Protein AF-A0A0N8PUQ3-F1 (afdb_monomer)

Solvent-accessible surface area (backbone atoms only — not comparable to full-atom values): 23989 Å² total; per-residue (Å²): 96,69,36,33,41,30,25,40,76,63,45,38,28,38,37,65,61,17,52,47,54,20,44,37,53,24,39,42,78,75,74,39,87,66,58,68,67,65,54,57,77,41,58,99,53,59,69,63,56,56,32,55,76,69,71,54,78,54,64,67,61,55,48,48,37,54,47,47,20,62,74,43,34,71,81,29,51,82,55,39,42,74,30,63,76,65,66,69,43,69,56,24,30,39,42,38,77,51,47,52,63,64,53,49,53,52,30,55,77,71,70,58,76,79,58,78,44,73,35,16,45,86,76,44,95,47,57,68,46,42,27,48,44,58,47,50,44,45,70,78,53,77,55,54,26,40,39,37,39,30,59,46,72,46,47,48,46,9,52,52,52,30,46,70,75,48,64,90,75,43,53,75,47,80,44,82,47,82,83,63,74,46,80,46,76,41,98,85,69,38,62,34,34,36,48,79,65,25,32,44,36,57,40,76,45,50,67,51,56,54,51,38,48,76,68,69,43,55,47,61,58,73,80,45,74,54,74,55,32,38,30,28,43,47,77,77,58,47,40,34,65,80,66,63,77,56,70,69,57,50,53,51,51,52,50,53,50,52,55,45,42,68,37,85,45,85,65,44,41,49,57,65,49,44,48,51,55,51,55,71,43,38,80,72,42,66,87,37,69,68,59,42,49,53,50,51,51,37,51,50,53,48,60,76,41,29,67,64,55,57,69,48,51,9,33,35,47,61,48,39,30,36,78,31,24,32,38,38,96,92,38,71,31,47,49,76,49,51,62,54,75,82,33,51,34,20,38,55,58,23,52,15,30,35,49,44,37,42,73,27,50,44,32,80,70,65,77,35,91,67,66,82,48,77,53,33,54,51,47,43,53,54,54,59,68,70,47,59,79,86,49,48,66,54,34,53,41,47,27,52,47,51,40,59,54,42,39,48,63,24,54,76,74,33,70,70,55,23,50,55,40,50,54,52,42,53,50,54,51,55,47,73,72,34,75,66,50,70,52,61,72,78,108

Structure (mmCIF, N/CA/C/O backbone):
data_AF-A0A0N8PUQ3-F1
#
_entry.id   AF-A0A0N8PUQ3-F1
#
loop_
_atom_site.group_PDB
_atom_site.id
_atom_site.type_symbol
_atom_site.label_atom_id
_atom_site.label_alt_id
_atom_site.label_comp_id
_atom_site.label_asym_id
_atom_site.label_entity_id
_atom_site.label_seq_id
_atom_site.pdbx_PDB_ins_code
_atom_site.Cartn_x
_atom_site.Cartn_y
_atom_site.Cartn_z
_atom_site.occupancy
_atom_site.B_iso_or_equiv
_atom_site.auth_seq_id
_atom_site.auth_comp_id
_atom_site.auth_asym_id
_atom_site.auth_atom_id
_atom_site.pdbx_PDB_model_num
ATOM 1 N N . MET A 1 1 ? 8.074 -23.296 -31.341 1.00 88.50 1 MET A N 1
ATOM 2 C CA . MET A 1 1 ? 8.097 -22.583 -30.041 1.00 88.50 1 MET A CA 1
ATOM 3 C C . MET A 1 1 ? 7.750 -21.124 -30.288 1.00 88.50 1 MET A C 1
ATOM 5 O O . MET A 1 1 ? 8.167 -20.596 -31.313 1.00 88.50 1 MET A O 1
ATOM 9 N N . HIS A 1 2 ? 6.962 -20.506 -29.408 1.00 95.56 2 HIS A N 1
ATOM 10 C CA . HIS A 1 2 ? 6.627 -19.078 -29.467 1.00 95.56 2 HIS A CA 1
ATOM 11 C C . HIS A 1 2 ? 7.527 -18.286 -28.510 1.00 95.56 2 HIS A C 1
ATOM 13 O O . HIS A 1 2 ? 7.752 -18.758 -27.393 1.00 95.56 2 HIS A O 1
ATOM 19 N N . ILE A 1 3 ? 8.020 -17.121 -28.941 1.00 97.62 3 ILE A N 1
ATOM 20 C CA . ILE A 1 3 ? 8.869 -16.222 -28.141 1.00 97.62 3 ILE A CA 1
ATOM 21 C C . ILE A 1 3 ? 8.237 -14.830 -28.060 1.00 97.62 3 ILE A C 1
ATOM 23 O O . ILE A 1 3 ? 7.772 -14.290 -29.064 1.00 97.62 3 ILE A O 1
ATOM 27 N N . ASN A 1 4 ? 8.274 -14.240 -26.867 1.00 98.19 4 ASN A N 1
ATOM 28 C CA . ASN A 1 4 ? 7.831 -12.873 -26.618 1.00 98.19 4 ASN A CA 1
ATOM 29 C C . ASN A 1 4 ? 9.053 -11.948 -26.597 1.00 98.19 4 ASN A C 1
ATOM 31 O O . ASN A 1 4 ? 9.910 -12.074 -25.725 1.00 98.19 4 ASN A O 1
ATOM 35 N N . LEU A 1 5 ? 9.151 -11.040 -27.567 1.00 98.25 5 LEU A N 1
ATOM 36 C CA . LEU A 1 5 ? 10.167 -9.991 -27.619 1.00 98.25 5 LEU A CA 1
ATOM 37 C C . LEU A 1 5 ? 9.570 -8.737 -26.981 1.00 98.25 5 LEU A C 1
ATOM 39 O O . LEU A 1 5 ? 8.652 -8.137 -27.531 1.00 98.25 5 LEU A O 1
ATOM 43 N N . VAL A 1 6 ? 10.049 -8.363 -25.805 1.00 97.94 6 VAL A N 1
ATOM 44 C CA . VAL A 1 6 ? 9.408 -7.330 -24.987 1.00 97.94 6 VAL A CA 1
ATOM 45 C C . VAL A 1 6 ? 10.368 -6.159 -24.846 1.00 97.94 6 VAL A C 1
ATOM 47 O O . VAL A 1 6 ? 11.519 -6.361 -24.448 1.00 97.94 6 VAL A O 1
ATOM 50 N N . ASP A 1 7 ? 9.933 -4.948 -25.200 1.00 9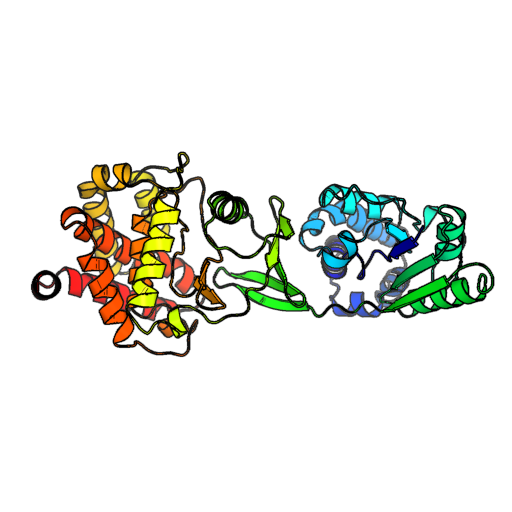6.88 7 ASP A N 1
ATOM 51 C CA . ASP A 1 7 ? 10.709 -3.761 -24.845 1.00 96.88 7 ASP A CA 1
ATOM 52 C C . ASP A 1 7 ? 10.764 -3.572 -23.324 1.00 96.88 7 ASP A C 1
ATOM 54 O O . ASP A 1 7 ? 9.971 -4.137 -22.569 1.00 96.88 7 ASP A O 1
ATOM 58 N N . PHE A 1 8 ? 11.764 -2.835 -22.858 1.00 95.88 8 PHE A N 1
ATOM 59 C CA . PHE A 1 8 ? 12.027 -2.701 -21.438 1.00 95.88 8 PHE A CA 1
ATOM 60 C C . PHE A 1 8 ? 11.311 -1.498 -20.825 1.00 95.88 8 PHE A C 1
ATOM 62 O O . PHE A 1 8 ? 10.361 -1.676 -20.060 1.00 95.88 8 PHE A O 1
ATOM 69 N N . ASP A 1 9 ? 11.777 -0.295 -21.154 1.00 92.62 9 ASP A N 1
ATOM 70 C CA . ASP A 1 9 ? 11.279 0.956 -20.597 1.00 92.62 9 ASP A CA 1
ATOM 71 C C . ASP A 1 9 ? 9.856 1.220 -21.090 1.00 92.62 9 ASP A C 1
ATOM 73 O O . ASP A 1 9 ? 9.554 1.018 -22.256 1.00 92.62 9 ASP A O 1
ATOM 77 N N . GLN A 1 10 ? 8.968 1.623 -20.183 1.00 90.94 10 GLN A N 1
ATOM 78 C CA . GLN A 1 10 ? 7.553 1.920 -20.442 1.00 90.94 10 GLN A CA 1
ATOM 79 C C . GLN A 1 10 ? 6.709 0.753 -21.006 1.00 90.94 10 GLN A C 1
ATOM 81 O O . GLN A 1 10 ? 5.499 0.897 -21.183 1.00 90.94 10 GLN A O 1
ATOM 86 N N . VAL A 1 11 ? 7.304 -0.434 -21.173 1.00 94.06 11 VAL A N 1
ATOM 87 C CA . VAL A 1 11 ? 6.630 -1.670 -21.595 1.00 94.06 11 VAL A CA 1
ATOM 88 C C . VAL A 1 11 ? 6.687 -2.724 -20.495 1.00 94.06 11 VAL A C 1
ATOM 90 O O . VAL A 1 11 ? 5.668 -2.988 -19.853 1.00 94.06 11 VAL A O 1
ATOM 93 N N . LEU A 1 12 ? 7.857 -3.329 -20.252 1.00 95.19 12 LEU A N 1
ATOM 94 C CA . LEU A 1 12 ? 8.036 -4.327 -19.193 1.00 95.19 12 LEU A CA 1
ATOM 95 C C . LEU A 1 12 ? 8.139 -3.674 -17.808 1.00 95.19 12 LEU A C 1
ATOM 97 O O . LEU A 1 12 ? 7.649 -4.228 -16.823 1.00 95.19 12 LEU A O 1
ATOM 101 N N . PHE A 1 13 ? 8.752 -2.493 -17.736 1.00 95.00 13 PHE A N 1
ATOM 102 C CA . PHE A 1 13 ? 8.868 -1.680 -16.530 1.00 95.00 13 PHE A CA 1
ATOM 103 C C . PHE A 1 13 ? 8.605 -0.212 -16.860 1.00 95.00 13 PHE A C 1
ATOM 105 O O . PHE A 1 13 ? 9.235 0.347 -17.750 1.00 95.00 13 PHE A O 1
ATOM 112 N N . TYR A 1 14 ? 7.744 0.454 -16.096 1.00 92.69 14 TYR A N 1
ATOM 113 C CA . TYR A 1 14 ? 7.563 1.904 -16.188 1.00 92.69 14 TYR A CA 1
ATOM 114 C C . TYR A 1 14 ? 8.647 2.583 -15.354 1.00 92.69 14 TYR A C 1
ATOM 116 O O . TYR A 1 14 ? 8.583 2.605 -14.122 1.00 92.69 14 TYR A O 1
ATOM 124 N N . THR A 1 15 ? 9.682 3.072 -16.034 1.00 92.62 15 THR A N 1
ATOM 125 C CA . THR A 1 15 ? 10.931 3.578 -15.448 1.00 92.62 15 THR A CA 1
ATOM 126 C C . THR A 1 15 ? 10.993 5.104 -15.398 1.00 92.62 15 THR A C 1
ATOM 128 O O . THR A 1 15 ? 11.845 5.650 -14.691 1.00 92.62 15 THR A O 1
ATOM 131 N N . ARG A 1 16 ? 10.085 5.805 -16.095 1.00 89.50 16 ARG A N 1
ATOM 132 C CA . ARG A 1 16 ? 10.109 7.268 -16.273 1.00 89.50 16 ARG A CA 1
ATOM 133 C C . ARG A 1 16 ? 10.292 8.049 -14.978 1.00 89.50 16 ARG A C 1
ATOM 135 O O . ARG A 1 16 ? 11.143 8.934 -14.919 1.00 89.50 16 ARG A O 1
ATOM 142 N N . GLU A 1 17 ? 9.534 7.735 -13.933 1.00 90.25 17 GLU A N 1
ATOM 143 C CA . GLU A 1 17 ? 9.624 8.478 -12.673 1.00 90.25 17 GLU A CA 1
ATOM 144 C C . GLU A 1 17 ? 10.979 8.275 -11.984 1.00 90.25 17 GLU A C 1
ATOM 146 O O . GLU A 1 17 ? 11.603 9.237 -11.533 1.00 90.25 17 GLU A O 1
ATOM 151 N N . ALA A 1 18 ? 11.465 7.033 -11.928 1.00 93.06 18 ALA A N 1
ATOM 152 C CA . ALA A 1 18 ? 12.766 6.731 -11.343 1.00 93.06 18 ALA A CA 1
ATOM 153 C C . ALA A 1 18 ? 13.898 7.428 -12.113 1.00 93.06 18 ALA A C 1
ATOM 155 O O . ALA A 1 18 ? 14.796 8.013 -11.504 1.00 93.06 18 ALA A O 1
ATOM 156 N N . LEU A 1 19 ? 13.825 7.420 -13.449 1.00 91.44 19 LEU A N 1
ATOM 157 C CA . LEU A 1 19 ? 14.755 8.143 -14.316 1.00 91.44 19 LEU A CA 1
ATOM 158 C C . LEU A 1 19 ? 14.684 9.652 -14.077 1.00 91.44 19 LEU A C 1
ATOM 160 O O . LEU A 1 19 ? 15.725 10.296 -13.957 1.00 91.44 19 LEU A O 1
ATOM 164 N N . THR A 1 20 ? 13.477 10.201 -13.950 1.00 91.81 20 THR A N 1
ATOM 165 C CA . THR A 1 20 ? 13.246 11.628 -13.708 1.00 91.81 20 THR A CA 1
ATOM 166 C C . THR A 1 20 ? 13.878 12.076 -12.402 1.00 91.81 20 THR A C 1
ATOM 168 O O . THR A 1 20 ? 14.654 13.030 -12.396 1.00 91.81 20 THR A O 1
ATOM 171 N N . LYS A 1 21 ? 13.635 11.345 -11.308 1.00 93.50 21 LYS A N 1
ATOM 172 C CA . LYS A 1 21 ? 14.238 11.644 -10.003 1.00 93.50 21 LYS A CA 1
ATOM 173 C C . LYS A 1 21 ? 15.763 11.539 -10.038 1.00 93.50 21 LYS A C 1
ATOM 175 O O . LYS A 1 21 ? 16.441 12.415 -9.507 1.00 93.50 21 LYS A O 1
ATOM 180 N N . ALA A 1 22 ? 16.303 10.514 -10.701 1.00 94.38 22 ALA A N 1
ATOM 181 C CA . ALA A 1 22 ? 17.747 10.337 -10.829 1.00 94.38 22 ALA A CA 1
ATOM 182 C C . ALA A 1 22 ? 18.410 11.482 -11.609 1.00 94.38 22 ALA A C 1
ATOM 184 O O . ALA A 1 22 ? 19.472 11.963 -11.213 1.00 94.38 22 ALA A O 1
ATOM 185 N N . TYR A 1 23 ? 17.784 11.947 -12.694 1.00 93.38 23 TYR A N 1
ATOM 186 C CA . TYR A 1 23 ? 18.271 13.109 -13.432 1.00 93.38 23 TYR A CA 1
ATOM 187 C C . TYR A 1 23 ? 18.127 14.395 -12.624 1.00 93.38 23 TYR A C 1
ATOM 189 O O . TYR A 1 23 ? 19.104 15.125 -12.501 1.00 93.38 23 TYR A O 1
ATOM 197 N N . GLN A 1 24 ? 16.961 14.668 -12.038 1.00 94.12 24 GLN A N 1
ATOM 198 C CA . GLN A 1 24 ? 16.747 15.864 -11.221 1.00 94.12 24 GLN A CA 1
ATOM 199 C C . GLN A 1 24 ? 17.798 15.994 -10.122 1.00 94.12 24 GLN A C 1
ATOM 201 O O . GLN A 1 24 ? 18.373 17.065 -9.960 1.00 94.12 24 GLN A O 1
ATOM 206 N N . GLU A 1 25 ? 18.103 14.901 -9.423 1.00 95.00 25 GLU A N 1
ATOM 207 C CA . GLU A 1 25 ? 19.135 14.902 -8.391 1.00 95.00 25 GLU A CA 1
ATOM 208 C C . GLU A 1 25 ? 20.534 15.159 -8.965 1.00 95.00 25 GLU A C 1
ATOM 210 O O . GLU A 1 25 ? 21.271 15.995 -8.439 1.00 95.00 25 GLU A O 1
ATOM 215 N N . ALA A 1 26 ? 20.883 14.508 -10.079 1.00 95.06 26 ALA A N 1
ATOM 216 C CA . ALA A 1 26 ? 22.172 14.713 -10.734 1.00 95.06 26 ALA A CA 1
ATOM 217 C C . ALA A 1 26 ? 22.361 16.169 -11.190 1.00 95.06 26 ALA A C 1
ATOM 219 O O . ALA A 1 26 ? 23.403 16.763 -10.938 1.00 95.06 26 ALA A O 1
ATOM 220 N N . PHE A 1 27 ? 21.347 16.780 -11.807 1.00 94.62 27 PHE A N 1
ATOM 221 C CA . PHE A 1 27 ? 21.394 18.186 -12.216 1.00 94.62 27 PHE A CA 1
ATOM 222 C C . PHE A 1 27 ? 21.439 19.138 -11.010 1.00 94.62 27 PHE A C 1
ATOM 224 O O . PHE A 1 27 ? 22.219 20.094 -11.013 1.00 94.62 27 PHE A O 1
ATOM 231 N N . ARG A 1 28 ? 20.671 18.847 -9.951 1.00 94.50 28 ARG A N 1
ATOM 232 C CA . ARG A 1 28 ? 20.587 19.670 -8.734 1.00 94.50 28 ARG A CA 1
ATOM 233 C C . ARG A 1 28 ? 21.929 19.808 -8.026 1.00 94.50 28 ARG A C 1
ATOM 235 O O . ARG A 1 28 ? 22.258 20.902 -7.572 1.00 94.50 28 ARG A O 1
ATOM 242 N N . ILE A 1 29 ? 22.713 18.732 -7.949 1.00 92.62 29 ILE A N 1
ATOM 243 C CA . ILE A 1 29 ? 24.054 18.748 -7.334 1.00 92.62 29 ILE A CA 1
ATOM 244 C C . ILE A 1 29 ? 24.997 19.715 -8.065 1.00 92.62 29 ILE A C 1
ATOM 246 O O . ILE A 1 29 ? 25.851 20.334 -7.434 1.00 92.62 29 ILE A O 1
ATOM 250 N N . HIS A 1 30 ? 24.795 19.913 -9.367 1.00 91.88 30 HIS A N 1
ATOM 251 C CA . HIS A 1 30 ? 25.563 20.852 -10.183 1.00 91.88 30 HIS A CA 1
ATOM 252 C C . HIS A 1 30 ? 24.885 22.227 -10.339 1.00 91.88 30 HIS A C 1
ATOM 254 O O . HIS A 1 30 ? 25.272 23.008 -11.204 1.00 91.88 30 HIS A O 1
ATOM 260 N N . GLY A 1 31 ? 23.887 22.546 -9.507 1.00 92.75 31 GLY A N 1
ATOM 261 C CA . GLY A 1 31 ? 23.239 23.862 -9.479 1.00 92.75 31 GLY A CA 1
ATOM 262 C C . GLY A 1 31 ? 22.151 24.076 -10.535 1.00 92.75 31 GLY A C 1
ATOM 263 O O . GLY A 1 31 ? 21.667 25.197 -10.681 1.00 92.75 31 GLY A O 1
ATOM 264 N N . PHE A 1 32 ? 21.733 23.027 -11.245 1.00 92.44 32 PHE A N 1
ATOM 265 C CA . PHE A 1 32 ? 20.662 23.102 -12.237 1.00 92.44 32 PHE A CA 1
ATOM 266 C C . PHE A 1 32 ? 19.351 22.561 -11.674 1.00 92.44 32 PHE A C 1
ATOM 268 O O . PHE A 1 32 ? 19.312 21.521 -11.021 1.00 92.44 32 PHE A O 1
ATOM 275 N N . VAL A 1 33 ? 18.247 23.236 -11.982 1.00 90.81 33 VAL A N 1
ATOM 276 C CA . VAL A 1 33 ? 16.899 22.748 -11.680 1.00 90.81 33 VAL A CA 1
ATOM 277 C C . VAL A 1 33 ? 16.233 22.394 -12.998 1.00 90.81 33 VAL A C 1
ATOM 279 O O . VAL A 1 33 ? 16.072 23.259 -13.856 1.00 90.81 33 VAL A O 1
ATOM 282 N N . ILE A 1 34 ? 15.855 21.127 -13.153 1.00 91.75 34 ILE A N 1
ATOM 283 C CA . ILE A 1 34 ? 15.127 20.643 -14.328 1.00 91.75 34 ILE A CA 1
ATOM 284 C C . ILE A 1 34 ? 13.726 20.184 -13.929 1.00 91.75 34 ILE A C 1
ATOM 286 O O . ILE A 1 34 ? 13.522 19.519 -12.908 1.00 91.75 34 ILE A O 1
ATOM 290 N N . SER A 1 35 ? 12.747 20.559 -14.741 1.00 90.00 35 SER A N 1
ATOM 291 C CA . SER A 1 35 ? 11.369 20.101 -14.600 1.00 90.00 35 SER A CA 1
ATOM 292 C C . SER A 1 35 ? 11.193 18.702 -15.191 1.00 90.00 35 SER A C 1
ATOM 294 O O . SER A 1 35 ? 11.949 18.274 -16.062 1.00 90.00 35 SER A O 1
ATOM 296 N N . GLU A 1 36 ? 10.164 17.993 -14.735 1.00 87.56 36 GLU A N 1
ATOM 297 C CA . GLU A 1 36 ? 9.748 16.723 -15.337 1.00 87.56 36 GLU A CA 1
ATOM 298 C C . GLU A 1 36 ? 9.360 16.901 -16.813 1.00 87.56 36 GLU A C 1
ATOM 300 O O . GLU A 1 36 ? 9.745 16.095 -17.654 1.00 87.56 36 GLU A O 1
ATOM 305 N N . GLN A 1 37 ? 8.695 18.009 -17.152 1.00 87.06 37 GLN A N 1
ATOM 306 C CA . GLN A 1 37 ? 8.292 18.321 -18.523 1.00 87.06 37 GLN A CA 1
ATOM 307 C C . GLN A 1 37 ? 9.489 18.383 -19.487 1.00 87.06 37 GLN A C 1
ATOM 309 O O . GLN A 1 37 ? 9.431 17.804 -20.568 1.00 87.06 37 GLN A O 1
ATOM 314 N N . GLN A 1 38 ? 10.605 18.993 -19.072 1.00 88.12 38 GLN A N 1
ATOM 315 C CA . GLN A 1 38 ? 11.833 19.033 -19.881 1.00 88.12 38 GLN A CA 1
ATOM 316 C C . GLN A 1 38 ? 12.424 17.640 -20.140 1.00 88.12 38 GLN A C 1
ATOM 318 O O . GLN A 1 38 ? 13.067 17.427 -21.164 1.00 88.12 38 GLN A O 1
ATOM 323 N N . LEU A 1 39 ? 12.230 16.693 -19.218 1.00 86.56 39 LEU A N 1
ATOM 324 C CA . LEU A 1 39 ? 12.670 15.307 -19.388 1.00 86.56 39 LEU A CA 1
ATOM 325 C C . LEU A 1 39 ? 11.703 14.499 -20.262 1.00 86.56 39 LEU A C 1
ATOM 327 O O . LEU A 1 39 ? 12.155 13.653 -21.026 1.00 86.56 39 LEU A O 1
ATOM 331 N N . ILE A 1 40 ? 10.400 14.778 -20.190 1.00 81.62 40 ILE A N 1
ATOM 332 C CA . ILE A 1 40 ? 9.391 14.173 -21.071 1.00 81.62 40 ILE A CA 1
ATOM 333 C C . ILE A 1 40 ? 9.614 14.605 -22.526 1.00 81.62 40 ILE A C 1
ATOM 335 O O . ILE A 1 40 ? 9.535 13.788 -23.436 1.00 81.62 40 ILE A O 1
ATOM 339 N N . GLU A 1 41 ? 9.950 15.874 -22.766 1.00 81.00 41 GLU A N 1
ATOM 340 C CA . GLU A 1 41 ? 10.178 16.410 -24.118 1.00 81.00 41 GLU A CA 1
ATOM 341 C C . GLU A 1 41 ? 11.334 15.732 -24.868 1.00 81.00 41 GLU A C 1
ATOM 343 O O . GLU A 1 41 ? 11.326 15.663 -26.099 1.00 81.00 41 GLU A O 1
ATOM 348 N N . ILE A 1 42 ? 12.316 15.202 -24.134 1.00 77.12 42 ILE A N 1
ATOM 349 C CA . ILE A 1 42 ? 13.449 14.462 -24.701 1.00 77.12 42 ILE A CA 1
ATOM 350 C C . ILE A 1 42 ? 13.295 12.939 -24.575 1.00 77.12 42 ILE A C 1
ATOM 352 O O . ILE A 1 42 ? 14.246 12.203 -24.843 1.00 77.12 42 ILE A O 1
ATOM 356 N N . GLU A 1 43 ? 12.132 12.441 -24.153 1.00 72.88 43 GLU A N 1
ATOM 357 C CA . GLU A 1 43 ? 11.884 11.006 -24.030 1.00 72.88 43 GLU A CA 1
ATOM 358 C C . GLU A 1 43 ? 12.009 10.314 -25.396 1.00 72.88 43 GLU A C 1
ATOM 360 O O . GLU A 1 43 ? 11.570 10.822 -26.428 1.00 72.88 43 GLU A O 1
ATOM 365 N N . GLY A 1 44 ? 12.697 9.169 -25.429 1.00 63.31 44 GLY A N 1
ATOM 366 C CA . GLY A 1 44 ? 13.053 8.488 -26.680 1.00 63.31 44 GLY A CA 1
ATOM 367 C C . GLY A 1 44 ? 14.151 9.183 -27.502 1.00 63.31 44 GLY A C 1
ATOM 368 O O . GLY A 1 44 ? 14.587 8.633 -28.515 1.00 63.31 44 GLY A O 1
ATOM 369 N N . GLN A 1 45 ? 14.637 10.349 -27.063 1.00 69.25 45 GLN A N 1
ATOM 370 C CA . GLN A 1 45 ? 15.738 11.084 -27.678 1.00 69.25 45 GLN A CA 1
ATOM 371 C C . GLN A 1 45 ? 17.021 10.999 -26.835 1.00 69.25 45 GLN A C 1
ATOM 373 O O . GLN A 1 45 ? 17.089 10.378 -25.772 1.00 69.25 45 GLN A O 1
ATOM 378 N N . SER A 1 46 ? 18.100 11.594 -27.343 1.00 77.44 46 SER A N 1
ATOM 379 C CA . SER A 1 46 ? 19.376 11.628 -26.631 1.00 77.44 46 SER A CA 1
ATOM 380 C C . SER A 1 46 ? 19.362 12.700 -25.544 1.00 77.44 46 SER A C 1
ATOM 382 O O . SER A 1 46 ? 19.097 13.863 -25.834 1.00 77.44 46 SER A O 1
ATOM 384 N N . ILE A 1 47 ? 19.807 12.349 -24.331 1.00 83.75 47 ILE A N 1
ATOM 385 C CA . ILE A 1 47 ? 20.044 13.301 -23.226 1.00 83.75 47 ILE A CA 1
ATOM 386 C C . ILE A 1 47 ? 20.971 14.469 -23.617 1.00 83.75 47 ILE A C 1
ATOM 388 O O . ILE A 1 47 ? 20.967 15.510 -22.971 1.00 83.75 47 ILE A O 1
ATOM 392 N N . VAL A 1 48 ? 21.762 14.309 -24.687 1.00 84.56 48 VAL A N 1
ATOM 393 C CA . VAL A 1 48 ? 22.580 15.383 -25.272 1.00 84.56 48 VAL A CA 1
ATOM 394 C C . VAL A 1 48 ? 21.732 16.600 -25.635 1.00 84.56 48 VAL A C 1
ATOM 396 O O . VAL A 1 48 ? 22.146 17.713 -25.345 1.00 84.56 48 VAL A O 1
ATOM 399 N N . GLN A 1 49 ? 20.523 16.396 -26.160 1.00 85.00 49 GLN A N 1
ATOM 400 C CA . GLN A 1 49 ? 19.626 17.500 -26.498 1.00 85.00 49 GLN A CA 1
ATOM 401 C C . GLN A 1 49 ? 19.208 18.300 -25.266 1.00 85.00 49 GLN A C 1
ATOM 403 O O . GLN A 1 49 ? 19.130 19.519 -25.336 1.00 85.00 49 GLN A O 1
ATOM 408 N N . LEU A 1 50 ? 18.985 17.647 -24.119 1.00 88.12 50 LEU A N 1
ATOM 409 C CA . LEU A 1 50 ? 18.696 18.368 -22.879 1.00 88.12 50 LEU A CA 1
ATOM 410 C C . LEU A 1 50 ? 19.907 19.187 -22.422 1.00 88.12 50 LEU A C 1
ATOM 412 O O . LEU A 1 50 ? 19.737 20.319 -21.982 1.00 88.12 50 LEU A O 1
ATOM 416 N N . PHE A 1 51 ? 21.126 18.655 -22.555 1.00 92.31 51 PHE A N 1
ATOM 417 C CA . PHE A 1 51 ? 22.329 19.440 -22.276 1.00 92.31 51 PHE A CA 1
ATOM 418 C C . PHE A 1 51 ? 22.449 20.653 -23.199 1.00 92.31 51 PHE A C 1
ATOM 420 O O . PHE A 1 51 ? 22.750 21.741 -22.716 1.00 92.31 51 PHE A O 1
ATOM 427 N N . ASP A 1 52 ? 22.179 20.486 -24.494 1.00 89.38 52 ASP A N 1
ATOM 428 C CA . ASP A 1 52 ? 22.198 21.582 -25.464 1.00 89.38 52 ASP A CA 1
ATOM 429 C C . ASP A 1 52 ? 21.120 22.632 -25.141 1.00 89.38 52 ASP A C 1
ATOM 431 O O . ASP A 1 52 ? 21.427 23.819 -25.072 1.00 89.38 52 ASP A O 1
ATOM 435 N N . ASN A 1 53 ? 19.893 22.205 -24.824 1.00 87.75 53 ASN A N 1
ATOM 436 C CA . ASN A 1 53 ? 18.789 23.088 -24.427 1.00 87.75 53 ASN A CA 1
ATOM 437 C C . ASN A 1 53 ? 19.089 23.882 -23.144 1.00 87.75 53 ASN A C 1
ATOM 439 O O . ASN A 1 53 ? 18.572 24.982 -22.956 1.00 87.75 53 ASN A O 1
ATOM 443 N N . LEU A 1 54 ? 19.922 23.333 -22.256 1.00 88.38 54 LEU A N 1
ATOM 444 C CA . LEU A 1 54 ? 20.364 23.980 -21.019 1.00 88.38 54 LEU A CA 1
ATOM 445 C C . LEU A 1 54 ? 21.680 24.764 -21.183 1.00 88.38 54 LEU A C 1
ATOM 447 O O . LEU A 1 54 ? 22.202 25.273 -20.193 1.00 88.38 54 LEU A O 1
ATOM 451 N N . ASN A 1 55 ? 22.219 24.879 -22.404 1.00 91.75 55 ASN A N 1
ATOM 452 C CA . ASN A 1 55 ? 23.520 25.494 -22.712 1.00 91.75 55 ASN A CA 1
ATOM 453 C C . ASN A 1 55 ?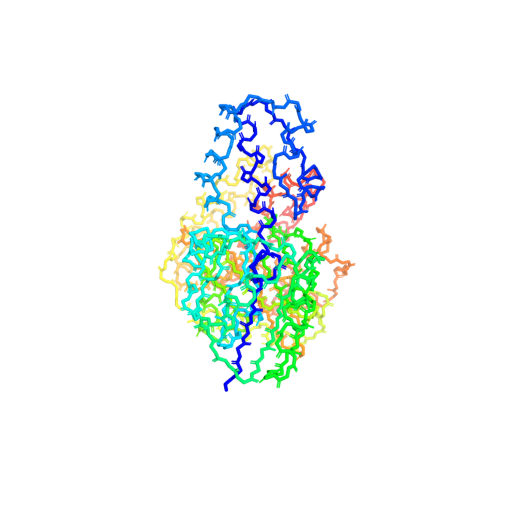 24.701 24.878 -21.935 1.00 91.75 55 ASN A C 1
ATOM 455 O O . ASN A 1 55 ? 25.699 25.538 -21.638 1.00 91.75 55 ASN A O 1
ATOM 459 N N . ILE A 1 56 ? 24.605 23.592 -21.596 1.00 91.44 56 ILE A N 1
ATOM 460 C CA . ILE A 1 56 ? 25.665 22.841 -20.927 1.00 91.44 56 ILE A CA 1
ATOM 461 C C . ILE A 1 56 ? 26.533 22.228 -22.018 1.00 91.44 56 ILE A C 1
ATOM 463 O O . ILE A 1 56 ? 26.227 21.142 -22.500 1.00 91.44 56 ILE A O 1
ATOM 467 N N . HIS A 1 57 ? 27.603 22.910 -22.428 1.00 92.62 57 HIS A N 1
ATOM 468 C CA . HIS A 1 57 ? 28.529 22.424 -23.469 1.00 92.62 57 HIS A CA 1
ATOM 469 C C . HIS A 1 57 ? 29.830 21.826 -22.917 1.00 92.62 57 HIS A C 1
ATOM 471 O O . HIS A 1 57 ? 30.591 21.218 -23.665 1.00 92.62 57 HIS A O 1
ATOM 477 N N . ASP A 1 58 ? 30.083 21.975 -21.616 1.00 93.94 58 ASP A N 1
ATOM 478 C CA . ASP A 1 58 ? 31.240 21.377 -20.955 1.00 93.94 58 ASP A CA 1
ATOM 479 C C . ASP A 1 58 ? 31.080 19.847 -20.859 1.00 93.94 58 ASP A C 1
ATOM 481 O O . ASP A 1 58 ? 30.225 19.333 -20.133 1.00 93.94 58 ASP A O 1
ATOM 485 N N . GLU A 1 59 ? 31.911 19.107 -21.598 1.00 94.00 59 GLU A N 1
ATOM 486 C CA . GLU A 1 59 ? 31.903 17.640 -21.605 1.00 94.00 59 GLU A CA 1
ATOM 487 C C . GLU A 1 59 ? 32.333 17.021 -20.267 1.00 94.00 59 GLU A C 1
ATOM 489 O O . GLU A 1 59 ? 31.889 15.911 -19.950 1.00 94.00 59 GLU A O 1
ATOM 494 N N . HIS A 1 60 ? 33.128 17.722 -19.449 1.00 94.62 60 HIS A N 1
ATOM 495 C CA . HIS A 1 60 ? 33.428 17.268 -18.091 1.00 94.62 60 HIS A CA 1
ATOM 496 C C . HIS A 1 60 ? 32.149 17.273 -17.253 1.00 94.62 60 HIS A C 1
ATOM 498 O O . HIS A 1 60 ? 31.748 16.236 -16.726 1.00 94.62 60 HIS A O 1
ATOM 504 N N . LEU A 1 61 ? 31.440 18.404 -17.232 1.00 93.88 61 LEU A N 1
ATOM 505 C CA . LEU A 1 61 ? 30.171 18.550 -16.521 1.00 93.88 61 LEU A CA 1
ATOM 506 C C . LEU A 1 61 ? 29.099 17.564 -17.023 1.00 93.88 61 LEU A C 1
ATOM 508 O O . LEU A 1 61 ? 28.425 16.917 -16.221 1.00 93.88 61 LEU A O 1
ATOM 512 N N . ARG A 1 62 ? 28.964 17.371 -18.343 1.00 95.00 62 ARG A N 1
ATOM 513 C CA . ARG A 1 62 ? 28.055 16.355 -18.918 1.00 95.00 62 ARG A CA 1
ATOM 514 C C . ARG A 1 62 ? 28.386 14.949 -18.425 1.00 95.00 62 ARG A C 1
ATOM 516 O O . ARG A 1 62 ? 27.481 14.160 -18.139 1.00 95.00 62 ARG A O 1
ATOM 523 N N . SER A 1 63 ? 29.674 14.620 -18.357 1.00 93.56 63 SER A N 1
ATOM 524 C CA . SER A 1 63 ? 30.152 13.318 -17.888 1.00 93.56 63 SER A CA 1
ATOM 525 C C . SER A 1 63 ? 29.887 13.128 -16.397 1.00 93.56 63 SER A C 1
ATOM 527 O O . SER A 1 63 ? 29.428 12.056 -16.001 1.00 93.56 63 SER A O 1
ATOM 529 N N . GLU A 1 64 ? 30.081 14.167 -15.583 1.00 94.94 64 GLU A N 1
ATOM 530 C CA . GLU A 1 64 ? 29.740 14.140 -14.160 1.00 94.94 64 GLU A CA 1
ATOM 531 C C . GLU A 1 64 ? 28.241 13.943 -13.930 1.00 94.94 64 GLU A C 1
ATOM 533 O O . GLU A 1 64 ? 27.870 13.028 -13.197 1.00 94.94 64 GLU A O 1
ATOM 538 N N . ILE A 1 65 ? 27.373 14.691 -14.621 1.00 94.19 65 ILE A N 1
ATOM 539 C CA . ILE A 1 65 ? 25.913 14.527 -14.506 1.00 94.19 65 ILE A CA 1
ATOM 540 C C . ILE A 1 65 ? 25.495 13.095 -14.870 1.00 94.19 65 ILE A C 1
ATOM 542 O O . ILE A 1 65 ? 24.715 12.465 -14.153 1.00 94.19 65 ILE A O 1
ATOM 546 N N . ARG A 1 66 ? 26.033 12.535 -15.965 1.00 92.50 66 ARG A N 1
ATOM 547 C CA . ARG A 1 66 ? 25.756 11.141 -16.364 1.00 92.50 66 ARG A CA 1
ATOM 548 C C . ARG A 1 66 ? 26.231 10.139 -15.310 1.00 92.50 66 ARG A C 1
ATOM 550 O O . ARG A 1 66 ? 25.507 9.184 -15.023 1.00 92.50 66 ARG A O 1
ATOM 557 N N . ARG A 1 67 ? 27.419 10.354 -14.736 1.00 93.88 67 ARG A N 1
ATOM 558 C CA . ARG A 1 67 ? 27.988 9.516 -13.673 1.00 93.88 67 ARG A CA 1
ATOM 559 C C . ARG A 1 67 ? 27.121 9.560 -12.416 1.00 93.88 67 ARG A C 1
ATOM 561 O O . ARG A 1 67 ? 26.674 8.505 -11.979 1.00 93.88 67 ARG A O 1
ATOM 568 N N . PHE A 1 68 ? 26.799 10.750 -11.907 1.00 93.62 68 PHE A N 1
ATOM 569 C CA . PHE A 1 68 ? 25.935 10.926 -10.736 1.00 93.62 68 PHE A CA 1
ATOM 570 C C . PHE A 1 68 ? 24.545 10.327 -10.947 1.00 93.62 68 PHE A C 1
ATOM 572 O O . PHE A 1 68 ? 24.010 9.685 -10.043 1.00 93.62 68 PHE A O 1
ATOM 579 N N . LYS A 1 69 ? 23.967 10.471 -12.147 1.00 93.31 69 LYS A N 1
ATOM 580 C CA . LYS A 1 69 ? 22.715 9.789 -12.494 1.00 93.31 69 LYS A CA 1
ATOM 581 C C . LYS A 1 69 ? 22.874 8.276 -12.375 1.00 93.31 69 LYS A C 1
ATOM 583 O O . LYS A 1 69 ? 22.023 7.643 -11.759 1.00 93.31 69 LYS A O 1
ATOM 588 N N . LYS A 1 70 ? 23.925 7.685 -12.962 1.00 91.00 70 LYS A N 1
ATOM 589 C CA . LYS A 1 70 ? 24.155 6.227 -12.919 1.00 91.00 70 LYS A CA 1
ATOM 590 C C . LYS A 1 70 ? 24.339 5.735 -11.480 1.00 91.00 70 LYS A C 1
ATOM 592 O O . LYS A 1 70 ? 23.697 4.763 -11.097 1.00 91.00 70 LYS A O 1
ATOM 597 N N . GLU A 1 71 ? 25.153 6.431 -10.688 1.00 90.81 71 GLU A N 1
ATOM 598 C CA . GLU A 1 71 ? 25.425 6.099 -9.283 1.00 90.81 71 GLU A CA 1
ATOM 599 C C . GLU A 1 71 ? 24.153 6.149 -8.418 1.00 90.81 71 GLU A C 1
ATOM 601 O O . GLU A 1 71 ? 23.946 5.273 -7.580 1.00 90.81 71 GLU A O 1
ATOM 606 N N . ASN A 1 72 ? 23.262 7.117 -8.660 1.00 91.38 72 ASN A N 1
ATOM 607 C CA . ASN A 1 72 ? 22.051 7.308 -7.856 1.00 91.38 72 ASN A CA 1
ATOM 608 C C . ASN A 1 72 ? 20.800 6.598 -8.390 1.00 91.38 72 ASN A C 1
ATOM 610 O O . ASN A 1 72 ? 19.799 6.529 -7.679 1.00 91.38 72 ASN A O 1
ATOM 614 N N . TYR A 1 73 ? 20.807 6.070 -9.619 1.00 93.88 73 TYR A N 1
ATOM 615 C CA . TYR A 1 73 ? 19.593 5.523 -10.240 1.00 93.88 73 TYR A CA 1
ATOM 616 C C . TYR A 1 73 ? 18.966 4.385 -9.417 1.00 93.88 73 TYR A C 1
ATOM 618 O O . TYR A 1 73 ? 17.746 4.349 -9.247 1.00 93.88 73 TYR A O 1
ATOM 626 N N . LYS A 1 74 ? 19.799 3.523 -8.818 1.00 94.19 74 LYS A N 1
ATOM 627 C CA . LYS A 1 74 ? 19.359 2.399 -7.970 1.00 94.19 74 LYS A CA 1
ATOM 628 C C . LYS A 1 74 ? 18.542 2.851 -6.756 1.00 94.19 74 LYS A C 1
ATOM 630 O O . LYS A 1 74 ? 17.586 2.180 -6.381 1.00 94.19 74 LYS A O 1
ATOM 635 N N . THR A 1 75 ? 18.843 4.025 -6.196 1.00 94.12 75 THR A N 1
ATOM 636 C CA . THR A 1 75 ? 18.105 4.625 -5.066 1.00 94.12 75 THR A CA 1
ATOM 637 C C . THR A 1 75 ? 16.637 4.900 -5.405 1.00 94.12 75 THR A C 1
ATOM 639 O O . THR A 1 75 ? 15.782 4.973 -4.520 1.00 94.12 75 THR A O 1
ATOM 642 N N . TYR A 1 76 ? 16.325 5.036 -6.694 1.00 94.62 76 TYR A N 1
ATOM 643 C CA . TYR A 1 76 ? 14.984 5.334 -7.179 1.00 94.62 76 TYR A CA 1
ATOM 644 C C . TYR A 1 76 ? 14.252 4.113 -7.746 1.00 94.62 76 TYR A C 1
ATOM 646 O O . TYR A 1 76 ? 13.134 4.268 -8.234 1.00 94.62 76 TYR A O 1
ATOM 654 N N . PHE A 1 77 ? 14.804 2.899 -7.639 1.00 94.38 77 PHE A N 1
ATOM 655 C CA . PHE A 1 77 ? 14.159 1.693 -8.171 1.00 94.38 77 PHE A CA 1
ATOM 656 C C . PHE A 1 77 ? 12.778 1.427 -7.571 1.00 94.38 77 PHE A C 1
ATOM 658 O O . PHE A 1 77 ? 11.889 1.007 -8.297 1.00 94.38 77 PHE A O 1
ATOM 665 N N . LYS A 1 78 ? 12.514 1.804 -6.316 1.00 91.94 78 LYS A N 1
ATOM 666 C CA . LYS A 1 78 ? 11.160 1.730 -5.733 1.00 91.94 78 LYS A CA 1
ATOM 667 C C . LYS A 1 78 ? 10.092 2.553 -6.465 1.00 91.94 78 LYS A C 1
ATOM 669 O O . LYS A 1 78 ? 8.902 2.326 -6.264 1.00 91.94 78 LYS A O 1
ATOM 674 N N . TYR A 1 79 ? 10.484 3.516 -7.298 1.00 92.62 79 TYR A N 1
ATOM 675 C CA . TYR A 1 79 ? 9.557 4.284 -8.133 1.00 92.62 79 TYR A CA 1
ATOM 676 C C . TYR A 1 79 ? 9.311 3.630 -9.498 1.00 92.62 79 TYR A C 1
ATOM 678 O O . TYR A 1 79 ? 8.409 4.056 -10.208 1.00 92.62 79 TYR A O 1
ATOM 686 N N . ILE A 1 80 ? 10.052 2.575 -9.851 1.00 93.62 80 ILE A N 1
ATOM 687 C CA . ILE A 1 80 ? 9.791 1.777 -11.049 1.00 93.62 80 ILE A CA 1
ATOM 688 C C . ILE A 1 80 ? 8.536 0.932 -10.817 1.00 93.62 80 ILE A C 1
ATOM 690 O O . ILE A 1 80 ? 8.285 0.416 -9.722 1.00 93.62 80 ILE A O 1
ATOM 694 N N . ILE A 1 81 ? 7.712 0.789 -11.846 1.00 92.69 81 ILE A N 1
ATOM 695 C CA . ILE A 1 81 ? 6.490 -0.009 -11.776 1.00 92.69 81 ILE A CA 1
ATOM 696 C C . ILE A 1 81 ? 6.652 -1.215 -12.709 1.00 92.69 81 ILE A C 1
ATOM 698 O O . ILE A 1 81 ? 6.765 -1.024 -13.916 1.00 92.69 81 ILE A O 1
ATOM 702 N N . PRO A 1 82 ? 6.699 -2.457 -12.202 1.00 93.12 82 PRO A N 1
ATOM 703 C CA . PRO A 1 82 ? 6.738 -3.632 -13.063 1.00 93.12 82 PRO A CA 1
ATOM 704 C C . PRO A 1 82 ? 5.384 -3.879 -13.738 1.00 93.12 82 PRO A C 1
ATOM 706 O O . PRO A 1 82 ? 4.334 -3.865 -13.088 1.00 93.12 82 PRO A O 1
ATOM 709 N N . ASN A 1 83 ? 5.406 -4.181 -15.035 1.00 93.06 83 ASN A N 1
ATOM 710 C CA . ASN A 1 83 ? 4.237 -4.666 -15.756 1.00 93.06 83 ASN A CA 1
ATOM 711 C C . ASN A 1 83 ? 4.054 -6.164 -15.487 1.00 93.06 83 ASN A C 1
ATOM 713 O O . ASN A 1 83 ? 4.596 -7.015 -16.192 1.00 93.06 83 ASN A O 1
ATOM 717 N N . ILE A 1 84 ? 3.297 -6.483 -14.436 1.00 90.62 84 ILE A N 1
ATOM 718 C CA . ILE A 1 84 ? 3.062 -7.862 -13.983 1.00 90.62 84 ILE A CA 1
ATOM 719 C C . ILE A 1 84 ? 2.511 -8.754 -15.104 1.00 90.62 84 ILE A C 1
ATOM 721 O O . ILE A 1 84 ? 2.913 -9.913 -15.213 1.00 90.62 84 ILE A O 1
ATOM 725 N N . ASP A 1 85 ? 1.630 -8.221 -15.954 1.00 90.12 85 ASP A N 1
ATOM 726 C CA . ASP A 1 85 ? 1.006 -9.005 -17.021 1.00 90.12 85 ASP A CA 1
ATOM 727 C C . ASP A 1 85 ? 2.060 -9.449 -18.048 1.00 90.12 85 ASP A C 1
ATOM 729 O O . ASP A 1 85 ? 2.108 -10.623 -18.415 1.00 90.12 85 ASP A O 1
ATOM 733 N N . LEU A 1 86 ? 2.976 -8.554 -18.437 1.00 93.88 86 LEU A N 1
ATOM 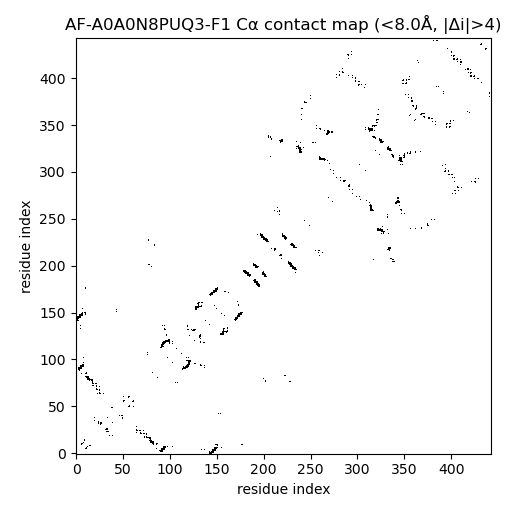734 C CA . LEU A 1 86 ? 4.073 -8.891 -19.354 1.00 93.88 86 LEU A CA 1
ATOM 735 C C . LEU A 1 86 ? 5.201 -9.687 -18.689 1.00 93.88 86 LEU A C 1
ATOM 737 O O . LEU A 1 86 ? 5.834 -10.509 -19.351 1.00 93.88 86 LEU A O 1
ATOM 741 N N . LEU A 1 87 ? 5.448 -9.484 -17.393 1.00 93.69 87 LEU A N 1
ATOM 742 C CA . LEU A 1 87 ? 6.414 -10.289 -16.642 1.00 93.69 87 LEU A CA 1
ATOM 743 C C . LEU A 1 87 ? 5.999 -11.758 -16.584 1.00 93.69 87 LEU A C 1
ATOM 745 O O . LEU A 1 87 ? 6.865 -12.617 -16.697 1.00 93.69 87 LEU A O 1
ATOM 749 N N . SER A 1 88 ? 4.694 -12.032 -16.491 1.00 91.94 88 SER A N 1
ATOM 750 C CA . SER A 1 88 ? 4.145 -13.392 -16.453 1.00 91.94 88 SER A CA 1
ATOM 751 C C . SER A 1 88 ? 4.218 -14.155 -17.785 1.00 91.94 88 SER A C 1
ATOM 753 O O . SER A 1 88 ? 3.918 -15.351 -17.830 1.00 91.94 88 SER A O 1
ATOM 755 N N . LEU A 1 89 ? 4.605 -13.492 -18.884 1.00 94.69 89 LEU A N 1
ATOM 756 C CA . LEU A 1 89 ? 4.704 -14.136 -20.191 1.00 94.69 89 LEU A CA 1
ATOM 757 C C . LEU A 1 89 ? 5.863 -15.148 -20.228 1.00 94.69 89 LEU A C 1
ATOM 759 O O . LEU A 1 89 ? 7.005 -14.795 -19.918 1.00 94.69 89 LEU A O 1
ATOM 763 N N . PRO A 1 90 ? 5.628 -16.384 -20.705 1.00 95.31 90 PRO A N 1
ATOM 764 C CA . PRO A 1 90 ? 6.698 -17.355 -20.882 1.00 95.31 90 PRO A CA 1
ATOM 765 C C . PRO A 1 90 ? 7.607 -16.954 -22.051 1.00 95.31 90 PRO A C 1
ATOM 767 O O . PRO A 1 90 ? 7.205 -16.221 -22.957 1.00 95.31 90 PRO A O 1
ATOM 770 N N . ASN A 1 91 ? 8.818 -17.511 -22.091 1.00 96.38 91 ASN A N 1
ATOM 771 C CA . ASN A 1 91 ? 9.753 -17.364 -23.214 1.00 96.38 91 ASN A CA 1
ATOM 772 C C . ASN A 1 91 ? 10.031 -15.897 -23.606 1.00 96.38 91 ASN A C 1
ATOM 774 O O . ASN A 1 91 ? 10.013 -15.535 -24.786 1.00 96.38 91 ASN A O 1
ATOM 778 N N . LYS A 1 92 ? 10.226 -15.047 -22.596 1.00 97.19 92 LYS A N 1
ATOM 779 C CA . LYS A 1 92 ? 10.469 -13.610 -22.731 1.00 97.19 92 LYS A CA 1
ATOM 780 C C . LYS A 1 92 ? 11.937 -13.320 -23.049 1.00 97.19 92 LYS A C 1
ATOM 782 O O . LYS A 1 92 ? 12.820 -13.720 -22.291 1.00 97.19 92 LYS A O 1
ATOM 787 N N . VAL A 1 93 ? 12.188 -12.562 -24.112 1.00 98.25 93 VAL A N 1
ATOM 788 C CA . VAL A 1 93 ? 13.480 -11.932 -24.422 1.00 98.25 93 VAL A CA 1
ATOM 789 C C . VAL A 1 93 ? 13.287 -10.421 -24.375 1.00 98.25 93 VAL A C 1
ATOM 791 O O . VAL A 1 93 ? 12.373 -9.894 -25.006 1.00 98.25 93 VAL A O 1
ATOM 794 N N . ILE A 1 94 ? 14.146 -9.721 -23.639 1.00 98.44 94 ILE A N 1
ATOM 795 C CA . ILE A 1 94 ? 14.091 -8.260 -23.534 1.00 98.44 94 ILE A CA 1
ATOM 796 C C . ILE A 1 94 ? 14.871 -7.646 -24.695 1.00 98.44 94 ILE A C 1
ATOM 798 O O . ILE A 1 94 ? 15.999 -8.065 -24.957 1.00 98.44 94 ILE A O 1
ATOM 802 N N . VAL A 1 95 ? 14.301 -6.652 -25.377 1.00 97.94 95 VAL A N 1
ATOM 803 C CA . VAL A 1 95 ? 14.943 -5.952 -26.503 1.00 97.94 95 VAL A CA 1
ATOM 804 C C . VAL A 1 95 ? 14.822 -4.446 -26.301 1.00 97.94 95 VAL A C 1
ATOM 806 O O . VAL A 1 95 ? 13.747 -3.902 -26.515 1.00 97.94 95 VAL A O 1
ATOM 809 N N . SER A 1 96 ? 15.907 -3.760 -25.932 1.00 95.44 96 SER A N 1
ATOM 810 C CA . SER A 1 96 ? 15.865 -2.343 -25.534 1.00 95.44 96 SER A CA 1
ATOM 811 C C . SER A 1 96 ? 17.099 -1.550 -25.989 1.00 95.44 96 SER A C 1
ATOM 813 O O . SER A 1 96 ? 18.168 -2.105 -26.243 1.00 95.44 96 SER A O 1
ATOM 815 N N . ASN A 1 97 ? 16.945 -0.225 -26.087 1.00 93.06 97 ASN A N 1
ATOM 816 C CA . ASN A 1 97 ? 18.050 0.721 -26.279 1.00 93.06 97 ASN A CA 1
ATOM 817 C C . ASN A 1 97 ? 18.822 1.017 -24.972 1.00 93.06 97 ASN A C 1
ATOM 819 O O . ASN A 1 97 ? 19.856 1.693 -25.012 1.00 93.06 97 ASN A O 1
ATOM 823 N N . ALA A 1 98 ? 18.348 0.535 -23.820 1.00 91.62 98 ALA A N 1
ATOM 824 C CA . ALA A 1 98 ? 19.082 0.569 -22.560 1.00 91.62 98 ALA A CA 1
ATOM 825 C C . ALA A 1 98 ? 20.269 -0.411 -22.577 1.00 91.62 98 ALA A C 1
ATOM 827 O O . ALA A 1 98 ? 20.365 -1.301 -23.428 1.00 91.62 98 ALA A O 1
ATOM 828 N N . SER A 1 99 ? 21.219 -0.230 -21.656 1.00 92.75 99 SER A N 1
ATOM 829 C CA . SER A 1 99 ? 22.322 -1.181 -21.504 1.00 92.75 99 SER A CA 1
ATOM 830 C C . SER A 1 99 ? 21.842 -2.485 -20.876 1.00 92.75 99 SER A C 1
ATOM 832 O O . SER A 1 99 ? 20.941 -2.486 -20.038 1.00 92.75 99 SER A O 1
ATOM 834 N N . SER A 1 100 ? 22.458 -3.605 -21.263 1.00 96.06 100 SER A N 1
ATOM 835 C CA . SER A 1 100 ? 22.150 -4.900 -20.651 1.00 96.06 100 SER A CA 1
ATOM 836 C C . SER A 1 100 ? 22.428 -4.897 -19.140 1.00 96.06 100 SER A C 1
ATOM 838 O O . SER A 1 100 ? 21.740 -5.598 -18.405 1.00 96.06 100 SER A O 1
ATOM 840 N N . GLU A 1 101 ? 23.397 -4.094 -18.680 1.00 94.62 101 GLU A N 1
ATOM 841 C CA . GLU A 1 101 ? 23.726 -3.892 -17.261 1.00 94.62 101 GLU A CA 1
ATOM 842 C C . GLU A 1 101 ? 22.575 -3.206 -16.507 1.00 94.62 101 GLU A C 1
ATOM 844 O O . GLU A 1 101 ? 22.096 -3.750 -15.515 1.00 94.62 101 GLU A O 1
ATOM 849 N N . ASP A 1 102 ? 22.068 -2.071 -17.009 1.00 92.75 102 ASP A N 1
ATOM 850 C CA . ASP A 1 102 ? 20.971 -1.332 -16.359 1.00 92.75 102 ASP A CA 1
ATOM 851 C C . ASP A 1 102 ? 19.691 -2.185 -16.271 1.00 92.75 102 ASP A C 1
ATOM 853 O O . ASP A 1 102 ? 18.985 -2.172 -15.261 1.00 92.75 102 ASP A O 1
ATOM 857 N N . ILE A 1 103 ? 19.407 -2.960 -17.325 1.00 96.69 103 ILE A N 1
ATOM 858 C CA . ILE A 1 103 ? 18.280 -3.901 -17.356 1.00 96.69 103 ILE A CA 1
ATOM 859 C C . ILE A 1 103 ? 18.473 -4.987 -16.291 1.00 96.69 103 ILE A C 1
ATOM 861 O O . ILE A 1 103 ? 17.550 -5.270 -15.526 1.00 96.69 103 ILE A O 1
ATOM 865 N N . ALA A 1 104 ? 19.664 -5.589 -16.217 1.00 96.56 104 ALA A N 1
ATOM 866 C CA . ALA A 1 104 ? 19.966 -6.642 -15.250 1.00 96.56 104 ALA A CA 1
ATOM 867 C C . ALA A 1 104 ? 19.875 -6.149 -13.798 1.00 96.56 104 ALA A C 1
ATOM 869 O O . ALA A 1 104 ? 19.377 -6.879 -12.939 1.00 96.56 104 ALA A O 1
ATOM 870 N N . ASP A 1 105 ? 20.293 -4.912 -13.524 1.00 95.44 105 ASP A N 1
ATOM 871 C CA . ASP A 1 105 ? 20.181 -4.293 -12.203 1.00 95.44 105 ASP A CA 1
ATOM 872 C C . ASP A 1 105 ? 18.719 -4.184 -11.741 1.00 95.44 105 ASP A C 1
ATOM 874 O O . ASP A 1 105 ? 18.396 -4.542 -10.605 1.00 95.44 105 ASP A O 1
ATOM 878 N N . ILE A 1 106 ? 17.817 -3.740 -12.623 1.00 96.12 106 ILE A N 1
ATOM 879 C CA . ILE A 1 106 ? 16.386 -3.630 -12.307 1.00 96.12 106 ILE A CA 1
ATOM 880 C C . ILE A 1 106 ? 15.769 -5.021 -12.137 1.00 96.12 106 ILE A C 1
ATOM 882 O O . ILE A 1 106 ? 15.074 -5.262 -11.152 1.00 96.12 106 ILE A O 1
ATOM 886 N N . LEU A 1 107 ? 16.052 -5.966 -13.040 1.00 96.50 107 LEU A N 1
ATOM 887 C CA . LEU A 1 107 ? 15.568 -7.346 -12.903 1.00 96.50 107 LEU A CA 1
ATOM 888 C C . LEU A 1 107 ? 16.005 -7.966 -11.571 1.00 96.50 107 LEU A C 1
ATOM 890 O O . LEU A 1 107 ? 15.192 -8.596 -10.899 1.00 96.50 107 LEU A O 1
ATOM 894 N N . THR A 1 108 ? 17.255 -7.731 -11.164 1.00 95.31 108 THR A N 1
ATOM 895 C CA . THR A 1 108 ? 17.798 -8.197 -9.882 1.00 95.31 108 THR A CA 1
ATOM 896 C C . THR A 1 108 ? 17.048 -7.574 -8.709 1.00 95.31 108 THR A C 1
ATOM 898 O O . THR A 1 108 ? 16.616 -8.296 -7.817 1.00 95.31 108 THR A O 1
ATOM 901 N N . TYR A 1 109 ? 16.820 -6.257 -8.724 1.00 93.88 109 TYR A N 1
ATOM 902 C CA . TYR A 1 109 ? 16.060 -5.572 -7.672 1.00 93.88 109 TYR A CA 1
ATOM 903 C C . TYR A 1 109 ? 14.630 -6.121 -7.517 1.00 93.88 109 TYR A C 1
ATOM 905 O O . TYR A 1 109 ? 14.129 -6.245 -6.400 1.00 93.88 109 TYR A O 1
ATOM 913 N N . TYR A 1 110 ? 13.984 -6.498 -8.625 1.00 93.62 110 TYR A N 1
ATOM 914 C CA . TYR A 1 110 ? 12.646 -7.103 -8.628 1.00 93.62 110 TYR A CA 1
ATOM 915 C C . TYR A 1 110 ? 12.647 -8.639 -8.510 1.00 93.62 110 TYR A C 1
ATOM 917 O O . TYR A 1 110 ? 11.577 -9.243 -8.567 1.00 93.62 110 TYR A O 1
ATOM 925 N N . ASN A 1 111 ? 13.809 -9.277 -8.322 1.00 93.38 111 ASN A N 1
ATOM 926 C CA . ASN A 1 111 ? 13.982 -10.735 -8.274 1.00 93.38 111 ASN A CA 1
ATOM 927 C C . ASN A 1 111 ? 13.397 -11.478 -9.495 1.00 93.38 111 ASN A C 1
ATOM 929 O O . ASN A 1 111 ? 12.870 -12.585 -9.375 1.00 93.38 111 ASN A O 1
ATOM 933 N N . ILE A 1 112 ? 13.489 -10.876 -10.683 1.00 94.31 112 ILE A N 1
ATOM 934 C CA . ILE A 1 112 ? 13.012 -11.461 -11.938 1.00 94.31 112 ILE A CA 1
ATOM 935 C C . ILE A 1 112 ? 14.135 -12.278 -12.575 1.00 94.31 112 ILE A C 1
ATOM 937 O O . ILE A 1 112 ? 15.142 -11.733 -13.023 1.00 94.31 112 ILE A O 1
ATOM 941 N N . THR A 1 113 ? 13.948 -13.595 -12.640 1.00 92.00 113 THR A N 1
ATOM 942 C CA . THR A 1 113 ? 14.950 -14.545 -13.161 1.00 92.00 113 THR A CA 1
ATOM 943 C C . THR A 1 113 ? 14.493 -15.285 -14.421 1.00 92.00 113 THR A C 1
ATOM 945 O O . THR A 1 113 ? 15.293 -15.941 -15.081 1.00 92.00 113 THR A O 1
ATOM 948 N N . ASP A 1 114 ? 13.227 -15.145 -14.808 1.00 93.06 114 ASP A N 1
ATOM 949 C CA . ASP A 1 114 ? 12.562 -15.873 -15.895 1.00 93.06 114 ASP A CA 1
ATOM 950 C C . ASP A 1 114 ? 12.687 -15.179 -17.269 1.00 93.06 114 ASP A C 1
ATOM 952 O O . ASP A 1 114 ? 11.747 -15.101 -18.070 1.00 93.06 114 ASP A O 1
ATOM 956 N N . VAL A 1 115 ? 13.870 -14.637 -17.559 1.00 96.19 115 VAL A N 1
ATOM 957 C CA . VAL A 1 115 ? 14.181 -13.999 -18.843 1.00 96.19 115 VAL A CA 1
ATOM 958 C C . VAL A 1 115 ? 15.107 -14.911 -19.641 1.00 96.19 115 VAL A C 1
ATOM 960 O O . VAL A 1 115 ? 16.172 -15.286 -19.164 1.00 96.19 115 VAL A O 1
ATOM 963 N N . MET A 1 116 ? 14.739 -15.244 -20.881 1.00 97.00 116 MET A N 1
ATOM 964 C CA . MET A 1 116 ? 15.582 -16.061 -21.767 1.00 97.00 116 MET A CA 1
ATOM 965 C C . MET A 1 116 ? 16.864 -15.332 -22.185 1.00 97.00 116 MET A C 1
ATOM 967 O O . MET A 1 116 ? 17.893 -15.960 -22.427 1.00 97.00 116 MET A O 1
ATOM 971 N N . GLY A 1 117 ? 16.797 -14.006 -22.303 1.00 97.38 117 GLY A N 1
ATOM 972 C CA . GLY A 1 117 ? 17.942 -13.171 -22.627 1.00 97.38 117 GLY A CA 1
ATOM 973 C C . GLY A 1 117 ? 17.603 -11.691 -22.748 1.00 97.38 117 GLY A C 1
ATOM 974 O O . GLY A 1 117 ? 16.440 -11.297 -22.814 1.00 97.38 117 GLY A O 1
ATOM 975 N N . ILE A 1 118 ? 18.655 -10.878 -22.792 1.00 98.38 118 ILE A N 1
ATOM 976 C CA . ILE A 1 118 ? 18.591 -9.422 -22.939 1.00 98.38 118 ILE A CA 1
ATOM 977 C C . ILE A 1 118 ? 19.380 -9.038 -24.189 1.00 98.38 118 ILE A C 1
ATOM 979 O O . ILE A 1 118 ? 20.554 -9.402 -24.297 1.00 98.38 118 ILE A O 1
ATOM 983 N N . ILE A 1 119 ? 18.754 -8.299 -25.102 1.00 98.12 119 ILE A N 1
ATOM 984 C CA . ILE A 1 119 ? 19.371 -7.606 -26.234 1.00 98.12 119 ILE A CA 1
ATOM 985 C C . ILE A 1 119 ? 19.337 -6.105 -25.925 1.00 98.12 119 ILE A C 1
ATOM 987 O O . ILE A 1 119 ? 18.389 -5.407 -26.282 1.00 98.12 119 ILE A O 1
ATOM 991 N N . GLY A 1 120 ? 20.350 -5.639 -25.189 1.00 95.94 120 GLY A N 1
ATOM 992 C CA . GLY A 1 120 ? 20.572 -4.221 -24.904 1.00 95.94 120 GLY A CA 1
ATOM 993 C C . GLY A 1 120 ? 21.444 -3.539 -25.961 1.00 95.94 120 GLY A C 1
ATOM 994 O O . GLY A 1 120 ? 21.948 -4.180 -26.892 1.00 95.94 120 GLY A O 1
ATOM 995 N N . ARG A 1 121 ? 21.689 -2.235 -25.788 1.00 94.50 121 ARG A N 1
ATOM 996 C CA . ARG A 1 121 ? 22.498 -1.416 -26.713 1.00 94.50 121 ARG A CA 1
ATOM 997 C C . ARG A 1 121 ? 23.906 -1.946 -26.964 1.00 94.50 121 ARG A C 1
ATOM 999 O O . ARG A 1 121 ? 24.468 -1.701 -28.022 1.00 94.50 121 ARG A O 1
ATOM 1006 N N . ASP A 1 122 ? 24.481 -2.637 -25.987 1.00 95.38 122 ASP A N 1
ATOM 1007 C CA . ASP A 1 122 ? 25.825 -3.216 -26.033 1.00 95.38 122 ASP A CA 1
ATOM 1008 C C . ASP A 1 122 ? 25.920 -4.454 -26.942 1.00 95.38 122 ASP A C 1
ATOM 1010 O O . ASP A 1 122 ? 27.020 -4.889 -27.275 1.00 95.38 122 ASP A O 1
ATOM 1014 N N . LYS A 1 123 ? 24.781 -4.999 -27.393 1.00 95.94 123 LYS A N 1
ATOM 1015 C CA . LYS A 1 123 ? 24.710 -6.210 -28.227 1.00 95.94 123 LYS A CA 1
ATOM 1016 C C . LYS A 1 123 ? 24.341 -5.942 -29.683 1.00 95.94 123 LYS A C 1
ATOM 1018 O O . LYS A 1 123 ? 24.151 -6.887 -30.447 1.00 95.94 123 LYS A O 1
ATOM 1023 N N . VAL A 1 124 ? 24.228 -4.675 -30.079 1.00 94.75 124 VAL A N 1
ATOM 1024 C CA . VAL A 1 124 ? 23.793 -4.276 -31.422 1.00 94.75 124 VAL A CA 1
ATOM 1025 C C . VAL A 1 124 ? 24.634 -3.142 -31.983 1.00 94.75 124 VAL A C 1
ATOM 1027 O O . VAL A 1 124 ? 25.181 -2.323 -31.253 1.00 94.75 124 VAL A O 1
ATOM 1030 N N . LYS A 1 125 ? 24.720 -3.079 -33.315 1.00 93.75 125 LYS A N 1
ATOM 1031 C CA . LYS A 1 125 ? 25.442 -2.008 -34.016 1.00 93.75 125 LYS A CA 1
ATOM 1032 C C . LYS A 1 125 ? 24.601 -0.745 -34.162 1.00 93.75 125 LYS A C 1
ATOM 1034 O O . LYS A 1 125 ? 25.137 0.356 -34.069 1.00 93.75 125 LYS A O 1
ATOM 1039 N N . LYS A 1 126 ? 23.300 -0.899 -34.419 1.00 94.81 126 LYS A N 1
ATOM 1040 C CA . LYS A 1 126 ? 22.356 0.208 -34.586 1.00 94.81 126 LYS A CA 1
ATOM 1041 C C . LYS A 1 126 ? 21.178 0.040 -33.635 1.00 94.81 126 LYS A C 1
ATOM 1043 O O . LYS A 1 126 ? 20.658 -1.059 -33.462 1.00 94.81 126 LYS A O 1
ATOM 1048 N N . LEU A 1 127 ? 20.778 1.148 -33.024 1.00 93.25 127 LEU A N 1
ATOM 1049 C CA . LEU A 1 127 ? 19.665 1.221 -32.080 1.00 93.25 127 LEU A CA 1
ATOM 1050 C C . LEU A 1 127 ? 18.331 1.422 -32.808 1.00 93.25 127 LEU A C 1
ATOM 1052 O O . LEU A 1 127 ? 18.310 1.775 -33.992 1.00 93.25 127 LEU A O 1
ATOM 1056 N N . LYS A 1 128 ? 17.215 1.232 -32.093 1.00 93.19 128 LYS A N 1
ATOM 1057 C CA . LYS A 1 128 ? 15.875 1.590 -32.595 1.00 93.19 128 LYS A CA 1
ATOM 1058 C C . LYS A 1 128 ? 15.889 3.068 -33.042 1.00 93.19 128 LYS A C 1
ATOM 1060 O O . LYS A 1 128 ? 16.502 3.876 -32.339 1.00 93.19 128 LYS A O 1
ATOM 1065 N N . PRO A 1 129 ? 15.280 3.437 -34.186 1.00 93.62 129 PRO A N 1
ATOM 1066 C CA . PRO A 1 129 ? 14.290 2.687 -34.969 1.00 93.62 129 PRO A CA 1
ATOM 1067 C C . PRO A 1 129 ? 14.853 1.676 -35.989 1.00 93.62 129 PRO A C 1
ATOM 1069 O O . PRO A 1 129 ? 14.098 1.143 -36.799 1.00 93.62 129 PRO A O 1
ATOM 1072 N N . HIS A 1 130 ? 16.159 1.388 -35.994 1.00 95.62 130 HIS A N 1
ATOM 1073 C CA . HIS A 1 130 ? 16.707 0.343 -36.866 1.00 95.62 130 HIS A CA 1
ATOM 1074 C C . HIS A 1 130 ? 16.208 -1.054 -36.435 1.00 95.62 130 HIS A C 1
ATOM 1076 O O . HIS A 1 130 ? 16.108 -1.300 -35.232 1.00 95.62 130 HIS A O 1
ATOM 1082 N N . PRO A 1 131 ? 15.959 -2.005 -37.360 1.00 96.25 131 PRO A N 1
ATOM 1083 C CA . PRO A 1 131 ? 15.493 -3.358 -37.016 1.00 96.25 131 PRO A CA 1
ATOM 1084 C C . PRO A 1 131 ? 16.533 -4.253 -36.319 1.00 96.25 131 PRO A C 1
ATOM 1086 O O . PRO A 1 131 ? 16.189 -5.347 -35.870 1.00 96.25 131 PRO A O 1
ATOM 1089 N N . ASP A 1 132 ? 17.792 -3.809 -36.224 1.00 96.19 132 ASP A N 1
ATOM 1090 C CA . ASP A 1 132 ? 18.934 -4.600 -35.726 1.00 96.19 132 ASP A CA 1
ATOM 1091 C C . ASP A 1 132 ? 18.670 -5.270 -34.366 1.00 96.19 132 ASP A C 1
ATOM 1093 O O . ASP A 1 132 ? 18.953 -6.463 -34.253 1.00 96.19 132 ASP A O 1
ATOM 1097 N N . PRO A 1 133 ? 18.097 -4.590 -33.350 1.00 96.75 133 PRO A N 1
ATOM 1098 C CA . PRO A 1 133 ? 17.805 -5.217 -32.061 1.00 96.75 133 PRO A CA 1
ATOM 1099 C C . PRO A 1 133 ? 16.863 -6.412 -32.152 1.00 96.75 133 PRO A C 1
ATOM 1101 O O . PRO A 1 133 ? 17.136 -7.457 -31.561 1.00 96.75 133 PRO A O 1
ATOM 1104 N N . TYR A 1 134 ? 15.792 -6.307 -32.937 1.00 97.06 134 TYR A N 1
ATOM 1105 C CA . TYR A 1 134 ? 14.848 -7.411 -33.096 1.00 97.06 134 TYR A CA 1
ATOM 1106 C C . TYR A 1 134 ? 15.420 -8.538 -33.949 1.00 97.06 134 TYR A C 1
ATOM 1108 O O . TYR A 1 134 ? 15.250 -9.703 -33.599 1.00 97.06 134 TYR A O 1
ATOM 1116 N N . LEU A 1 135 ? 16.150 -8.218 -35.020 1.00 95.94 135 LEU A N 1
ATOM 1117 C CA . LEU A 1 135 ? 16.815 -9.232 -35.842 1.00 95.94 135 LEU A CA 1
ATOM 1118 C C . LEU A 1 135 ? 17.880 -9.988 -35.041 1.00 95.94 135 LEU A C 1
ATOM 1120 O O . LEU A 1 135 ? 17.962 -11.213 -35.124 1.00 95.94 135 LEU A O 1
ATOM 1124 N N . GLN A 1 136 ? 18.651 -9.282 -34.213 1.00 97.12 136 GLN A N 1
ATOM 1125 C CA . GLN A 1 136 ? 19.614 -9.900 -33.309 1.00 97.12 136 GLN A CA 1
ATOM 1126 C C . GLN A 1 136 ? 18.916 -10.822 -32.302 1.00 97.12 136 GLN A C 1
ATOM 1128 O O . GLN A 1 136 ? 19.366 -11.949 -32.106 1.00 97.12 136 GLN A O 1
ATOM 1133 N N . ALA A 1 137 ? 17.796 -10.389 -31.713 1.00 97.00 137 ALA A N 1
ATOM 1134 C CA . ALA A 1 137 ? 17.005 -11.225 -30.813 1.00 97.00 137 ALA A CA 1
ATOM 1135 C C . ALA A 1 137 ? 16.496 -12.499 -31.506 1.00 97.00 137 ALA A C 1
ATOM 1137 O O . ALA A 1 137 ? 16.671 -13.592 -30.977 1.00 97.00 137 ALA A O 1
ATOM 1138 N N . MET A 1 138 ? 15.922 -12.383 -32.706 1.00 95.44 138 MET A N 1
ATOM 1139 C CA . MET A 1 138 ? 15.406 -13.528 -33.469 1.00 95.44 138 MET A CA 1
ATOM 1140 C C . MET A 1 138 ? 16.518 -14.506 -33.876 1.00 95.44 138 MET A C 1
ATOM 1142 O O . MET A 1 138 ? 16.315 -15.717 -33.829 1.00 95.44 138 MET A O 1
ATOM 1146 N N . ASN A 1 139 ? 17.705 -13.996 -34.215 1.00 94.94 139 ASN A N 1
ATOM 1147 C CA . ASN A 1 139 ? 18.868 -14.824 -34.538 1.00 94.94 139 ASN A CA 1
ATOM 1148 C C . ASN A 1 139 ? 19.425 -15.552 -33.308 1.00 94.94 139 ASN A C 1
ATOM 1150 O O . ASN A 1 139 ? 19.767 -16.729 -33.391 1.00 94.94 139 ASN A O 1
ATOM 1154 N N . SER A 1 140 ? 19.528 -14.863 -32.166 1.00 96.50 140 SER A N 1
ATOM 1155 C CA . SER A 1 140 ? 20.009 -15.452 -30.910 1.00 96.50 140 SER A CA 1
ATOM 1156 C C . SER A 1 140 ? 18.997 -16.411 -30.279 1.00 96.50 140 SER A C 1
ATOM 1158 O O . SER A 1 140 ? 19.397 -17.348 -29.592 1.00 96.50 140 SER A O 1
ATOM 1160 N N . PHE A 1 141 ? 17.704 -16.207 -30.540 1.00 96.00 141 PHE A N 1
ATOM 1161 C CA . PHE A 1 141 ? 16.610 -17.016 -30.011 1.00 96.00 141 PHE A CA 1
ATOM 1162 C C . PHE A 1 141 ? 15.650 -17.435 -31.143 1.00 96.00 141 PHE A C 1
ATOM 1164 O O . PHE A 1 141 ? 14.593 -16.819 -31.336 1.00 96.00 141 PHE A O 1
ATOM 1171 N N . PRO A 1 142 ? 16.000 -18.479 -31.920 1.00 93.56 142 PRO A N 1
ATOM 1172 C CA . PRO A 1 142 ? 15.175 -18.950 -33.030 1.00 93.56 142 PRO A CA 1
ATOM 1173 C C . PRO A 1 142 ? 13.826 -19.519 -32.567 1.00 93.56 142 PRO A C 1
ATOM 1175 O O . PRO A 1 142 ? 13.756 -20.337 -31.649 1.00 93.56 142 PRO A O 1
ATOM 1178 N N . ALA A 1 143 ? 12.744 -19.128 -33.239 1.00 93.38 143 ALA A N 1
ATOM 1179 C CA . ALA A 1 143 ? 11.380 -19.538 -32.921 1.00 93.38 143 ALA A CA 1
ATOM 1180 C C . ALA A 1 143 ? 10.524 -19.689 -34.184 1.00 93.38 143 ALA A C 1
ATOM 1182 O O . ALA A 1 143 ? 10.848 -19.183 -35.255 1.00 93.38 143 ALA A O 1
ATOM 1183 N N . THR A 1 144 ? 9.380 -20.363 -34.064 1.00 91.62 144 THR A N 1
ATOM 1184 C CA . THR A 1 144 ? 8.416 -20.492 -35.175 1.00 91.62 144 THR A CA 1
ATOM 1185 C C . THR A 1 144 ? 7.514 -19.263 -35.294 1.00 91.62 144 THR A C 1
ATOM 1187 O O . THR A 1 144 ? 6.918 -19.011 -36.338 1.00 91.62 144 THR A O 1
ATOM 1190 N N . SER A 1 145 ? 7.391 -18.502 -34.209 1.00 94.62 145 SER A N 1
ATOM 1191 C CA . SER A 1 145 ? 6.545 -1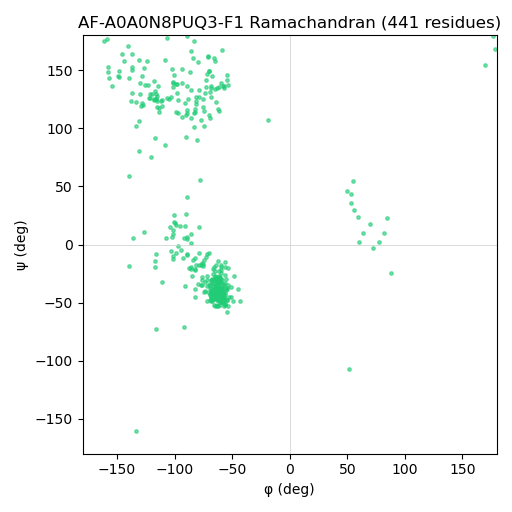7.318 -34.136 1.00 94.62 145 SER A CA 1
ATOM 1192 C C . SER A 1 145 ? 7.009 -16.390 -33.023 1.00 94.62 145 SER A C 1
ATOM 1194 O O . SER A 1 145 ? 7.450 -16.883 -31.981 1.00 94.62 145 SER A O 1
ATOM 1196 N N . TYR A 1 146 ? 6.816 -15.091 -33.222 1.00 96.62 146 TYR A N 1
ATOM 1197 C CA . TYR A 1 146 ? 7.184 -14.045 -32.276 1.00 96.62 146 TYR A CA 1
ATOM 1198 C C . TYR A 1 146 ? 6.003 -13.110 -32.002 1.00 96.62 146 TYR A C 1
ATOM 1200 O O . TYR A 1 146 ? 5.238 -12.798 -32.917 1.00 96.62 146 TYR A O 1
ATOM 1208 N N . THR A 1 147 ? 5.887 -12.626 -30.768 1.00 97.62 147 THR A N 1
ATOM 1209 C CA . THR A 1 147 ? 5.088 -11.434 -30.444 1.00 97.62 147 THR A CA 1
ATOM 1210 C C . THR A 1 147 ? 6.025 -10.345 -29.948 1.00 97.62 147 THR A C 1
ATOM 1212 O O . THR A 1 147 ? 6.830 -10.603 -29.058 1.00 97.62 147 THR A O 1
ATOM 1215 N N . ILE A 1 148 ? 5.944 -9.152 -30.534 1.00 97.81 148 ILE A N 1
ATOM 1216 C CA . ILE A 1 148 ? 6.725 -7.979 -30.144 1.00 97.81 148 ILE A CA 1
ATOM 1217 C C . ILE A 1 148 ? 5.826 -7.030 -29.352 1.00 97.81 148 ILE A C 1
ATOM 1219 O O . ILE A 1 148 ? 4.764 -6.662 -29.849 1.00 97.81 148 ILE A O 1
ATOM 1223 N N . TYR A 1 149 ? 6.256 -6.624 -28.160 1.00 97.69 149 TYR A N 1
ATOM 1224 C CA . TYR A 1 149 ? 5.561 -5.652 -27.311 1.00 97.69 149 TYR A CA 1
ATOM 1225 C C . TYR A 1 149 ? 6.367 -4.353 -27.249 1.00 97.69 149 TYR A C 1
ATOM 1227 O O . TYR A 1 149 ? 7.547 -4.392 -26.899 1.00 97.69 149 TYR A O 1
ATOM 1235 N N . GLU A 1 150 ? 5.732 -3.235 -27.600 1.00 95.38 150 GLU A N 1
ATOM 1236 C CA . GLU A 1 150 ? 6.358 -1.912 -27.758 1.00 95.38 150 GLU A CA 1
ATOM 1237 C C . GLU A 1 150 ? 5.385 -0.782 -27.407 1.00 95.38 150 GLU A C 1
ATOM 1239 O O . GLU A 1 150 ? 4.189 -0.924 -27.647 1.00 95.38 150 GLU A O 1
ATOM 1244 N N . ASP A 1 151 ? 5.868 0.346 -26.894 1.00 92.12 151 ASP A N 1
ATOM 1245 C CA . ASP A 1 151 ? 5.055 1.537 -26.593 1.00 92.12 151 ASP A CA 1
ATOM 1246 C C . ASP A 1 151 ? 5.371 2.715 -27.535 1.00 92.12 151 ASP A C 1
ATOM 1248 O O . ASP A 1 151 ? 4.479 3.493 -27.895 1.00 92.12 151 ASP A O 1
ATOM 1252 N N . SER A 1 152 ? 6.628 2.810 -27.978 1.00 88.75 152 SER A N 1
ATOM 1253 C CA . SER A 1 152 ? 7.188 3.979 -28.651 1.00 88.75 152 SER A CA 1
ATOM 1254 C C . SER A 1 152 ? 7.099 3.915 -30.179 1.00 88.75 152 SER A C 1
ATOM 1256 O O . SER A 1 152 ? 7.179 2.852 -30.798 1.00 88.75 152 SER A O 1
ATOM 1258 N N . ASP A 1 153 ? 7.005 5.073 -30.840 1.00 90.00 153 ASP A N 1
ATOM 1259 C CA . ASP A 1 153 ? 7.004 5.130 -32.309 1.00 90.00 153 ASP A CA 1
ATOM 1260 C C . ASP A 1 153 ? 8.329 4.630 -32.908 1.00 90.00 153 ASP A C 1
ATOM 1262 O O . ASP A 1 153 ? 8.337 3.959 -33.946 1.00 90.00 153 ASP A O 1
ATOM 1266 N N . THR A 1 154 ? 9.455 4.905 -32.239 1.00 90.00 154 THR A N 1
ATOM 1267 C CA . THR A 1 154 ? 10.781 4.428 -32.655 1.00 90.00 154 THR A CA 1
ATOM 1268 C C . THR A 1 154 ? 10.878 2.907 -32.550 1.00 90.00 154 THR A C 1
ATOM 1270 O O . THR A 1 154 ? 11.385 2.255 -33.466 1.00 90.00 154 THR A O 1
ATOM 1273 N N . GLY A 1 155 ? 10.346 2.326 -31.478 1.00 92.00 155 GLY A N 1
ATOM 1274 C CA . GLY A 1 155 ? 10.284 0.888 -31.278 1.00 92.00 155 GLY A CA 1
ATOM 1275 C C . GLY A 1 155 ? 9.339 0.171 -32.237 1.00 92.00 155 GLY A C 1
ATOM 1276 O O . GLY A 1 155 ? 9.731 -0.800 -32.890 1.00 92.00 155 GLY A O 1
ATOM 1277 N N . LEU A 1 156 ? 8.134 0.708 -32.438 1.00 93.50 156 LEU A N 1
ATOM 1278 C CA . LEU A 1 156 ? 7.177 0.201 -33.425 1.00 93.50 156 LEU A CA 1
ATOM 1279 C C . LEU A 1 156 ? 7.744 0.245 -34.853 1.00 93.50 156 LEU A C 1
ATOM 1281 O O . LEU A 1 156 ? 7.509 -0.682 -35.633 1.00 93.50 156 LEU A O 1
ATOM 1285 N N . ALA A 1 157 ? 8.501 1.289 -35.208 1.00 94.12 157 ALA A N 1
ATOM 1286 C CA . ALA A 1 157 ? 9.187 1.372 -36.497 1.00 94.12 157 ALA A CA 1
ATOM 1287 C C . ALA A 1 157 ? 10.254 0.274 -36.650 1.00 94.12 157 ALA A C 1
ATOM 1289 O O . ALA A 1 157 ? 10.276 -0.412 -37.676 1.00 94.12 157 ALA A O 1
ATOM 1290 N N . ALA A 1 158 ? 11.072 0.042 -35.616 1.00 95.12 158 ALA A N 1
ATOM 1291 C CA . ALA A 1 158 ? 12.060 -1.038 -35.604 1.00 95.12 158 ALA A CA 1
ATOM 1292 C C . ALA A 1 158 ? 11.408 -2.424 -35.735 1.00 95.12 158 ALA A C 1
ATOM 1294 O O . ALA A 1 158 ? 11.875 -3.255 -36.516 1.00 95.12 158 ALA A O 1
ATOM 1295 N N . ALA A 1 159 ? 10.309 -2.664 -35.016 1.00 94.56 159 ALA A N 1
ATOM 1296 C CA . ALA A 1 159 ? 9.568 -3.922 -35.051 1.00 94.56 159 ALA A CA 1
ATOM 1297 C C . ALA A 1 159 ? 8.974 -4.201 -36.442 1.00 94.56 159 ALA A C 1
ATOM 1299 O O . ALA A 1 159 ? 9.122 -5.302 -36.977 1.00 94.56 159 ALA A O 1
ATOM 1300 N N . LYS A 1 160 ? 8.353 -3.190 -37.067 1.00 94.44 160 LYS A N 1
ATOM 1301 C CA . LYS A 1 160 ? 7.803 -3.289 -38.429 1.00 94.44 160 LYS A CA 1
ATOM 1302 C C . LYS A 1 160 ? 8.895 -3.548 -39.468 1.00 94.44 160 LYS A C 1
ATOM 1304 O O . LYS A 1 160 ? 8.725 -4.418 -40.319 1.00 94.44 160 LYS A O 1
ATOM 1309 N N . ALA A 1 161 ? 10.024 -2.845 -39.377 1.00 94.25 161 ALA A N 1
ATOM 1310 C CA . ALA A 1 161 ? 11.159 -3.051 -40.276 1.00 94.25 161 ALA A CA 1
ATOM 1311 C C . ALA A 1 161 ? 11.775 -4.454 -40.118 1.00 94.25 161 ALA A C 1
ATOM 1313 O O . ALA A 1 161 ? 12.162 -5.084 -41.105 1.00 94.25 161 ALA A O 1
ATOM 1314 N N . ALA A 1 162 ? 11.828 -4.975 -38.888 1.00 92.50 162 ALA A N 1
ATOM 1315 C CA . ALA A 1 162 ? 12.301 -6.330 -38.636 1.00 92.50 162 ALA A CA 1
ATOM 1316 C C . ALA A 1 162 ? 11.347 -7.353 -39.259 1.00 92.50 162 ALA A C 1
ATOM 1318 O O . ALA A 1 162 ? 11.804 -8.221 -39.994 1.00 92.50 162 ALA A O 1
ATOM 1319 N N . MET A 1 163 ? 10.034 -7.200 -39.057 1.00 89.38 163 MET A N 1
ATOM 1320 C CA . MET A 1 163 ? 9.010 -8.070 -39.645 1.00 89.38 163 MET A CA 1
ATOM 1321 C C . MET A 1 163 ? 9.126 -8.166 -41.174 1.00 89.38 163 MET A C 1
ATOM 1323 O O . MET A 1 163 ? 9.173 -9.273 -41.707 1.00 89.38 163 MET A O 1
ATOM 1327 N N . GLN A 1 164 ? 9.268 -7.028 -41.863 1.00 87.69 164 GLN A N 1
ATOM 1328 C CA . GLN A 1 164 ? 9.465 -6.977 -43.320 1.00 87.69 164 GLN A CA 1
ATOM 1329 C C . GLN A 1 164 ? 10.746 -7.697 -43.776 1.00 87.69 164 GLN A C 1
ATOM 1331 O O . GLN A 1 164 ? 10.812 -8.222 -44.884 1.00 87.69 164 GLN A O 1
ATOM 1336 N N . SER A 1 165 ? 11.767 -7.765 -42.918 1.00 85.81 165 SER A N 1
ATOM 1337 C CA . SER A 1 165 ? 13.049 -8.405 -43.238 1.00 85.81 165 SER A CA 1
ATOM 1338 C C . SER A 1 165 ? 13.011 -9.939 -43.140 1.00 85.81 165 SER A C 1
ATOM 1340 O O . SER A 1 165 ? 13.897 -10.602 -43.677 1.00 85.81 165 SER A O 1
ATOM 1342 N N . VAL A 1 166 ? 12.012 -10.524 -42.464 1.00 81.44 166 VAL A N 1
ATOM 1343 C CA . VAL A 1 166 ? 11.913 -11.981 -42.213 1.00 81.44 166 VAL A CA 1
ATOM 1344 C C . VAL A 1 166 ? 10.581 -12.613 -42.654 1.00 81.44 166 VAL A C 1
ATOM 1346 O O . VAL A 1 166 ? 10.329 -13.787 -42.366 1.00 81.44 166 VAL A O 1
ATOM 1349 N N . GLU A 1 167 ? 9.758 -11.867 -43.396 1.00 58.97 167 GLU A N 1
ATOM 1350 C CA . GLU A 1 167 ? 8.314 -12.083 -43.619 1.00 58.97 167 GLU A CA 1
ATOM 1351 C C . GLU A 1 167 ? 7.907 -13.460 -44.201 1.00 58.97 167 GLU A C 1
ATOM 1353 O O . GLU A 1 167 ? 6.754 -13.862 -44.084 1.00 58.97 167 GLU A O 1
ATOM 1358 N N . TYR A 1 168 ? 8.841 -14.252 -44.742 1.00 54.25 168 TYR A N 1
ATOM 1359 C CA . TYR A 1 168 ? 8.557 -15.576 -45.324 1.00 54.25 168 TYR A CA 1
ATOM 1360 C C . TYR A 1 168 ? 8.839 -16.781 -44.409 1.00 54.25 168 TYR A C 1
ATOM 1362 O O . TYR A 1 168 ? 8.515 -17.907 -44.786 1.00 54.25 168 TYR A O 1
ATOM 1370 N N . LYS A 1 169 ? 9.447 -16.598 -43.226 1.00 64.94 169 LYS A N 1
ATOM 1371 C CA . LYS A 1 169 ? 9.866 -17.727 -42.361 1.00 64.94 169 LYS A CA 1
ATOM 1372 C C . LYS A 1 169 ? 9.176 -17.799 -40.998 1.00 64.94 169 LYS A C 1
ATOM 1374 O O . LYS A 1 169 ? 9.172 -18.871 -40.395 1.00 64.94 169 LYS A O 1
ATOM 1379 N N . HIS A 1 170 ? 8.583 -16.706 -40.512 1.00 77.25 170 HIS A N 1
ATOM 1380 C CA . HIS A 1 170 ? 8.065 -16.624 -39.141 1.00 77.25 170 HIS A CA 1
ATOM 1381 C C . HIS A 1 170 ? 6.726 -15.885 -39.066 1.00 77.25 170 HIS A C 1
ATOM 1383 O O . HIS A 1 170 ? 6.526 -14.878 -39.737 1.00 77.25 170 HIS A O 1
ATOM 1389 N N . LYS A 1 171 ? 5.824 -16.339 -38.184 1.00 84.44 171 LYS A N 1
ATOM 1390 C CA . LYS A 1 171 ? 4.603 -15.591 -37.834 1.00 84.44 171 LYS A CA 1
ATOM 1391 C C . LYS A 1 171 ? 4.940 -14.528 -36.783 1.00 84.44 171 LYS A C 1
ATOM 1393 O O . LYS A 1 171 ? 5.322 -14.896 -35.673 1.00 84.44 171 LYS A O 1
ATOM 1398 N N . ILE A 1 172 ? 4.788 -13.244 -37.109 1.00 89.06 172 ILE A N 1
ATOM 1399 C CA . ILE A 1 172 ? 5.106 -12.121 -36.210 1.00 89.06 172 ILE A CA 1
ATOM 1400 C C . ILE A 1 172 ? 3.835 -11.325 -35.901 1.00 89.06 172 ILE A C 1
ATOM 1402 O O . ILE A 1 172 ? 3.077 -10.993 -36.808 1.00 89.06 172 ILE A O 1
ATOM 1406 N N . ASN A 1 173 ? 3.606 -11.029 -34.622 1.00 93.12 173 ASN A N 1
ATOM 1407 C CA . ASN A 1 173 ? 2.567 -10.115 -34.149 1.00 93.12 173 ASN A CA 1
ATOM 1408 C C . ASN A 1 173 ? 3.216 -8.924 -33.429 1.00 93.12 173 ASN A C 1
ATOM 1410 O O . ASN A 1 173 ? 4.178 -9.125 -32.694 1.00 93.12 173 ASN A O 1
ATOM 1414 N N . ILE A 1 174 ? 2.697 -7.708 -33.611 1.00 93.06 174 ILE A N 1
ATOM 1415 C CA . ILE A 1 174 ? 3.181 -6.502 -32.921 1.00 93.06 174 ILE A CA 1
ATOM 1416 C C . ILE A 1 174 ? 2.037 -5.951 -32.072 1.00 93.06 174 ILE A C 1
ATOM 1418 O O . ILE A 1 174 ? 0.958 -5.668 -32.588 1.00 93.06 174 ILE A O 1
ATOM 1422 N N . VAL A 1 175 ? 2.283 -5.793 -30.776 1.00 94.31 175 VAL A N 1
ATOM 1423 C CA . VAL A 1 175 ? 1.330 -5.293 -29.786 1.00 94.31 175 VAL A CA 1
ATOM 1424 C C . VAL A 1 175 ? 1.830 -3.946 -29.282 1.00 94.31 175 VAL A C 1
ATOM 1426 O O . VAL A 1 175 ? 2.899 -3.872 -28.675 1.00 94.31 175 VAL A O 1
ATOM 1429 N N . LYS A 1 176 ? 1.045 -2.888 -29.523 1.00 92.19 176 LYS A N 1
ATOM 1430 C CA . LYS A 1 176 ? 1.281 -1.598 -28.876 1.00 92.19 176 LYS A CA 1
ATOM 1431 C C . LYS A 1 176 ? 0.811 -1.680 -27.425 1.00 92.19 176 LYS A C 1
ATOM 1433 O O . LYS A 1 176 ? -0.340 -2.037 -27.180 1.00 92.19 176 LYS A O 1
ATOM 1438 N N . VAL A 1 177 ? 1.695 -1.367 -26.490 1.00 89.31 177 VAL A N 1
ATOM 1439 C CA . VAL A 1 177 ? 1.416 -1.331 -25.056 1.00 89.31 177 VAL A CA 1
ATOM 1440 C C . VAL A 1 177 ? 1.138 0.111 -24.657 1.00 89.31 177 VAL A C 1
ATOM 1442 O O . VAL A 1 177 ? 1.889 1.016 -25.001 1.00 89.31 177 VAL A O 1
ATOM 1445 N N . ASP A 1 178 ? 0.036 0.312 -23.947 1.00 82.25 178 ASP A N 1
ATOM 1446 C CA . ASP A 1 178 ? -0.337 1.587 -23.348 1.00 82.25 178 ASP A CA 1
ATOM 1447 C C . ASP A 1 178 ? -0.869 1.289 -21.945 1.00 82.25 178 ASP A C 1
ATOM 1449 O O . ASP A 1 178 ? -1.767 0.455 -21.786 1.00 82.25 178 ASP A O 1
ATOM 1453 N N . LEU A 1 179 ? -0.270 1.901 -20.923 1.00 76.44 179 LEU A N 1
ATOM 1454 C CA . LEU A 1 179 ? -0.712 1.736 -19.545 1.00 76.44 179 LEU A CA 1
ATOM 1455 C C . LEU A 1 179 ? -1.293 3.032 -19.023 1.00 76.44 179 LEU A C 1
ATOM 1457 O O . LEU A 1 179 ? -0.612 4.050 -18.911 1.00 76.44 179 LEU A O 1
ATOM 1461 N N . GLN A 1 180 ? -2.540 2.938 -18.579 1.00 80.69 180 GLN A N 1
ATOM 1462 C CA . GLN A 1 180 ? -3.184 4.020 -17.867 1.00 80.69 180 GLN A CA 1
ATOM 1463 C C . GLN A 1 180 ? -2.787 3.967 -16.395 1.00 80.69 180 GLN A C 1
ATOM 1465 O O . GLN A 1 180 ? -3.141 3.038 -15.662 1.00 80.69 180 GLN A O 1
ATOM 1470 N N . ILE A 1 181 ? -2.044 4.990 -15.980 1.00 83.44 181 ILE A N 1
ATOM 1471 C CA . ILE A 1 181 ? -1.669 5.224 -14.591 1.00 83.44 181 ILE A CA 1
ATOM 1472 C C . ILE A 1 181 ? -2.522 6.375 -14.072 1.00 83.44 181 ILE A C 1
ATOM 1474 O O . ILE A 1 181 ? -2.541 7.459 -14.653 1.00 83.44 181 ILE A O 1
ATOM 1478 N N . THR A 1 182 ? -3.233 6.153 -12.971 1.00 86.31 182 THR A N 1
ATOM 1479 C CA . THR A 1 182 ? -3.908 7.233 -12.246 1.00 86.31 182 THR A CA 1
ATOM 1480 C C . THR A 1 182 ? -3.390 7.288 -10.822 1.00 86.31 182 THR A C 1
ATOM 1482 O O . THR A 1 182 ? -3.401 6.280 -10.115 1.00 86.31 182 THR A O 1
ATOM 1485 N N . GLU A 1 183 ? -2.928 8.459 -10.400 1.00 84.88 183 GLU A N 1
ATOM 1486 C CA . GLU A 1 183 ? -2.413 8.662 -9.051 1.00 84.88 183 GLU A CA 1
ATOM 1487 C C . GLU A 1 183 ? -3.503 9.169 -8.114 1.00 84.88 183 GLU A C 1
ATOM 1489 O O . GLU A 1 183 ? -4.288 10.056 -8.457 1.00 84.88 183 GLU A O 1
ATOM 1494 N N . PHE A 1 184 ? -3.516 8.635 -6.898 1.00 80.25 184 PHE A N 1
ATOM 1495 C CA . PHE A 1 184 ? -4.372 9.111 -5.824 1.00 80.25 184 PHE A CA 1
ATOM 1496 C C . PHE A 1 184 ? -3.573 9.158 -4.521 1.00 80.25 184 PHE A C 1
ATOM 1498 O O . PHE A 1 184 ? -2.655 8.366 -4.293 1.00 80.25 184 PHE A O 1
ATOM 1505 N N . LYS A 1 185 ? -3.933 10.084 -3.632 1.00 67.12 185 LYS A N 1
ATOM 1506 C CA . LYS A 1 185 ? -3.389 10.101 -2.271 1.00 67.12 185 LYS A CA 1
ATOM 1507 C C . LYS A 1 185 ? -4.154 9.094 -1.420 1.00 67.12 185 LYS A C 1
ATOM 1509 O O . LYS A 1 185 ? -5.373 9.199 -1.304 1.00 67.12 185 LYS A O 1
ATOM 1514 N N . GLY A 1 186 ? -3.444 8.143 -0.817 1.00 63.41 186 GLY A N 1
ATOM 1515 C CA . GLY A 1 186 ? -4.028 7.283 0.213 1.00 63.41 186 GLY A CA 1
ATOM 1516 C C . GLY A 1 186 ? -4.403 8.076 1.468 1.00 63.41 186 GLY A C 1
ATOM 1517 O O . GLY A 1 186 ? -3.859 9.156 1.710 1.00 63.41 186 GLY A O 1
ATOM 1518 N N . GLY A 1 187 ? -5.288 7.526 2.307 1.00 59.25 187 GLY A N 1
ATOM 1519 C CA . GLY A 1 187 ? -5.686 8.151 3.581 1.00 59.25 187 GLY A CA 1
ATOM 1520 C C . GLY A 1 187 ? -4.517 8.372 4.554 1.00 59.25 187 GLY A C 1
ATOM 1521 O O . GLY A 1 187 ? -4.548 9.290 5.370 1.00 59.25 187 GLY A O 1
ATOM 1522 N N . SER A 1 188 ? -3.446 7.587 4.411 1.00 60.12 188 SER A N 1
ATOM 1523 C CA . SER A 1 188 ? -2.180 7.703 5.145 1.00 60.12 188 SER A CA 1
ATOM 1524 C C . SER A 1 188 ? -1.176 8.694 4.530 1.00 60.12 188 SER A C 1
ATOM 1526 O O . SER A 1 188 ? -0.058 8.820 5.026 1.00 60.12 188 SER A O 1
ATOM 1528 N N . GLY A 1 189 ? -1.533 9.374 3.432 1.00 65.38 189 GLY A N 1
ATOM 1529 C CA . GLY A 1 189 ? -0.638 10.258 2.677 1.00 65.38 189 GLY A CA 1
ATOM 1530 C C . GLY A 1 189 ? 0.364 9.529 1.772 1.00 65.38 189 GLY A C 1
ATOM 1531 O O . GLY A 1 189 ? 1.171 10.180 1.111 1.00 65.38 189 GLY A O 1
ATOM 1532 N N . GLN A 1 190 ? 0.315 8.194 1.719 1.00 74.06 190 GLN A N 1
ATOM 1533 C CA . GLN A 1 190 ? 1.161 7.390 0.838 1.00 74.06 190 GLN A CA 1
ATOM 1534 C C . GLN A 1 190 ? 0.763 7.559 -0.635 1.00 74.06 190 GLN A C 1
ATOM 1536 O O . GLN A 1 190 ? -0.410 7.770 -0.964 1.00 74.06 190 GLN A O 1
ATOM 1541 N N . LEU A 1 191 ? 1.757 7.444 -1.519 1.00 80.06 191 LEU A N 1
ATOM 1542 C CA . LEU A 1 191 ? 1.561 7.470 -2.964 1.00 80.06 191 LEU A CA 1
ATOM 1543 C C . LEU A 1 191 ? 0.970 6.135 -3.423 1.00 80.06 191 LEU A C 1
ATOM 1545 O O . LEU A 1 191 ? 1.585 5.080 -3.237 1.00 80.06 191 LEU A O 1
ATOM 1549 N N . ILE A 1 192 ? -0.230 6.199 -3.998 1.00 87.75 192 ILE A N 1
ATOM 1550 C CA . ILE A 1 192 ? -0.959 5.054 -4.536 1.00 87.75 192 ILE A CA 1
ATOM 1551 C C . ILE A 1 192 ? -1.214 5.316 -6.016 1.00 87.75 192 ILE A C 1
ATOM 1553 O O . ILE A 1 192 ? -1.740 6.366 -6.388 1.00 87.75 192 ILE A O 1
ATOM 1557 N N . ARG A 1 193 ? -0.872 4.348 -6.863 1.00 90.75 193 ARG A N 1
ATOM 1558 C CA . ARG A 1 193 ? -1.131 4.417 -8.302 1.00 90.75 193 ARG A CA 1
ATOM 1559 C C . ARG A 1 193 ? -2.031 3.271 -8.718 1.00 90.75 193 ARG A C 1
ATOM 1561 O O . ARG A 1 193 ? -1.752 2.115 -8.411 1.00 90.75 193 ARG A O 1
ATOM 1568 N N . LYS A 1 194 ? -3.106 3.581 -9.433 1.00 90.38 194 LYS A N 1
ATOM 1569 C CA . LYS A 1 194 ? -3.942 2.586 -10.101 1.00 90.38 194 LYS A CA 1
ATOM 1570 C C . LYS A 1 194 ? -3.375 2.321 -11.491 1.00 90.38 194 LYS A C 1
ATOM 1572 O O . LYS A 1 194 ? -3.203 3.256 -12.266 1.00 90.38 194 LYS A O 1
ATOM 1577 N N . LEU A 1 195 ? -3.097 1.052 -11.777 1.00 88.12 195 LEU A N 1
ATOM 1578 C CA . LEU A 1 195 ? -2.572 0.535 -13.039 1.00 88.12 195 LEU A CA 1
ATOM 1579 C C . LEU A 1 195 ? -3.634 -0.400 -13.621 1.00 88.12 195 LEU A C 1
ATOM 1581 O O . LEU A 1 195 ? -3.685 -1.578 -13.263 1.00 88.12 195 LEU A O 1
ATOM 1585 N N . ASN A 1 196 ? -4.537 0.115 -14.454 1.00 86.50 196 ASN A N 1
ATOM 1586 C CA . ASN A 1 196 ? -5.726 -0.631 -14.889 1.00 86.50 196 ASN A CA 1
ATOM 1587 C C . ASN A 1 196 ? -6.510 -1.222 -13.688 1.00 86.50 196 ASN A C 1
ATOM 1589 O O . ASN A 1 196 ? -7.138 -0.483 -12.931 1.00 86.50 196 ASN A O 1
ATOM 1593 N N . ASN A 1 197 ? -6.451 -2.544 -13.488 1.00 89.62 197 ASN A N 1
ATOM 1594 C CA . ASN A 1 197 ? -7.089 -3.291 -12.399 1.00 89.62 197 ASN A CA 1
ATOM 1595 C C . ASN A 1 197 ? -6.131 -3.654 -11.243 1.00 89.62 197 ASN A C 1
ATOM 1597 O O . ASN A 1 197 ? -6.409 -4.570 -10.467 1.00 89.62 197 ASN A O 1
ATOM 1601 N N . LYS A 1 198 ? -4.991 -2.969 -11.127 1.00 92.94 198 LYS A N 1
ATOM 1602 C CA . LYS A 1 198 ? -3.985 -3.178 -10.077 1.00 92.94 198 LYS A CA 1
ATOM 1603 C C . LYS A 1 198 ? -3.705 -1.882 -9.323 1.00 92.94 198 LYS A C 1
ATOM 1605 O O . LYS A 1 198 ? -3.930 -0.789 -9.837 1.00 92.94 198 LYS A O 1
ATOM 1610 N N . ILE A 1 199 ? -3.194 -2.012 -8.109 1.00 92.94 199 ILE A N 1
ATOM 1611 C CA . ILE A 1 199 ? -2.691 -0.929 -7.271 1.00 92.94 199 ILE A CA 1
ATOM 1612 C C . ILE A 1 199 ? -1.197 -1.135 -7.055 1.00 92.94 199 ILE A C 1
ATOM 1614 O O . ILE A 1 199 ? -0.798 -2.186 -6.566 1.00 92.94 199 ILE A O 1
ATOM 1618 N N . ASP A 1 200 ? -0.398 -0.122 -7.379 1.00 92.00 200 ASP A N 1
ATOM 1619 C CA . ASP A 1 200 ? 0.991 0.033 -6.952 1.00 92.00 200 ASP A CA 1
ATOM 1620 C C . ASP A 1 200 ? 1.046 0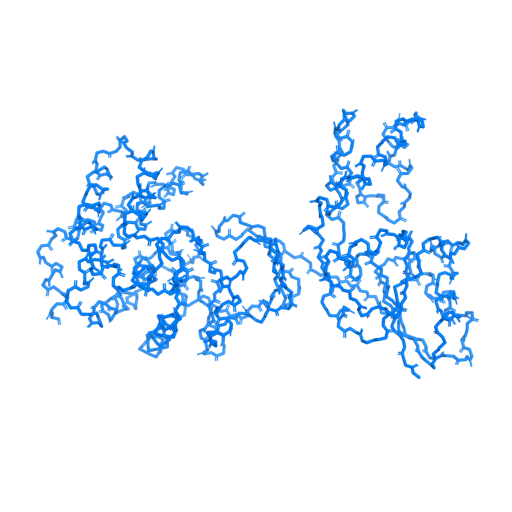.952 -5.735 1.00 92.00 200 ASP A C 1
ATOM 1622 O O . ASP A 1 200 ? 0.553 2.085 -5.763 1.00 92.00 200 ASP A O 1
ATOM 1626 N N . LYS A 1 201 ? 1.636 0.448 -4.654 1.00 90.56 201 LYS A N 1
ATOM 1627 C CA . LYS A 1 201 ? 1.754 1.165 -3.392 1.00 90.56 201 LYS A CA 1
ATOM 1628 C C . LYS A 1 201 ? 3.177 1.054 -2.864 1.00 90.56 201 LYS A C 1
ATOM 1630 O O . LYS A 1 201 ? 3.676 -0.041 -2.608 1.00 90.56 201 LYS A O 1
ATOM 1635 N N . ILE A 1 202 ? 3.804 2.206 -2.642 1.00 87.69 202 ILE A N 1
ATOM 1636 C CA . ILE A 1 202 ? 5.078 2.295 -1.924 1.00 87.69 202 ILE A CA 1
ATOM 1637 C C . ILE A 1 202 ? 4.761 2.268 -0.429 1.00 87.69 202 ILE A C 1
ATOM 1639 O O . ILE A 1 202 ? 4.109 3.174 0.092 1.00 87.69 202 ILE A O 1
ATOM 1643 N N . THR A 1 203 ? 5.187 1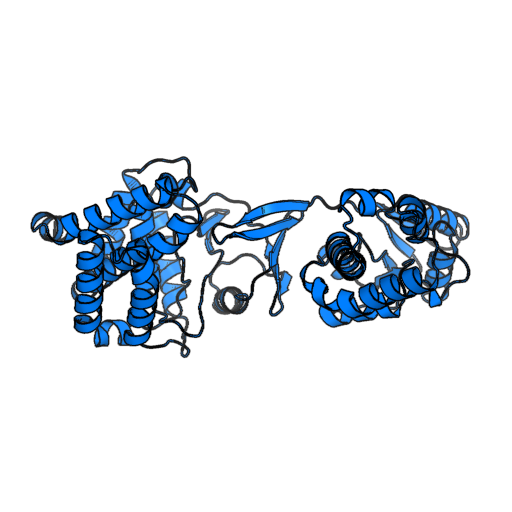.216 0.263 1.00 84.44 203 THR A N 1
ATOM 1644 C CA . THR A 1 203 ? 4.959 1.065 1.702 1.00 84.44 203 THR A CA 1
ATOM 1645 C C . THR A 1 203 ? 5.965 0.104 2.318 1.00 84.44 203 THR A C 1
ATOM 1647 O O . THR A 1 203 ? 6.460 -0.804 1.656 1.00 84.44 203 THR A O 1
ATOM 1650 N N . THR A 1 204 ? 6.230 0.304 3.606 1.00 75.56 204 THR A N 1
ATOM 1651 C CA . THR A 1 204 ? 7.095 -0.541 4.438 1.00 75.56 204 THR A CA 1
ATOM 1652 C C . THR A 1 204 ? 6.307 -1.572 5.251 1.00 75.56 204 THR A C 1
ATOM 1654 O O . THR A 1 204 ? 6.890 -2.362 5.984 1.00 75.56 204 THR A O 1
ATOM 1657 N N . THR A 1 205 ? 4.973 -1.580 5.147 1.00 70.88 205 THR A N 1
ATOM 1658 C CA . THR A 1 205 ? 4.069 -2.431 5.948 1.00 70.88 205 THR A CA 1
ATOM 1659 C C . THR A 1 205 ? 3.571 -3.677 5.202 1.00 70.88 205 THR A C 1
ATOM 1661 O O . THR A 1 205 ? 2.515 -4.229 5.516 1.00 70.88 205 THR A O 1
ATOM 1664 N N . ASN A 1 206 ? 4.320 -4.156 4.204 1.00 79.56 206 ASN A N 1
ATOM 1665 C CA . ASN A 1 206 ? 3.885 -5.250 3.322 1.00 79.56 206 ASN A CA 1
ATOM 1666 C C . ASN A 1 206 ? 3.667 -6.586 4.050 1.00 79.56 206 ASN A C 1
ATOM 1668 O O . ASN A 1 206 ? 2.817 -7.392 3.659 1.00 79.56 206 ASN A O 1
ATOM 1672 N N . SER A 1 207 ? 4.393 -6.804 5.149 1.00 84.31 207 SER A N 1
ATOM 1673 C CA . SER A 1 207 ? 4.303 -8.006 5.985 1.00 84.31 207 SER A CA 1
ATOM 1674 C C . SER A 1 207 ? 2.889 -8.249 6.526 1.00 84.31 207 SER A C 1
ATOM 1676 O O . SER A 1 207 ? 2.456 -9.402 6.624 1.00 84.31 207 SER A O 1
ATOM 1678 N N . ALA A 1 208 ? 2.135 -7.188 6.824 1.00 89.00 208 ALA A N 1
ATOM 1679 C CA . ALA A 1 208 ? 0.802 -7.287 7.402 1.00 89.00 208 ALA A CA 1
ATOM 1680 C C . ALA A 1 208 ? -0.210 -7.895 6.420 1.00 89.00 208 ALA A C 1
ATOM 1682 O O . ALA A 1 208 ? -0.901 -8.858 6.756 1.00 89.00 208 ALA A O 1
ATOM 1683 N N . LEU A 1 209 ? -0.253 -7.397 5.179 1.00 90.75 209 LEU A N 1
ATOM 1684 C CA . LEU A 1 209 ? -1.183 -7.905 4.165 1.00 90.75 209 LEU A CA 1
ATOM 1685 C C . LEU A 1 209 ? -0.844 -9.348 3.765 1.00 90.75 209 LEU A C 1
ATOM 1687 O O . LEU A 1 209 ? -1.735 -10.185 3.619 1.00 90.75 209 LEU A O 1
ATOM 1691 N N . LEU A 1 210 ? 0.451 -9.671 3.669 1.00 91.38 210 LEU A N 1
ATOM 1692 C CA . LEU A 1 210 ? 0.917 -11.041 3.443 1.00 91.38 210 LEU A CA 1
ATOM 1693 C C . LEU A 1 210 ? 0.516 -11.979 4.590 1.00 91.38 210 LEU A C 1
ATOM 1695 O O . LEU A 1 210 ? 0.126 -13.121 4.344 1.00 91.38 210 LEU A O 1
ATOM 1699 N N . THR A 1 211 ? 0.579 -11.506 5.837 1.00 92.00 211 THR A N 1
ATOM 1700 C CA . THR A 1 211 ? 0.150 -12.276 7.014 1.00 92.00 211 THR A CA 1
ATOM 1701 C C . THR A 1 211 ? -1.350 -12.555 6.974 1.00 92.00 211 THR A C 1
ATOM 1703 O O . THR A 1 211 ? -1.757 -13.704 7.159 1.00 92.00 211 THR A O 1
ATOM 1706 N N . LEU A 1 212 ? -2.169 -11.552 6.653 1.00 93.62 212 LEU A N 1
ATOM 1707 C CA . LEU A 1 212 ? -3.612 -11.718 6.461 1.00 93.62 212 LEU A CA 1
ATOM 1708 C C . LEU A 1 212 ? -3.921 -12.733 5.349 1.00 93.62 212 LEU A C 1
ATOM 1710 O O . LEU A 1 212 ? -4.675 -13.682 5.581 1.00 93.62 212 LEU A O 1
ATOM 1714 N N . LYS A 1 213 ? -3.260 -12.610 4.186 1.00 94.19 213 LYS A N 1
ATOM 1715 C CA . LYS A 1 213 ? -3.409 -13.542 3.053 1.00 94.19 213 LYS A CA 1
ATOM 1716 C C . LYS A 1 213 ? -3.087 -14.986 3.450 1.00 94.19 213 LYS A C 1
ATOM 1718 O O . LYS A 1 213 ? -3.872 -15.892 3.177 1.00 94.19 213 LYS A O 1
ATOM 1723 N N . ARG A 1 214 ? -1.961 -15.216 4.140 1.00 94.00 214 ARG A N 1
ATOM 1724 C CA . ARG A 1 214 ? -1.545 -16.555 4.616 1.00 94.00 214 ARG A CA 1
ATOM 1725 C C . ARG A 1 214 ? -2.557 -17.184 5.573 1.00 94.00 214 ARG A C 1
ATOM 1727 O O . ARG A 1 214 ? -2.729 -18.399 5.566 1.00 94.00 214 ARG A O 1
ATOM 1734 N N . ASN A 1 215 ? -3.250 -16.359 6.355 1.00 94.00 215 ASN A N 1
ATOM 1735 C CA . ASN A 1 215 ? -4.281 -16.791 7.295 1.00 94.00 215 ASN A CA 1
ATOM 1736 C C . ASN A 1 215 ? -5.693 -16.802 6.688 1.00 94.00 215 ASN A C 1
ATOM 1738 O O . ASN A 1 215 ? -6.676 -16.893 7.419 1.00 94.00 215 ASN A O 1
ATOM 1742 N N . LYS A 1 216 ? -5.805 -16.751 5.351 1.00 94.75 216 LYS A N 1
ATOM 1743 C CA . LYS A 1 216 ? -7.073 -16.817 4.604 1.00 94.75 216 LYS A CA 1
ATOM 1744 C C . LYS A 1 216 ? -8.059 -15.700 4.963 1.00 94.75 216 LYS A C 1
ATOM 1746 O O . LYS A 1 216 ? -9.262 -15.854 4.753 1.00 94.75 216 LYS A O 1
ATOM 1751 N N . VAL A 1 217 ? -7.566 -14.576 5.480 1.00 96.25 217 VAL A N 1
ATOM 1752 C CA . VAL A 1 217 ? -8.378 -13.365 5.600 1.00 96.25 217 VAL A CA 1
ATOM 1753 C C . VAL A 1 217 ? -8.546 -12.785 4.193 1.00 96.25 217 VAL A C 1
ATOM 1755 O O . VAL A 1 217 ? -7.545 -12.665 3.482 1.00 96.25 217 VAL A O 1
ATOM 1758 N N . PRO A 1 218 ? -9.773 -12.447 3.756 1.00 96.94 218 PRO A N 1
ATOM 1759 C CA . PRO A 1 218 ? -9.982 -11.850 2.444 1.00 96.94 218 PRO A CA 1
ATOM 1760 C C . PRO A 1 218 ? -9.251 -10.508 2.327 1.00 96.94 218 PRO A C 1
ATOM 1762 O O . PRO A 1 218 ? -9.578 -9.539 3.012 1.00 96.94 218 PRO A O 1
ATOM 1765 N N . VAL A 1 219 ? -8.268 -10.470 1.437 1.00 96.50 219 VAL A N 1
ATOM 1766 C CA . VAL A 1 219 ? -7.449 -9.304 1.090 1.00 96.50 219 VAL A CA 1
ATOM 1767 C C . VAL A 1 219 ? -7.291 -9.252 -0.435 1.00 96.50 219 VAL A C 1
ATOM 1769 O O . VAL A 1 219 ? -7.558 -10.268 -1.086 1.00 96.50 219 VAL A O 1
ATOM 1772 N N . PRO A 1 220 ? -6.872 -8.117 -1.024 1.00 96.38 220 PRO A N 1
ATOM 1773 C CA . PRO A 1 220 ? -6.568 -8.045 -2.450 1.00 96.38 220 PRO A CA 1
ATOM 1774 C C . PRO A 1 220 ? -5.551 -9.109 -2.872 1.00 96.38 220 PRO A C 1
ATOM 1776 O O . PRO A 1 220 ? -4.624 -9.424 -2.114 1.00 96.38 220 PRO A O 1
ATOM 1779 N N . GLU A 1 221 ? -5.673 -9.630 -4.094 1.00 95.12 221 GLU A N 1
ATOM 1780 C CA . GLU A 1 221 ? -4.648 -10.532 -4.615 1.00 95.12 221 GLU A CA 1
ATOM 1781 C C . GLU A 1 221 ? -3.308 -9.800 -4.756 1.00 95.12 221 GLU A C 1
ATOM 1783 O O . GLU A 1 221 ? -3.209 -8.778 -5.428 1.00 95.12 221 GLU A O 1
ATOM 1788 N N . ILE A 1 222 ? -2.269 -10.307 -4.094 1.00 94.25 222 ILE A N 1
ATOM 1789 C CA . ILE A 1 222 ? -0.922 -9.723 -4.122 1.00 94.25 222 ILE A CA 1
ATOM 1790 C C . ILE A 1 222 ? -0.138 -10.334 -5.281 1.00 94.25 222 ILE A C 1
ATOM 1792 O O . ILE A 1 222 ? 0.153 -11.530 -5.249 1.00 94.25 222 ILE A O 1
ATOM 1796 N N . TYR A 1 223 ? 0.235 -9.503 -6.253 1.00 92.06 223 TYR A N 1
ATOM 1797 C CA . TYR A 1 223 ? 1.008 -9.899 -7.432 1.00 92.06 223 TYR A CA 1
ATOM 1798 C C . TYR A 1 223 ? 2.517 -9.763 -7.226 1.00 92.06 223 TYR A C 1
ATOM 1800 O O . TYR A 1 223 ? 3.291 -10.566 -7.738 1.00 92.06 223 TYR A O 1
ATOM 1808 N N . PHE A 1 224 ? 2.940 -8.740 -6.486 1.00 91.25 224 PHE A N 1
ATOM 1809 C CA . PHE A 1 224 ? 4.342 -8.484 -6.178 1.00 91.25 224 PHE A CA 1
ATOM 1810 C C . PHE A 1 224 ? 4.462 -7.825 -4.807 1.00 91.25 224 PHE A C 1
ATOM 1812 O O . PHE A 1 224 ? 3.625 -7.004 -4.438 1.00 91.25 224 PHE A O 1
ATOM 1819 N N . SER A 1 225 ? 5.512 -8.161 -4.062 1.00 91.12 225 SER A N 1
ATOM 1820 C CA . SER A 1 225 ? 5.840 -7.505 -2.800 1.00 91.12 225 SER A CA 1
ATOM 1821 C C . SER A 1 225 ? 7.333 -7.621 -2.508 1.00 91.12 225 SER A C 1
ATOM 1823 O O . SER A 1 225 ? 7.898 -8.706 -2.625 1.00 91.12 225 SER A O 1
ATOM 1825 N N . ASN A 1 226 ? 7.944 -6.529 -2.058 1.00 88.81 226 ASN A N 1
ATOM 1826 C CA . ASN A 1 226 ? 9.256 -6.506 -1.403 1.00 88.81 226 ASN A CA 1
ATOM 1827 C C . ASN A 1 226 ? 9.174 -5.634 -0.133 1.00 88.81 226 ASN A C 1
ATOM 1829 O O . ASN A 1 226 ? 8.073 -5.411 0.367 1.00 88.81 226 ASN A O 1
ATOM 1833 N N . ASP A 1 227 ? 10.290 -5.152 0.411 1.00 85.75 227 ASP A N 1
ATOM 1834 C CA . ASP A 1 227 ? 10.286 -4.349 1.647 1.00 85.75 227 ASP A CA 1
ATOM 1835 C C . ASP A 1 227 ? 9.805 -2.898 1.452 1.00 85.75 227 ASP A C 1
ATOM 1837 O O . ASP A 1 227 ? 9.445 -2.231 2.420 1.00 85.75 227 ASP A O 1
ATOM 1841 N N . GLU A 1 228 ? 9.769 -2.396 0.214 1.00 88.25 228 GLU A N 1
ATOM 1842 C CA . GLU A 1 228 ? 9.452 -0.992 -0.094 1.00 88.25 228 GLU A CA 1
ATOM 1843 C C . GLU A 1 228 ? 8.178 -0.818 -0.932 1.00 88.25 228 GLU A C 1
ATOM 1845 O O . GLU A 1 228 ? 7.669 0.299 -1.073 1.00 88.25 228 GLU A O 1
ATOM 1850 N N . LYS A 1 229 ? 7.664 -1.898 -1.526 1.00 89.94 229 LYS A N 1
ATOM 1851 C CA . LYS A 1 229 ? 6.582 -1.856 -2.507 1.00 89.94 229 LYS A CA 1
ATOM 1852 C C . LYS A 1 229 ? 5.713 -3.103 -2.454 1.00 89.94 229 LYS A C 1
ATOM 1854 O O . LYS A 1 229 ? 6.205 -4.221 -2.316 1.00 89.94 229 LYS A O 1
ATOM 1859 N N . ILE A 1 230 ? 4.426 -2.888 -2.701 1.00 92.12 230 ILE A N 1
ATOM 1860 C CA . ILE A 1 230 ? 3.457 -3.930 -3.015 1.00 92.12 230 ILE A CA 1
ATOM 1861 C C . ILE A 1 230 ? 2.660 -3.554 -4.260 1.00 92.12 230 ILE A C 1
ATOM 1863 O O . ILE A 1 230 ? 2.253 -2.404 -4.434 1.00 92.12 230 ILE A O 1
ATOM 1867 N N . ILE A 1 231 ? 2.434 -4.543 -5.120 1.00 92.69 231 ILE A N 1
ATOM 1868 C CA . ILE A 1 231 ? 1.474 -4.464 -6.215 1.00 92.69 231 ILE A CA 1
ATOM 1869 C C . ILE A 1 231 ? 0.413 -5.519 -5.981 1.00 92.69 231 ILE A C 1
ATOM 1871 O O . ILE A 1 231 ? 0.709 -6.706 -5.829 1.00 92.69 231 ILE A O 1
ATOM 1875 N N . MET A 1 232 ? -0.831 -5.071 -5.958 1.00 94.88 232 MET A N 1
ATOM 1876 C CA . MET A 1 232 ? -1.975 -5.897 -5.612 1.00 94.88 232 MET A CA 1
ATOM 1877 C C . MET A 1 232 ? -3.175 -5.585 -6.500 1.00 94.88 232 MET A C 1
ATOM 1879 O O . MET A 1 232 ? -3.160 -4.646 -7.290 1.00 94.88 232 MET A O 1
ATOM 1883 N N . GLU A 1 233 ? -4.213 -6.395 -6.397 1.00 94.94 233 GLU A N 1
ATOM 1884 C CA . GLU A 1 233 ? -5.492 -6.185 -7.056 1.00 94.94 233 GLU A CA 1
ATOM 1885 C C . GLU A 1 233 ? -6.110 -4.838 -6.660 1.00 94.94 233 GLU A C 1
ATOM 1887 O O . GLU A 1 233 ? -6.146 -4.461 -5.487 1.00 94.94 233 GLU A O 1
ATOM 1892 N N . TYR A 1 234 ? -6.642 -4.121 -7.648 1.00 94.06 234 TYR A N 1
ATOM 1893 C CA . TYR A 1 234 ? -7.629 -3.086 -7.390 1.00 94.06 234 TYR A CA 1
ATOM 1894 C C . TYR A 1 234 ? -8.974 -3.761 -7.128 1.00 94.06 234 TYR A C 1
ATOM 1896 O O . TYR A 1 234 ? -9.602 -4.297 -8.041 1.00 94.06 234 TYR A O 1
ATOM 1904 N N . VAL A 1 235 ? -9.406 -3.761 -5.870 1.00 94.81 235 VAL A N 1
ATOM 1905 C CA . VAL A 1 235 ? -10.678 -4.371 -5.479 1.00 94.81 235 VAL A CA 1
ATOM 1906 C C . VAL A 1 235 ? -11.817 -3.466 -5.941 1.00 94.81 235 VAL A C 1
ATOM 1908 O O . VAL A 1 235 ? -12.105 -2.446 -5.320 1.00 94.81 235 VAL A O 1
ATOM 1911 N N . GLU A 1 236 ? -12.460 -3.842 -7.043 1.00 94.12 236 GLU A N 1
ATOM 1912 C CA . GLU A 1 236 ? -13.665 -3.174 -7.532 1.00 94.12 236 GLU A CA 1
ATOM 1913 C C . GLU A 1 236 ? -14.835 -3.445 -6.580 1.00 94.12 236 GLU A C 1
ATOM 1915 O O . GLU A 1 236 ? -15.328 -4.568 -6.479 1.00 94.12 236 GLU A O 1
ATOM 1920 N N . GLY A 1 237 ? -15.251 -2.413 -5.851 1.00 93.69 237 GLY A N 1
ATOM 1921 C CA . GLY A 1 237 ? -16.340 -2.481 -4.888 1.00 93.69 237 GLY A CA 1
ATOM 1922 C C . GLY A 1 237 ? -16.528 -1.161 -4.150 1.00 93.69 237 GLY A C 1
ATOM 1923 O O . GLY A 1 237 ? -15.794 -0.196 -4.368 1.00 93.69 237 GLY A O 1
ATOM 1924 N N . ASP A 1 238 ? -17.508 -1.135 -3.254 1.00 93.06 238 ASP A N 1
ATOM 1925 C CA . ASP A 1 238 ? -17.805 0.031 -2.425 1.00 93.06 238 ASP A CA 1
ATOM 1926 C C . ASP A 1 238 ? -17.259 -0.142 -1.011 1.00 93.06 238 ASP A C 1
ATOM 1928 O O . ASP A 1 238 ? -17.206 -1.252 -0.479 1.00 93.06 238 ASP A O 1
ATOM 1932 N N . LEU A 1 239 ? -16.922 0.968 -0.354 1.00 93.88 239 LEU A N 1
ATOM 1933 C CA . LEU A 1 239 ? -16.586 0.950 1.070 1.00 93.88 239 LEU A CA 1
ATOM 1934 C C . LEU A 1 239 ? -17.744 0.351 1.877 1.00 93.88 239 LEU A C 1
ATOM 1936 O O . LEU A 1 239 ? -18.903 0.742 1.693 1.00 93.88 239 LEU A O 1
ATOM 1940 N N . LEU A 1 240 ? -17.442 -0.529 2.835 1.00 95.06 240 LEU A N 1
ATOM 1941 C CA . LEU A 1 240 ? -18.444 -1.075 3.750 1.00 95.06 240 LEU A CA 1
ATOM 1942 C C . LEU A 1 240 ? -19.156 0.051 4.494 1.00 95.06 240 LEU A C 1
ATOM 1944 O O . LEU A 1 240 ? -20.370 -0.022 4.677 1.00 95.06 240 LEU A O 1
ATOM 1948 N N . TYR A 1 241 ? -18.442 1.134 4.816 1.00 94.19 241 TYR A N 1
ATOM 1949 C CA . TYR A 1 241 ? -19.048 2.335 5.385 1.00 94.19 241 TYR A CA 1
ATOM 1950 C C . TYR A 1 241 ? -20.244 2.840 4.572 1.00 94.19 241 TYR A C 1
ATOM 1952 O O . TYR A 1 241 ? -21.211 3.281 5.176 1.00 94.19 241 TYR A O 1
ATOM 1960 N N . ASN A 1 242 ? -20.213 2.744 3.235 1.00 91.50 242 ASN A N 1
ATOM 1961 C CA . ASN A 1 242 ? -21.276 3.198 2.328 1.00 91.50 242 ASN A CA 1
ATOM 1962 C C . ASN A 1 242 ? -22.382 2.161 2.122 1.00 91.50 242 ASN A C 1
ATOM 1964 O O . ASN A 1 242 ? -23.536 2.534 1.916 1.00 91.50 242 ASN A O 1
ATOM 1968 N N . GLN A 1 243 ? -22.073 0.877 2.267 1.00 90.19 243 GLN A N 1
ATOM 1969 C CA . GLN A 1 243 ? -23.009 -0.220 1.999 1.00 90.19 243 GLN A CA 1
ATOM 1970 C C . GLN A 1 243 ? -23.604 -0.864 3.260 1.00 90.19 243 GLN A C 1
ATOM 1972 O O . GLN A 1 243 ? -24.468 -1.738 3.169 1.00 90.19 243 GLN A O 1
ATOM 1977 N N . TYR A 1 244 ? -23.158 -0.472 4.456 1.00 88.31 244 TYR A N 1
ATOM 1978 C CA . TYR A 1 244 ? -23.644 -1.066 5.696 1.00 88.31 244 TYR A CA 1
ATOM 1979 C C . TYR A 1 244 ? -25.152 -0.826 5.885 1.00 88.31 244 TYR A C 1
ATOM 1981 O O . TYR A 1 244 ? -25.590 0.315 6.003 1.00 88.31 244 TYR A O 1
ATOM 1989 N N . THR A 1 245 ? -25.943 -1.905 5.906 1.00 84.19 245 THR A N 1
ATOM 1990 C CA . THR A 1 245 ? -27.416 -1.824 5.876 1.00 84.19 245 THR A CA 1
ATOM 1991 C C . THR A 1 245 ? -28.128 -2.814 6.797 1.00 84.19 245 THR A C 1
ATOM 1993 O O . THR A 1 245 ? -29.311 -2.630 7.073 1.00 84.19 245 THR A O 1
ATOM 1996 N N . ASN A 1 246 ? -27.478 -3.888 7.265 1.00 80.44 246 ASN A N 1
ATOM 1997 C CA . ASN A 1 246 ? -28.199 -4.990 7.910 1.00 80.44 246 ASN A CA 1
ATOM 1998 C C . ASN A 1 246 ? -27.326 -5.908 8.787 1.00 80.44 246 ASN A C 1
ATOM 2000 O O . ASN A 1 246 ? -26.099 -5.823 8.824 1.00 80.44 246 ASN A O 1
ATOM 2004 N N . GLU A 1 247 ? -28.006 -6.848 9.447 1.00 86.94 247 GLU A N 1
ATOM 2005 C CA . GLU A 1 247 ? -27.435 -7.908 10.287 1.00 86.94 247 GLU A CA 1
ATOM 2006 C C . GLU A 1 247 ? -26.509 -8.870 9.519 1.00 86.94 247 GLU A C 1
ATOM 2008 O O . GLU A 1 247 ? -25.543 -9.393 10.074 1.00 86.94 247 GLU A O 1
ATOM 2013 N N . LYS A 1 248 ? -26.736 -9.073 8.215 1.00 91.19 248 LYS A N 1
ATOM 2014 C CA . LYS A 1 248 ? -25.863 -9.912 7.379 1.00 91.19 248 LYS A CA 1
ATOM 2015 C C . LYS A 1 248 ? -24.455 -9.315 7.284 1.00 91.19 248 LYS A C 1
ATOM 2017 O O . LYS A 1 248 ? -23.479 -10.058 7.386 1.00 91.19 248 LYS A O 1
ATOM 2022 N N . HIS A 1 249 ? -24.335 -7.994 7.121 1.00 92.19 249 HIS A N 1
ATOM 2023 C CA . HIS A 1 249 ? -23.039 -7.310 7.159 1.00 92.19 249 HIS A CA 1
ATOM 2024 C C . HIS A 1 249 ? -22.394 -7.389 8.543 1.00 92.19 249 HIS A C 1
ATOM 2026 O O . HIS A 1 249 ? -21.202 -7.676 8.616 1.00 92.19 249 HIS A O 1
ATOM 2032 N N . PHE A 1 250 ? -23.167 -7.231 9.623 1.00 94.62 250 PHE A N 1
ATOM 2033 C CA . PHE A 1 250 ? -22.660 -7.415 10.987 1.00 94.62 250 PHE A CA 1
ATOM 2034 C C . PHE A 1 250 ? -22.046 -8.805 11.186 1.00 94.62 250 PHE A C 1
ATOM 2036 O O . PHE A 1 250 ? -20.889 -8.916 11.588 1.00 94.62 250 PHE A O 1
ATOM 2043 N N . LYS A 1 251 ? -22.770 -9.872 10.826 1.00 95.56 251 LYS A N 1
ATOM 2044 C CA . LYS A 1 251 ? -22.278 -11.250 10.965 1.00 95.56 251 LYS A CA 1
ATOM 2045 C C . LYS A 1 251 ? -20.966 -11.470 10.208 1.00 95.56 251 LYS A C 1
ATOM 2047 O O . LYS A 1 251 ? -20.034 -12.041 10.764 1.00 95.56 251 LYS A O 1
ATOM 2052 N N . LYS A 1 252 ? -20.877 -10.987 8.964 1.00 96.56 252 LYS A N 1
ATOM 2053 C CA . LYS A 1 252 ? -19.655 -11.092 8.149 1.00 96.56 252 LYS A CA 1
ATOM 2054 C C . LYS A 1 252 ? -18.497 -10.293 8.732 1.00 96.56 252 LYS A C 1
ATOM 2056 O O . LYS A 1 252 ? 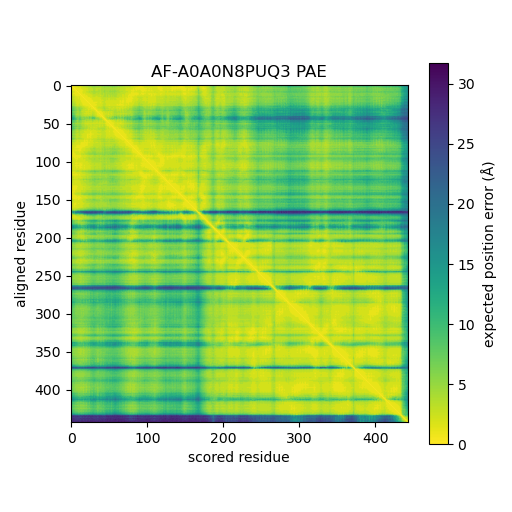-17.366 -10.763 8.696 1.00 96.56 252 LYS A O 1
ATOM 2061 N N . LEU A 1 253 ? -18.772 -9.108 9.270 1.00 96.44 253 LEU A N 1
ATOM 2062 C CA . LEU A 1 253 ? -17.768 -8.261 9.905 1.00 96.44 253 LEU A CA 1
ATOM 2063 C C . LEU A 1 253 ? -17.203 -8.921 11.169 1.00 96.44 253 LEU A C 1
ATOM 2065 O O . LEU A 1 253 ? -15.988 -8.960 11.343 1.00 96.44 253 LEU A O 1
ATOM 2069 N N . MET A 1 254 ? -18.064 -9.501 12.007 1.00 96.00 254 MET A N 1
ATOM 2070 C CA . MET A 1 254 ? -17.636 -10.216 13.213 1.00 96.00 254 MET A CA 1
ATOM 2071 C C . MET A 1 254 ? -16.929 -11.537 12.890 1.00 96.00 254 MET A C 1
ATOM 2073 O O . MET A 1 254 ? -15.968 -11.895 13.563 1.00 96.00 254 MET A O 1
ATOM 2077 N N . GLU A 1 255 ? -17.339 -12.247 11.837 1.00 96.56 255 GLU A N 1
ATOM 2078 C CA . GLU A 1 255 ? -16.616 -13.426 11.343 1.00 96.56 255 GLU A CA 1
ATOM 2079 C C . GLU A 1 255 ? -15.212 -13.052 10.844 1.00 96.56 255 GLU A C 1
ATOM 2081 O O . GLU A 1 255 ? -14.224 -13.690 11.211 1.00 96.56 255 GLU A O 1
ATOM 2086 N N . LEU A 1 256 ? -15.115 -11.986 10.048 1.00 96.56 256 LEU A N 1
ATOM 2087 C CA . LEU A 1 256 ? -13.859 -11.443 9.543 1.00 96.56 256 LEU A CA 1
ATOM 2088 C C . LEU A 1 256 ? -12.921 -11.046 10.690 1.00 96.56 256 LEU A C 1
ATOM 2090 O O . LEU A 1 256 ? -11.768 -11.477 10.720 1.00 96.56 256 LEU A O 1
ATOM 2094 N N . GLN A 1 257 ? -13.425 -10.284 11.660 1.00 95.88 257 GLN A N 1
ATOM 2095 C CA . GLN A 1 257 ? -12.668 -9.888 12.843 1.00 95.88 257 GLN A CA 1
ATOM 2096 C C . GLN A 1 257 ? -12.252 -11.104 13.683 1.00 95.88 257 GLN A C 1
ATOM 2098 O O . GLN A 1 257 ? -11.104 -11.191 14.117 1.00 95.88 257 GLN A O 1
ATOM 2103 N N . GLY A 1 258 ? -13.140 -12.087 13.846 1.00 95.31 258 GLY A N 1
ATOM 2104 C CA . GLY A 1 258 ? -12.841 -13.330 14.549 1.00 95.31 258 GLY A CA 1
ATOM 2105 C C . GLY A 1 258 ? -11.744 -14.150 13.864 1.00 95.31 258 GLY A C 1
ATOM 2106 O O . GLY A 1 258 ? -10.954 -14.806 14.543 1.00 95.31 258 GLY A O 1
ATOM 2107 N N . ASN A 1 259 ? -11.650 -14.097 12.533 1.00 95.44 259 ASN A N 1
ATOM 2108 C CA . ASN A 1 259 ? -10.558 -14.719 11.784 1.00 95.44 259 ASN A CA 1
ATOM 2109 C C . ASN A 1 259 ? -9.232 -13.976 11.989 1.00 95.44 259 ASN A C 1
ATOM 2111 O O . ASN A 1 259 ? -8.214 -14.629 12.204 1.00 95.44 259 ASN A O 1
ATOM 2115 N N . ILE A 1 260 ? -9.247 -12.639 12.008 1.00 94.62 260 ILE A N 1
ATOM 2116 C CA . ILE A 1 260 ? -8.062 -11.818 12.308 1.00 94.62 260 ILE A CA 1
ATOM 2117 C C . ILE A 1 260 ? -7.567 -12.075 13.741 1.00 94.62 260 ILE A C 1
ATOM 2119 O O . ILE A 1 260 ? -6.380 -12.323 13.946 1.00 94.62 260 ILE A O 1
ATOM 2123 N N . ARG A 1 261 ? -8.477 -12.120 14.725 1.00 93.75 261 ARG A N 1
ATOM 2124 C CA . ARG A 1 261 ? -8.170 -12.389 16.143 1.00 93.75 261 ARG A CA 1
ATOM 2125 C C . ARG A 1 261 ? -7.422 -13.709 16.358 1.00 93.75 261 ARG A C 1
ATOM 2127 O O . ARG A 1 261 ? -6.607 -13.807 17.269 1.00 93.75 261 ARG A O 1
ATOM 2134 N N . LYS A 1 262 ? -7.689 -14.732 15.541 1.00 94.31 262 LYS A N 1
ATOM 2135 C CA . LYS A 1 262 ? -7.043 -16.055 15.652 1.00 94.31 262 LYS A CA 1
ATOM 2136 C C . LYS A 1 262 ? -5.595 -16.068 15.165 1.00 94.31 262 LYS A C 1
ATOM 2138 O O . LYS A 1 262 ? -4.885 -17.041 15.415 1.00 94.31 262 LYS A O 1
ATOM 2143 N N . ILE A 1 263 ? -5.154 -15.029 14.460 1.00 92.44 263 ILE A N 1
ATOM 2144 C CA . ILE A 1 263 ? -3.785 -14.944 13.964 1.00 92.44 263 ILE A CA 1
ATOM 2145 C C . ILE A 1 263 ? -2.871 -14.632 15.147 1.00 92.44 263 ILE A C 1
ATOM 2147 O O . ILE A 1 263 ? -2.941 -13.562 15.759 1.00 92.44 263 ILE A O 1
ATOM 2151 N N . HIS A 1 264 ? -2.001 -15.587 15.467 1.00 82.31 264 HIS A N 1
ATOM 2152 C CA . HIS A 1 264 ? -1.028 -15.421 16.533 1.00 82.31 264 HIS A CA 1
ATOM 2153 C C . HIS A 1 264 ? 0.016 -14.372 16.137 1.00 82.31 264 HIS A C 1
ATOM 2155 O O . HIS A 1 264 ? 0.631 -14.466 15.074 1.00 82.31 264 HIS A O 1
ATOM 2161 N N . TYR A 1 265 ? 0.218 -13.373 16.995 1.00 72.25 265 TYR A N 1
ATOM 2162 C CA . TYR A 1 265 ? 1.164 -12.289 16.758 1.00 72.25 265 TYR A CA 1
ATOM 2163 C C . TYR A 1 265 ? 2.000 -12.061 18.016 1.00 72.25 265 TYR A C 1
ATOM 2165 O O . TYR A 1 265 ? 1.528 -11.491 18.997 1.00 72.25 265 TYR A O 1
ATOM 2173 N N . ILE A 1 266 ? 3.232 -12.573 17.999 1.00 59.50 266 ILE A N 1
ATOM 2174 C CA . ILE A 1 266 ? 4.123 -12.602 19.173 1.00 59.50 266 ILE A CA 1
ATOM 2175 C C . ILE A 1 266 ? 4.910 -11.293 19.320 1.00 59.50 266 ILE A C 1
ATOM 2177 O O . ILE A 1 266 ? 5.323 -10.948 20.422 1.00 59.50 266 ILE A O 1
ATOM 2181 N N . ASN A 1 267 ? 5.051 -10.512 18.246 1.00 62.09 267 ASN A N 1
ATOM 2182 C CA . ASN A 1 267 ? 5.883 -9.304 18.234 1.00 62.09 267 ASN A CA 1
ATOM 2183 C C . ASN A 1 267 ? 5.222 -8.082 18.901 1.00 62.09 267 ASN A C 1
ATOM 2185 O O . ASN A 1 267 ? 5.664 -6.959 18.714 1.00 62.09 267 ASN A O 1
ATOM 2189 N N . GLY A 1 268 ? 4.156 -8.270 19.680 1.00 61.66 268 GLY A N 1
ATOM 2190 C CA . GLY A 1 268 ? 3.447 -7.169 20.325 1.00 61.66 268 GLY A CA 1
ATOM 2191 C C . GLY A 1 268 ? 4.128 -6.701 21.609 1.00 61.66 268 GLY A C 1
ATOM 2192 O O . GLY A 1 268 ? 4.231 -7.461 22.579 1.00 61.66 268 GLY A O 1
ATOM 2193 N N . CYS A 1 269 ? 4.502 -5.422 21.639 1.00 75.31 269 CYS A N 1
ATOM 2194 C CA . CYS A 1 269 ? 4.825 -4.699 22.867 1.00 75.31 269 CYS A CA 1
ATOM 2195 C C . CYS A 1 269 ? 3.633 -4.682 23.851 1.00 75.31 269 CYS A C 1
ATOM 2197 O O . CYS A 1 269 ? 2.516 -5.039 23.486 1.00 75.31 269 CYS A O 1
ATOM 2199 N N . SER A 1 270 ? 3.853 -4.285 25.107 1.00 85.94 270 SER A N 1
ATOM 2200 C CA . SER A 1 270 ? 2.816 -4.302 26.153 1.00 85.94 270 SER A CA 1
ATOM 2201 C C . SER A 1 270 ? 1.911 -3.061 26.130 1.00 85.94 270 SER A C 1
ATOM 2203 O O . SER A 1 270 ? 2.171 -2.084 25.420 1.00 85.94 270 SER A O 1
ATOM 2205 N N . THR A 1 271 ? 0.881 -3.055 26.984 1.00 91.06 271 THR A N 1
ATOM 2206 C CA . THR A 1 271 ? 0.076 -1.864 27.318 1.00 91.06 271 THR A CA 1
ATOM 2207 C C . THR A 1 271 ? 0.933 -0.617 27.577 1.00 91.06 271 THR A C 1
ATOM 2209 O O . THR A 1 271 ? 0.583 0.476 27.130 1.00 91.06 271 THR A O 1
ATOM 2212 N N . THR A 1 272 ? 2.094 -0.766 28.225 1.00 91.12 272 THR A N 1
ATOM 2213 C CA . THR A 1 272 ? 3.025 0.340 28.501 1.00 91.12 272 THR A CA 1
ATOM 2214 C C . THR A 1 272 ? 3.485 1.035 27.223 1.00 91.12 272 THR A C 1
ATOM 2216 O O . THR A 1 272 ? 3.434 2.259 27.140 1.00 91.12 272 THR A O 1
ATOM 2219 N N . THR A 1 273 ? 3.843 0.274 26.190 1.00 90.69 273 THR A N 1
ATOM 2220 C CA . THR A 1 273 ? 4.290 0.834 24.908 1.00 90.69 273 THR A CA 1
ATOM 2221 C C . THR A 1 273 ? 3.157 1.536 24.162 1.00 90.69 273 THR A C 1
ATOM 2223 O O . THR A 1 273 ? 3.382 2.528 23.467 1.00 90.69 273 THR A O 1
ATOM 2226 N N . TYR A 1 274 ? 1.909 1.083 24.334 1.00 93.38 274 TYR A N 1
ATOM 2227 C CA . TYR A 1 274 ? 0.751 1.820 23.821 1.00 93.38 274 TYR A CA 1
ATOM 2228 C C . TYR A 1 274 ? 0.599 3.185 24.510 1.00 93.38 274 TYR A C 1
ATOM 2230 O O . TYR A 1 274 ? 0.402 4.200 23.839 1.00 93.38 274 TYR A O 1
ATOM 2238 N N . ILE A 1 275 ? 0.749 3.228 25.838 1.00 94.88 275 ILE A N 1
ATOM 2239 C CA . ILE A 1 275 ? 0.691 4.467 26.627 1.00 94.88 275 ILE A CA 1
ATOM 2240 C C . ILE A 1 275 ? 1.842 5.416 26.266 1.00 94.88 275 ILE A C 1
ATOM 2242 O O . ILE A 1 275 ? 1.623 6.618 26.139 1.00 94.88 275 ILE A O 1
ATOM 2246 N N . GLU A 1 276 ? 3.058 4.910 26.064 1.00 93.25 276 GLU A N 1
ATOM 2247 C CA . GLU A 1 276 ? 4.198 5.711 25.592 1.00 93.25 276 GLU A CA 1
ATOM 2248 C C . GLU A 1 276 ? 3.907 6.355 24.236 1.00 93.25 276 GLU A C 1
ATOM 2250 O O . GLU A 1 276 ? 4.091 7.559 24.060 1.00 93.25 276 GLU A O 1
ATOM 2255 N N . ARG A 1 277 ? 3.316 5.598 23.308 1.00 90.88 277 ARG A N 1
ATOM 2256 C CA . ARG A 1 277 ? 2.876 6.152 22.026 1.00 90.88 277 ARG A CA 1
ATOM 2257 C C . ARG A 1 277 ? 1.788 7.218 22.193 1.00 90.88 277 ARG A C 1
ATOM 2259 O O . ARG A 1 277 ? 1.787 8.199 21.452 1.00 90.88 277 ARG A O 1
ATOM 2266 N N . LEU A 1 278 ? 0.865 7.068 23.146 1.00 93.06 278 LEU A N 1
ATOM 2267 C CA . LEU A 1 278 ? -0.102 8.126 23.468 1.00 93.06 278 LEU A CA 1
ATOM 2268 C C . LEU A 1 278 ? 0.590 9.374 24.036 1.00 93.06 278 LEU A C 1
ATOM 2270 O O . LEU A 1 278 ? 0.251 10.488 23.633 1.00 93.06 278 LEU A O 1
ATOM 2274 N N . LYS A 1 279 ? 1.586 9.203 24.915 1.00 94.38 279 LYS A N 1
ATOM 2275 C CA . LYS A 1 279 ? 2.389 10.307 25.470 1.00 94.38 279 LYS A CA 1
ATOM 2276 C C . LYS A 1 279 ? 3.080 11.102 24.366 1.00 94.38 279 LYS A C 1
ATOM 2278 O O . LYS A 1 279 ? 3.009 12.330 24.383 1.00 94.38 279 LYS A O 1
ATOM 2283 N N . ASP A 1 280 ? 3.638 10.432 23.360 1.00 92.00 280 ASP A N 1
ATOM 2284 C CA . ASP A 1 280 ? 4.259 11.083 22.198 1.00 92.00 280 ASP A CA 1
ATOM 2285 C C . ASP A 1 280 ? 3.278 11.941 21.389 1.00 92.00 280 ASP A C 1
ATOM 2287 O O . ASP A 1 280 ? 3.674 12.928 20.759 1.00 92.00 280 ASP A O 1
ATOM 2291 N N . HIS A 1 281 ? 1.992 11.581 21.394 1.00 90.31 281 HIS A N 1
ATOM 2292 C CA . HIS A 1 281 ? 0.934 12.361 20.755 1.00 90.31 281 HIS A CA 1
ATOM 2293 C C . HIS A 1 281 ? 0.456 13.535 21.633 1.00 90.31 281 HIS A C 1
ATOM 2295 O O . HIS A 1 281 ? -0.105 14.491 21.098 1.00 90.31 281 HIS A O 1
ATOM 2301 N N . SER A 1 282 ? 0.729 13.537 22.943 1.00 92.62 282 SER A N 1
ATOM 2302 C CA . SER A 1 282 ? 0.246 14.591 23.850 1.00 92.62 282 SER A CA 1
ATOM 2303 C C . SER A 1 282 ? 0.802 15.979 23.535 1.00 92.62 282 SER A C 1
ATOM 2305 O O . SER A 1 282 ? 0.089 16.972 23.665 1.00 92.62 282 SER A O 1
ATOM 2307 N N . LYS A 1 283 ? 2.011 16.066 22.967 1.00 92.56 283 LYS A N 1
ATOM 2308 C CA . LYS A 1 283 ? 2.625 17.329 22.512 1.00 92.56 283 LYS A CA 1
ATOM 2309 C C . LYS A 1 283 ? 1.782 18.126 21.506 1.00 92.56 283 LYS A C 1
ATOM 2311 O O . LYS A 1 283 ? 2.027 19.311 21.299 1.00 92.56 283 LYS A O 1
ATOM 2316 N N . TYR A 1 284 ? 0.815 17.490 20.840 1.00 89.81 284 TYR A N 1
ATOM 2317 C CA . TYR A 1 284 ? -0.044 18.158 19.861 1.00 89.81 284 TYR A CA 1
ATOM 2318 C C . TYR A 1 284 ? -1.258 18.850 20.490 1.00 89.81 284 TYR A C 1
ATOM 2320 O O . TYR A 1 284 ? -1.809 19.748 19.847 1.00 89.81 284 TYR A O 1
ATOM 2328 N N . PHE A 1 285 ? -1.626 18.472 21.719 1.00 91.25 285 PHE A N 1
ATOM 2329 C CA . PHE A 1 285 ? -2.825 18.933 22.423 1.00 91.25 285 PHE A CA 1
ATOM 2330 C C . PHE A 1 285 ? -2.596 19.296 23.901 1.00 91.25 285 PHE A C 1
ATOM 2332 O O . PHE A 1 285 ? -3.544 19.653 24.585 1.00 91.25 285 PHE A O 1
ATOM 2339 N N . SER A 1 286 ? -1.358 19.276 24.401 1.00 89.19 286 SER A N 1
ATOM 2340 C CA . SER A 1 286 ? -1.028 19.564 25.808 1.00 89.19 286 SER A CA 1
ATOM 2341 C C . SER A 1 286 ? -1.380 20.983 26.275 1.00 89.19 286 SER A C 1
ATOM 2343 O O . SER A 1 286 ? -1.357 21.259 27.468 1.00 89.19 286 SER A O 1
ATOM 2345 N N . ALA A 1 287 ? -1.658 21.899 25.345 1.00 91.94 287 ALA A N 1
ATOM 2346 C CA . ALA A 1 287 ? -2.135 23.247 25.650 1.00 91.94 287 ALA A CA 1
ATOM 2347 C C . ALA A 1 287 ? -3.657 23.313 25.876 1.00 91.94 287 ALA A C 1
ATOM 2349 O O . ALA A 1 287 ? -4.148 24.333 26.349 1.00 91.94 287 ALA A O 1
ATOM 2350 N N . ASP A 1 288 ? -4.396 22.257 25.524 1.00 94.50 288 ASP A N 1
ATOM 2351 C CA . ASP A 1 288 ? -5.839 22.147 25.715 1.00 94.50 288 ASP A CA 1
ATOM 2352 C C . ASP A 1 288 ? -6.119 21.362 27.017 1.00 94.50 288 ASP A C 1
ATOM 2354 O O . ASP A 1 288 ? -5.773 20.173 27.110 1.00 94.50 288 ASP A O 1
ATOM 2358 N N . PRO A 1 289 ? -6.698 22.002 28.052 1.00 95.38 289 PRO A N 1
ATOM 2359 C CA . PRO A 1 289 ? -6.962 21.351 29.332 1.00 95.38 289 PRO A CA 1
ATOM 2360 C C . PRO A 1 289 ? -7.947 20.180 29.237 1.00 95.38 289 PRO A C 1
ATOM 2362 O O . PRO A 1 289 ? -7.767 19.191 29.948 1.00 95.38 289 PRO A O 1
ATOM 2365 N N . GLU A 1 290 ? -8.951 20.259 28.356 1.00 95.50 290 GLU A N 1
ATOM 2366 C CA . GLU A 1 290 ? -9.952 19.199 28.187 1.00 95.50 290 GLU A CA 1
ATOM 2367 C C . GLU A 1 290 ? -9.296 17.964 27.562 1.00 95.50 290 GLU A C 1
ATOM 2369 O O . GLU A 1 290 ? -9.403 16.857 28.087 1.00 95.50 290 GLU A O 1
ATOM 2374 N N . LEU A 1 291 ? -8.514 18.150 26.497 1.00 95.88 291 LEU A N 1
ATOM 2375 C CA . LEU A 1 291 ? -7.792 17.045 25.857 1.00 95.88 291 LEU A CA 1
ATOM 2376 C C . LEU A 1 291 ? -6.716 16.445 26.774 1.00 95.88 291 LEU A C 1
ATOM 2378 O O . LEU A 1 291 ? -6.477 15.237 26.747 1.00 95.88 291 LEU A O 1
ATOM 2382 N N . THR A 1 292 ? -6.093 17.266 27.621 1.00 95.94 292 THR A N 1
ATOM 2383 C CA . THR A 1 292 ? -5.138 16.798 28.636 1.00 95.94 292 THR A CA 1
ATOM 2384 C C . THR A 1 292 ? -5.825 15.941 29.700 1.00 95.94 292 THR A C 1
ATOM 2386 O O . THR A 1 292 ? -5.288 14.904 30.097 1.00 95.94 292 THR A O 1
ATOM 2389 N N . TYR A 1 293 ? -7.028 16.325 30.133 1.00 95.81 293 TYR A N 1
ATOM 2390 C CA . TYR A 1 293 ? -7.843 15.513 31.033 1.00 95.81 293 TYR A CA 1
ATOM 2391 C C . TYR A 1 293 ? -8.195 14.158 30.402 1.00 95.81 293 TYR A C 1
ATOM 2393 O O . TYR A 1 293 ? -7.916 13.119 31.000 1.00 95.81 293 TYR A O 1
ATOM 2401 N N . ILE A 1 294 ? -8.698 14.159 29.163 1.00 96.44 294 ILE A N 1
ATOM 2402 C CA . ILE A 1 294 ? -9.041 12.943 28.402 1.00 96.44 294 ILE A CA 1
ATOM 2403 C C . ILE A 1 294 ? -7.818 12.031 28.253 1.00 96.44 294 ILE A C 1
ATOM 2405 O O . ILE A 1 294 ? -7.910 10.815 28.426 1.00 96.44 294 ILE A O 1
ATOM 2409 N N . PHE A 1 295 ? -6.645 12.599 27.973 1.00 97.00 295 PHE A N 1
ATOM 2410 C CA . PHE A 1 295 ? -5.398 11.843 27.887 1.00 97.00 295 PHE A CA 1
ATOM 2411 C C . PHE A 1 295 ? -5.034 11.161 29.213 1.00 97.00 295 PHE A C 1
ATOM 2413 O O . PHE A 1 295 ? -4.686 9.976 29.218 1.00 97.00 295 PHE A O 1
ATOM 2420 N N . ASN A 1 296 ? -5.147 11.875 30.335 1.00 96.12 296 ASN A N 1
ATOM 2421 C CA . ASN A 1 296 ? -4.883 11.314 31.659 1.00 96.12 296 ASN A CA 1
ATOM 2422 C C . ASN A 1 296 ? -5.902 10.229 32.028 1.00 96.12 296 ASN A C 1
ATOM 2424 O O . ASN A 1 296 ? -5.508 9.184 32.549 1.00 96.12 296 ASN A O 1
ATOM 2428 N N . TYR A 1 297 ? -7.181 10.442 31.701 1.00 95.75 297 TYR A N 1
ATOM 2429 C CA . TYR A 1 297 ? -8.236 9.438 31.832 1.00 95.75 297 TYR A CA 1
ATOM 2430 C C . TYR A 1 297 ? -7.876 8.162 31.061 1.00 95.75 297 TYR A C 1
ATOM 2432 O O . TYR A 1 297 ? -7.840 7.080 31.649 1.00 95.75 297 TYR A O 1
ATOM 2440 N N . CYS A 1 298 ? -7.503 8.289 29.780 1.00 96.69 298 CYS A N 1
ATOM 2441 C CA . CYS A 1 298 ? -7.093 7.152 28.956 1.00 96.69 298 CYS A CA 1
ATOM 2442 C C . CYS A 1 298 ? -5.909 6.403 29.572 1.00 96.69 298 CYS A C 1
ATOM 2444 O O . CYS A 1 298 ? -5.947 5.182 29.689 1.00 96.69 298 CYS A O 1
ATOM 2446 N N . CYS A 1 299 ? -4.861 7.119 29.991 1.00 96.69 299 CYS A N 1
ATOM 2447 C CA . CYS A 1 299 ? -3.680 6.497 30.588 1.00 96.69 299 CYS A CA 1
ATOM 2448 C C . CYS A 1 299 ? -4.015 5.740 31.876 1.00 96.69 299 CYS A C 1
ATOM 2450 O O . CYS A 1 299 ? -3.531 4.627 32.064 1.00 96.69 299 CYS A O 1
ATOM 2452 N N . LYS A 1 300 ? -4.845 6.325 32.747 1.00 96.25 300 LYS A N 1
ATOM 2453 C CA . LYS A 1 300 ? -5.275 5.690 33.996 1.00 96.25 300 LYS A CA 1
ATOM 2454 C C . LYS A 1 300 ? -6.088 4.424 33.717 1.00 96.25 300 LYS A C 1
ATOM 2456 O O . LYS A 1 300 ? -5.720 3.364 34.210 1.00 96.25 300 LYS A O 1
ATOM 2461 N N . SER A 1 301 ? -7.119 4.522 32.878 1.00 95.25 301 SER A N 1
ATOM 2462 C CA . SER A 1 301 ? -7.978 3.382 32.532 1.00 95.25 301 SER A CA 1
ATOM 2463 C C . SER A 1 301 ? -7.189 2.249 31.858 1.00 95.25 301 SER A C 1
ATOM 2465 O O . SER A 1 301 ? -7.364 1.079 32.193 1.00 95.25 301 SER A O 1
ATOM 2467 N N . LEU A 1 302 ? -6.243 2.570 30.966 1.00 96.62 302 LEU A N 1
ATOM 2468 C CA . LEU A 1 302 ? -5.378 1.564 30.336 1.00 96.62 302 LEU A CA 1
ATOM 2469 C C . LEU A 1 302 ? -4.472 0.843 31.342 1.00 96.62 302 LEU A C 1
ATOM 2471 O O . LEU A 1 302 ? -4.241 -0.354 31.188 1.00 96.62 302 LEU A O 1
ATOM 2475 N N . LEU A 1 303 ? -3.963 1.545 32.359 1.00 96.44 303 LEU A N 1
ATOM 2476 C CA . LEU A 1 303 ? -3.175 0.932 33.432 1.00 96.44 303 LEU A CA 1
ATOM 2477 C C . LEU A 1 303 ? -4.035 0.026 34.320 1.00 96.44 303 LEU A C 1
ATOM 2479 O O . LEU A 1 303 ? -3.596 -1.066 34.670 1.00 96.44 303 LEU A O 1
ATOM 2483 N N . GLU A 1 304 ? -5.260 0.446 34.640 1.00 96.19 304 GLU A N 1
ATOM 2484 C CA . GLU A 1 304 ? -6.219 -0.356 35.413 1.00 96.19 304 GLU A CA 1
ATOM 2485 C C . GLU A 1 304 ? -6.594 -1.657 34.683 1.00 96.19 304 GLU A C 1
ATOM 2487 O O . GLU A 1 304 ? -6.691 -2.711 35.307 1.00 96.19 304 GLU A O 1
ATOM 2492 N N . HIS A 1 305 ? -6.710 -1.614 33.352 1.00 95.69 305 HIS A N 1
ATOM 2493 C CA . HIS A 1 305 ? -7.053 -2.768 32.512 1.00 95.69 305 HIS A CA 1
ATOM 2494 C C . HIS A 1 305 ? -5.832 -3.445 31.862 1.00 95.69 305 HIS A C 1
ATOM 2496 O O . HIS A 1 305 ? -5.982 -4.203 30.899 1.00 95.69 305 HIS A O 1
ATOM 2502 N N . GLN A 1 306 ? -4.610 -3.189 32.344 1.00 95.88 306 GLN A N 1
ATOM 2503 C CA . GLN A 1 306 ? -3.395 -3.603 31.633 1.00 95.88 306 GLN A CA 1
ATOM 2504 C C . GLN A 1 306 ? -3.272 -5.120 31.460 1.00 95.88 306 GLN A C 1
ATOM 2506 O O . GLN A 1 306 ? -2.819 -5.571 30.409 1.00 95.88 306 GLN A O 1
ATOM 2511 N N . GLU A 1 307 ? -3.653 -5.906 32.472 1.00 95.19 307 GLU A N 1
ATOM 2512 C CA . GLU A 1 307 ? -3.549 -7.368 32.427 1.00 95.19 307 GLU A CA 1
ATOM 2513 C C . GLU A 1 307 ? -4.521 -7.931 31.397 1.00 95.19 307 GLU A C 1
ATOM 2515 O O . GLU A 1 307 ? -4.119 -8.697 30.524 1.00 95.19 307 GLU A O 1
ATOM 2520 N N . LEU A 1 308 ? -5.771 -7.461 31.432 1.00 94.69 308 LEU A N 1
ATOM 2521 C CA . LEU A 1 308 ? -6.799 -7.814 30.460 1.00 94.69 308 LEU A CA 1
ATOM 2522 C C . LEU A 1 308 ? -6.355 -7.468 29.034 1.00 94.69 308 LEU A C 1
ATOM 2524 O O . LEU A 1 308 ? -6.407 -8.315 28.145 1.00 94.69 308 LEU A O 1
ATOM 2528 N N . PHE A 1 309 ? -5.830 -6.258 28.820 1.00 94.44 309 PHE A N 1
ATOM 2529 C CA . PHE A 1 309 ? -5.377 -5.837 27.497 1.00 94.44 309 PHE A CA 1
ATOM 2530 C C . PHE A 1 309 ? -4.187 -6.670 26.989 1.00 94.44 309 PHE A C 1
ATOM 2532 O O . PHE A 1 309 ? -4.166 -7.081 25.828 1.00 94.44 309 PHE A O 1
ATOM 2539 N N . ASN A 1 310 ? -3.221 -6.976 27.861 1.00 92.81 310 ASN A N 1
ATOM 2540 C CA . ASN A 1 310 ? -2.066 -7.817 27.531 1.00 92.81 310 ASN A CA 1
ATOM 2541 C C . ASN A 1 310 ? -2.451 -9.284 27.256 1.00 92.81 310 ASN A C 1
ATOM 2543 O O . ASN A 1 310 ? -1.770 -9.953 26.468 1.00 92.81 310 ASN A O 1
ATOM 2547 N N . ASN A 1 311 ? -3.519 -9.781 27.884 1.00 92.75 311 ASN A N 1
ATOM 2548 C CA . ASN A 1 311 ? -4.040 -11.134 27.675 1.00 92.75 311 ASN A CA 1
ATOM 2549 C C . ASN A 1 311 ? -4.813 -11.265 26.357 1.00 92.75 311 ASN A C 1
ATOM 2551 O O . ASN A 1 311 ? -4.795 -12.324 25.738 1.00 92.75 311 ASN A O 1
ATOM 2555 N N . GLU A 1 312 ? -5.411 -10.178 25.870 1.00 93.12 312 GLU A N 1
ATOM 2556 C CA . GLU A 1 312 ? -6.157 -10.133 24.606 1.00 93.12 312 GLU A CA 1
ATOM 2557 C C . GLU A 1 312 ? -5.284 -9.761 23.391 1.00 93.12 312 GLU A C 1
ATOM 2559 O O . GLU A 1 312 ? -5.767 -9.214 22.392 1.00 93.12 312 GLU A O 1
ATOM 2564 N N . ARG A 1 313 ? -3.976 -10.041 23.445 1.00 92.00 313 ARG A N 1
ATOM 2565 C CA . ARG A 1 313 ? -3.065 -9.822 22.311 1.00 92.00 313 ARG A CA 1
ATOM 2566 C C . ARG A 1 313 ? -3.365 -10.776 21.159 1.00 92.00 313 ARG A C 1
ATOM 2568 O O . ARG A 1 313 ? -3.545 -11.978 21.332 1.00 92.00 313 ARG A O 1
ATOM 2575 N N . SER A 1 314 ? -3.350 -10.224 19.957 1.00 92.31 314 SER A N 1
ATOM 2576 C CA . SER A 1 314 ? -3.513 -10.944 18.695 1.00 92.31 314 SER A CA 1
ATOM 2577 C C . SER A 1 314 ? -2.932 -10.100 17.572 1.00 92.31 314 SER A C 1
ATOM 2579 O O . SER A 1 314 ? -2.539 -8.950 17.789 1.00 92.31 314 SER A O 1
ATOM 2581 N N . PHE A 1 315 ? -2.928 -10.620 16.347 1.00 92.69 315 PHE A N 1
ATOM 2582 C CA . PHE A 1 315 ? -2.788 -9.746 15.189 1.00 92.69 315 PHE A CA 1
ATOM 2583 C C . PHE A 1 315 ? -3.869 -8.655 15.228 1.00 92.69 315 PHE A C 1
ATOM 2585 O O . PHE A 1 315 ? -5.008 -8.906 15.633 1.00 92.69 315 PHE A O 1
ATOM 2592 N N . CYS A 1 316 ? -3.479 -7.452 14.828 1.00 91.75 316 CYS A N 1
ATOM 2593 C CA . CYS A 1 316 ? -4.312 -6.265 14.747 1.00 91.75 316 CYS A CA 1
ATOM 2594 C C . CYS A 1 316 ? -4.110 -5.672 13.358 1.00 91.75 316 CYS A C 1
ATOM 2596 O O . CYS A 1 316 ? -2.972 -5.477 12.943 1.00 91.75 316 CYS A O 1
ATOM 2598 N N . HIS A 1 317 ? -5.188 -5.385 12.637 1.00 93.06 317 HIS A N 1
ATOM 2599 C CA . HIS A 1 317 ? -5.112 -4.684 11.360 1.00 93.06 317 HIS A CA 1
ATOM 2600 C C . HIS A 1 317 ? -4.518 -3.276 11.529 1.00 93.06 317 HIS A C 1
ATOM 2602 O O . HIS A 1 317 ? -3.837 -2.769 10.639 1.00 93.06 317 HIS A O 1
ATOM 2608 N N . GLY A 1 318 ? -4.767 -2.641 12.678 1.00 89.44 318 GLY A N 1
ATOM 2609 C CA . GLY A 1 318 ? -4.181 -1.357 13.078 1.00 89.44 318 GLY A CA 1
ATOM 2610 C C . GLY A 1 318 ? -4.965 -0.137 12.594 1.00 89.44 318 GLY A C 1
ATOM 2611 O O . GLY A 1 318 ? -4.941 0.911 13.245 1.00 89.44 318 GLY A O 1
ATOM 2612 N N . ASP A 1 319 ? -5.725 -0.288 11.509 1.00 91.00 319 ASP A N 1
ATOM 2613 C CA . ASP A 1 319 ? -6.721 0.688 11.059 1.00 91.00 319 ASP A CA 1
ATOM 2614 C C . ASP A 1 319 ? -7.991 -0.005 10.545 1.00 91.00 319 ASP A C 1
ATOM 2616 O O . ASP A 1 319 ? -8.342 0.081 9.374 1.00 91.00 319 ASP A O 1
ATOM 2620 N N . PHE A 1 320 ? -8.640 -0.804 11.393 1.00 96.25 320 PHE A N 1
ATOM 2621 C CA . PHE A 1 320 ? -9.829 -1.593 11.033 1.00 96.25 320 PHE A CA 1
ATOM 2622 C C . PHE A 1 320 ? -11.115 -0.747 10.994 1.00 96.25 320 PHE A C 1
ATOM 2624 O O . PHE A 1 320 ? -12.081 -1.014 11.701 1.00 96.25 320 PHE A O 1
ATOM 2631 N N . THR A 1 321 ? -11.103 0.329 10.210 1.00 96.06 321 THR A N 1
ATOM 2632 C CA . THR A 1 321 ? -12.261 1.204 9.975 1.00 96.06 321 THR A CA 1
ATOM 2633 C C . THR A 1 321 ? -13.152 0.640 8.868 1.00 96.06 321 THR A C 1
ATOM 2635 O O . THR A 1 321 ? -12.711 -0.151 8.032 1.00 96.06 321 THR A O 1
ATOM 2638 N N . LEU A 1 322 ? -14.412 1.071 8.807 1.00 95.75 322 LEU A N 1
ATOM 2639 C CA . LEU A 1 322 ? -15.338 0.670 7.742 1.00 95.75 322 LEU A CA 1
ATOM 2640 C C . LEU A 1 322 ? -14.917 1.194 6.354 1.00 95.75 322 LEU A C 1
ATOM 2642 O O . LEU A 1 322 ? -15.359 0.642 5.345 1.00 95.75 322 LEU A O 1
ATOM 2646 N N . SER A 1 323 ? -14.067 2.225 6.282 1.00 93.75 323 SER A N 1
ATOM 2647 C CA . SER A 1 323 ? -13.414 2.670 5.040 1.00 93.75 323 SER A CA 1
ATOM 2648 C C . SER A 1 323 ? -12.252 1.791 4.572 1.00 93.75 323 SER A C 1
ATOM 2650 O O . SER A 1 323 ? -11.873 1.879 3.411 1.00 93.75 323 SER A O 1
ATOM 2652 N N . ASN A 1 324 ? -11.709 0.928 5.430 1.00 95.38 324 ASN A N 1
ATOM 2653 C CA . ASN A 1 324 ? -10.644 -0.015 5.067 1.00 95.38 324 ASN A CA 1
ATOM 2654 C C . ASN A 1 324 ? -11.184 -1.429 4.806 1.00 95.38 324 ASN A C 1
ATOM 2656 O O . ASN A 1 324 ? -10.449 -2.418 4.809 1.00 95.38 324 ASN A O 1
ATOM 2660 N N . ILE A 1 325 ? -12.492 -1.526 4.559 1.00 97.25 325 ILE A N 1
ATOM 2661 C CA . ILE A 1 325 ? -13.182 -2.753 4.181 1.00 97.25 325 ILE A CA 1
ATOM 2662 C C . ILE A 1 325 ? -13.994 -2.456 2.924 1.00 97.25 325 ILE A C 1
ATOM 2664 O O . ILE A 1 325 ? -14.856 -1.580 2.930 1.00 97.25 325 ILE A O 1
ATOM 2668 N N . ILE A 1 326 ? -13.735 -3.195 1.850 1.00 96.62 326 ILE A N 1
ATOM 2669 C CA . ILE A 1 326 ? -14.466 -3.100 0.585 1.00 96.62 326 ILE A CA 1
ATOM 2670 C C . ILE A 1 326 ? -15.471 -4.247 0.496 1.00 96.62 326 ILE A C 1
ATOM 2672 O O . ILE A 1 326 ? -15.150 -5.399 0.788 1.00 96.62 326 ILE A O 1
ATOM 2676 N N . VAL A 1 327 ? -16.691 -3.934 0.070 1.00 95.75 327 VAL A N 1
ATOM 2677 C CA . VAL A 1 327 ? -17.714 -4.912 -0.296 1.00 95.75 327 VAL A CA 1
ATOM 2678 C C . VAL A 1 327 ? -17.575 -5.221 -1.783 1.00 95.75 327 VAL A C 1
ATOM 2680 O O . VAL A 1 327 ? -17.864 -4.369 -2.622 1.00 95.75 327 VAL A O 1
ATOM 2683 N N . LYS A 1 328 ? -17.154 -6.445 -2.107 1.00 94.81 328 LYS A N 1
ATOM 2684 C CA . LYS A 1 328 ? -17.033 -6.960 -3.479 1.00 94.81 328 LYS A CA 1
ATOM 2685 C C . LYS A 1 328 ? -17.781 -8.280 -3.592 1.00 94.81 328 LYS A C 1
ATOM 2687 O O . LYS A 1 328 ? -17.459 -9.220 -2.871 1.00 94.81 328 LYS A O 1
ATOM 2692 N N . ASP A 1 329 ? -18.779 -8.352 -4.470 1.00 92.38 329 ASP A N 1
ATOM 2693 C CA . ASP A 1 329 ? -19.596 -9.557 -4.687 1.00 92.38 329 ASP A CA 1
ATOM 2694 C C . ASP A 1 329 ? -20.129 -10.165 -3.375 1.00 92.38 329 ASP A C 1
ATOM 2696 O O . ASP A 1 329 ? -19.999 -11.364 -3.121 1.00 92.38 329 ASP A O 1
ATOM 2700 N N . ASP A 1 330 ? -20.672 -9.314 -2.493 1.00 90.25 330 ASP A N 1
ATOM 2701 C CA . ASP A 1 330 ? -21.164 -9.689 -1.157 1.00 90.25 330 ASP A CA 1
ATOM 2702 C C . ASP A 1 330 ? -20.061 -10.227 -0.207 1.00 90.25 330 ASP A C 1
ATOM 2704 O O . ASP A 1 330 ? -20.353 -10.703 0.887 1.00 90.25 330 ASP A O 1
ATOM 2708 N N . LYS A 1 331 ? -18.775 -10.131 -0.552 1.00 94.31 331 LYS A N 1
ATOM 2709 C CA . LYS A 1 331 ? -17.645 -10.452 0.335 1.00 94.31 331 LYS A CA 1
ATOM 2710 C C . LYS A 1 331 ? -17.042 -9.178 0.915 1.00 94.31 331 LYS A C 1
ATOM 2712 O O . LYS A 1 331 ? -16.992 -8.151 0.246 1.00 94.31 331 LYS A O 1
ATOM 2717 N N . LEU A 1 332 ? -16.570 -9.264 2.156 1.00 97.31 332 LEU A N 1
ATOM 2718 C CA . LEU A 1 332 ? -15.799 -8.200 2.795 1.00 97.31 332 LEU A CA 1
ATOM 2719 C C . LEU A 1 332 ? -14.319 -8.450 2.530 1.00 97.31 332 LEU A C 1
ATOM 2721 O O . LEU A 1 332 ? -13.824 -9.517 2.886 1.00 97.31 332 LEU A O 1
ATOM 2725 N N . VAL A 1 333 ? -13.637 -7.490 1.914 1.00 97.75 333 VAL A N 1
ATOM 2726 C CA . VAL A 1 333 ? -12.204 -7.533 1.609 1.00 97.75 333 VAL A CA 1
ATOM 2727 C C . VAL A 1 333 ? -11.510 -6.431 2.393 1.00 97.75 333 VAL A C 1
ATOM 2729 O O . VAL A 1 333 ? -11.872 -5.264 2.277 1.00 97.75 333 VAL A O 1
ATOM 2732 N N . VAL A 1 334 ? -10.522 -6.801 3.199 1.00 96.62 334 VAL A N 1
ATOM 2733 C CA . VAL A 1 334 ? -9.786 -5.868 4.056 1.00 96.62 334 VAL A CA 1
ATOM 2734 C C . VAL A 1 334 ? -8.599 -5.295 3.296 1.00 96.62 334 VAL A C 1
ATOM 2736 O O . VAL A 1 334 ? -7.879 -6.031 2.619 1.00 96.62 334 VAL A O 1
ATOM 2739 N N . ILE A 1 335 ? -8.388 -3.987 3.416 1.00 93.88 335 ILE A N 1
ATOM 2740 C CA . ILE A 1 335 ? -7.316 -3.260 2.737 1.00 93.88 335 ILE A CA 1
ATOM 2741 C C . ILE A 1 335 ? -6.537 -2.378 3.711 1.00 93.88 335 ILE A C 1
ATOM 2743 O O . ILE A 1 335 ? -7.043 -1.985 4.751 1.00 93.88 335 ILE A O 1
ATOM 2747 N N . ASP A 1 336 ? -5.317 -2.022 3.318 1.00 88.94 336 ASP A N 1
ATOM 2748 C CA . ASP A 1 336 ? -4.477 -1.045 4.023 1.00 88.94 336 ASP A CA 1
ATOM 2749 C C . ASP A 1 336 ? -4.213 -1.332 5.523 1.00 88.94 336 ASP A C 1
ATOM 2751 O O . ASP A 1 336 ? -4.444 -0.470 6.375 1.00 88.94 336 ASP A O 1
ATOM 2755 N N . PRO A 1 337 ? -3.697 -2.525 5.887 1.00 90.81 337 PRO A N 1
ATOM 2756 C CA . PRO A 1 337 ? -3.273 -2.775 7.258 1.00 90.81 337 PRO A CA 1
ATOM 2757 C C . PRO A 1 337 ? -2.123 -1.845 7.654 1.00 90.81 337 PRO A C 1
ATOM 2759 O O . PRO A 1 337 ? -1.133 -1.689 6.930 1.00 90.81 337 PRO A O 1
ATOM 2762 N N . ASN A 1 338 ? -2.235 -1.267 8.848 1.00 87.19 338 ASN A N 1
ATOM 2763 C CA . ASN A 1 338 ? -1.301 -0.294 9.399 1.00 87.19 338 ASN A CA 1
ATOM 2764 C C . ASN A 1 338 ? -0.701 -0.808 10.710 1.00 87.19 338 ASN A C 1
ATOM 2766 O O . ASN A 1 338 ? -1.066 -0.380 11.811 1.00 87.19 338 ASN A O 1
ATOM 2770 N N . ILE A 1 339 ? 0.224 -1.755 10.572 1.00 82.69 339 ILE A N 1
ATOM 2771 C CA . ILE A 1 339 ? 0.901 -2.396 11.698 1.00 82.69 339 ILE A CA 1
ATOM 2772 C C . ILE A 1 339 ? 2.259 -1.744 11.915 1.00 82.69 339 ILE A C 1
ATOM 2774 O O . ILE A 1 339 ? 2.990 -1.446 10.972 1.00 82.69 339 ILE A O 1
ATOM 2778 N N . ASN A 1 340 ? 2.589 -1.532 13.183 1.00 79.88 340 ASN A N 1
ATOM 2779 C CA . ASN A 1 340 ? 3.932 -1.191 13.615 1.00 79.88 340 ASN A CA 1
ATOM 2780 C C . ASN A 1 340 ? 4.431 -2.350 14.477 1.00 79.88 340 ASN A C 1
ATOM 2782 O O . ASN A 1 340 ? 3.838 -2.620 15.521 1.00 79.88 340 ASN A O 1
ATOM 2786 N N . ASP A 1 341 ? 5.509 -3.002 14.044 1.00 77.06 341 ASP A N 1
ATOM 2787 C CA . ASP A 1 341 ? 6.090 -4.170 14.717 1.00 77.06 341 ASP A CA 1
ATOM 2788 C C . ASP A 1 341 ? 6.539 -3.878 16.155 1.00 77.06 341 ASP A C 1
ATOM 2790 O O . ASP A 1 341 ? 6.642 -4.794 16.956 1.00 77.06 341 ASP A O 1
ATOM 2794 N N . ASN A 1 342 ? 6.743 -2.605 16.506 1.00 81.81 342 ASN A N 1
ATOM 2795 C CA . ASN A 1 342 ? 7.104 -2.160 17.853 1.00 81.81 342 ASN A CA 1
ATOM 2796 C C . ASN A 1 342 ? 5.909 -1.592 18.640 1.00 81.81 342 ASN A C 1
ATOM 2798 O O . ASN A 1 342 ? 6.099 -0.920 19.655 1.00 81.81 342 ASN A O 1
ATOM 2802 N N . ALA A 1 343 ? 4.675 -1.785 18.172 1.00 84.88 343 ALA A N 1
ATOM 2803 C CA . ALA A 1 343 ? 3.471 -1.318 18.852 1.00 84.88 343 ALA A CA 1
ATOM 2804 C C . ALA A 1 343 ? 2.670 -2.474 19.463 1.00 84.88 343 ALA A C 1
ATOM 2806 O O . ALA A 1 343 ? 2.764 -3.629 19.051 1.00 84.88 343 ALA A O 1
ATOM 2807 N N . MET A 1 344 ? 1.836 -2.136 20.448 1.00 89.94 344 MET A N 1
ATOM 2808 C CA . MET A 1 344 ? 0.824 -3.050 20.974 1.00 89.94 344 MET A CA 1
ATOM 2809 C C . MET A 1 344 ? -0.111 -3.513 19.849 1.00 89.94 344 MET A C 1
ATOM 2811 O O . MET A 1 344 ? -0.593 -2.696 19.060 1.00 89.94 344 MET A O 1
ATOM 2815 N N . SER A 1 345 ? -0.382 -4.817 19.815 1.00 92.00 345 SER A N 1
ATOM 2816 C CA . SER A 1 345 ? -1.248 -5.467 18.833 1.00 92.00 345 SER A CA 1
ATOM 2817 C C . SER A 1 345 ? -2.283 -6.329 19.552 1.00 92.00 345 SER A C 1
ATOM 2819 O O . SER A 1 345 ? -1.946 -7.256 20.288 1.00 92.00 345 SER A O 1
ATOM 2821 N N . SER A 1 346 ? -3.557 -6.003 19.353 1.00 93.81 346 SER A N 1
ATOM 2822 C CA . SER A 1 346 ? -4.700 -6.701 19.938 1.00 93.81 346 SER A CA 1
ATOM 2823 C C . SER A 1 346 ? -5.938 -6.458 19.087 1.00 93.81 346 SER A C 1
ATOM 2825 O O . SER A 1 346 ? -6.151 -5.348 18.602 1.00 93.81 346 SER A O 1
ATOM 2827 N N . TRP A 1 347 ? -6.793 -7.466 18.962 1.00 95.06 347 TRP A N 1
ATOM 2828 C CA . TRP A 1 347 ? -8.084 -7.360 18.290 1.00 95.06 347 TRP A CA 1
ATOM 2829 C C . TRP A 1 347 ? -9.018 -6.316 18.924 1.00 95.06 347 TRP A C 1
ATOM 2831 O O . TRP A 1 347 ? -9.921 -5.819 18.252 1.00 95.06 347 TRP A O 1
ATOM 2841 N N . LEU A 1 348 ? -8.802 -5.952 20.194 1.00 96.50 348 LEU A N 1
ATOM 2842 C CA . LEU A 1 348 ? -9.541 -4.877 20.862 1.00 96.50 348 LEU A CA 1
ATOM 2843 C C . LEU A 1 348 ? -9.252 -3.507 20.227 1.00 96.50 348 LEU A C 1
ATOM 2845 O O . LEU A 1 348 ? -10.127 -2.639 20.195 1.00 96.50 348 LEU A O 1
ATOM 2849 N N . LEU A 1 349 ? -8.053 -3.313 19.663 1.00 96.44 349 LEU A N 1
ATOM 2850 C CA . LEU A 1 349 ? -7.720 -2.113 18.888 1.00 96.44 349 LEU A CA 1
ATOM 2851 C C . LEU A 1 349 ? -8.507 -2.059 17.571 1.00 96.44 349 LEU A C 1
ATOM 2853 O O . LEU A 1 349 ? -8.956 -0.985 17.182 1.00 96.44 349 LEU A O 1
ATOM 2857 N N . ASP A 1 350 ? -8.723 -3.203 16.920 1.00 97.00 350 ASP A N 1
ATOM 2858 C CA . ASP A 1 350 ? -9.532 -3.283 15.699 1.00 97.00 350 ASP A CA 1
ATOM 2859 C C . ASP A 1 350 ? -11.020 -3.032 15.991 1.00 97.00 350 ASP A C 1
ATOM 2861 O O . ASP A 1 350 ? -11.671 -2.265 15.284 1.00 97.00 350 ASP A O 1
ATOM 2865 N N . ILE A 1 351 ? -11.561 -3.603 17.073 1.00 98.00 351 ILE A N 1
ATOM 2866 C CA . ILE A 1 351 ? -12.950 -3.343 17.489 1.00 98.00 351 ILE A CA 1
ATOM 2867 C C . ILE A 1 351 ? -13.161 -1.869 17.840 1.00 98.00 351 ILE A C 1
ATOM 2869 O O . ILE A 1 351 ? -14.121 -1.256 17.380 1.00 98.00 351 ILE A O 1
ATOM 2873 N N . SER A 1 352 ? -12.251 -1.266 18.603 1.00 97.75 352 SER A N 1
ATOM 2874 C CA . SER A 1 352 ? -12.335 0.165 18.926 1.00 97.75 352 SER A CA 1
ATOM 2875 C C . SER A 1 352 ? -12.176 1.070 17.695 1.00 97.75 352 SER A C 1
ATOM 2877 O O . SER A 1 352 ? -12.755 2.157 17.658 1.00 97.75 352 SER A O 1
ATOM 2879 N N . LYS A 1 353 ? -11.468 0.623 16.648 1.00 97.12 353 LYS A N 1
ATOM 2880 C CA . LYS A 1 353 ? -11.433 1.297 15.339 1.00 97.12 353 LYS A CA 1
ATOM 2881 C C . LYS A 1 353 ? -12.757 1.207 14.579 1.00 97.12 353 LYS A C 1
ATOM 2883 O O . LYS A 1 353 ? -13.169 2.201 13.981 1.00 97.12 353 LYS A O 1
ATOM 2888 N N . LEU A 1 354 ? -13.467 0.083 14.660 1.00 97.19 354 LEU A N 1
ATOM 2889 C CA . LEU A 1 354 ? -14.831 -0.006 14.131 1.00 97.19 354 LEU A CA 1
ATOM 2890 C C . LEU A 1 354 ? -15.783 0.932 14.873 1.00 97.19 354 LEU A C 1
ATOM 2892 O O . LEU A 1 354 ? -16.586 1.607 14.232 1.00 97.19 354 LEU A O 1
ATOM 2896 N N . LEU A 1 355 ? -15.678 1.021 16.203 1.00 96.88 355 LEU A N 1
ATOM 2897 C CA . LEU A 1 355 ? -16.485 1.959 16.991 1.00 96.88 355 LEU A CA 1
ATOM 2898 C C . LEU A 1 355 ? -16.243 3.412 16.567 1.00 96.88 355 LEU A C 1
ATOM 2900 O O . LEU A 1 355 ? -17.207 4.155 16.386 1.00 96.88 355 LEU A O 1
ATOM 2904 N N . GLN A 1 356 ? -14.995 3.785 16.280 1.00 96.00 356 GLN A N 1
ATOM 2905 C CA . GLN A 1 356 ? -14.672 5.082 15.684 1.00 96.00 356 GLN A CA 1
ATOM 2906 C C . GLN A 1 356 ? -15.424 5.324 14.358 1.00 96.00 356 GLN A C 1
ATOM 2908 O O . GLN A 1 356 ? -15.996 6.402 14.181 1.00 96.00 356 GLN A O 1
ATOM 2913 N N . SER A 1 357 ? -15.513 4.334 13.462 1.00 95.56 357 SER A N 1
ATOM 2914 C CA . SER A 1 357 ? -16.337 4.441 12.243 1.00 95.56 357 SER A CA 1
ATOM 2915 C C . SER A 1 357 ? -17.830 4.601 12.538 1.00 95.56 357 SER A C 1
ATOM 2917 O O . SER A 1 357 ? -18.524 5.351 11.851 1.00 95.56 357 SER A O 1
ATOM 2919 N N . THR A 1 358 ? -18.351 3.953 13.589 1.00 94.69 358 THR A N 1
ATOM 2920 C CA . THR A 1 358 ? -19.770 4.106 13.970 1.00 94.69 358 THR A CA 1
ATOM 2921 C C . THR A 1 358 ? -20.138 5.522 14.415 1.00 94.69 358 THR A C 1
ATOM 2923 O O . THR A 1 358 ? -21.316 5.868 14.391 1.00 94.69 358 THR A O 1
ATOM 2926 N N . ARG A 1 359 ? -19.146 6.356 14.759 1.00 92.75 359 ARG A N 1
ATOM 2927 C CA . ARG A 1 359 ? -19.330 7.780 15.080 1.00 92.75 359 ARG A CA 1
ATOM 2928 C C . ARG A 1 359 ? -19.245 8.709 13.871 1.00 92.75 359 ARG A C 1
ATOM 2930 O O . ARG A 1 359 ? -19.252 9.924 14.031 1.00 92.75 359 ARG A O 1
ATOM 2937 N N . GLY A 1 360 ? -19.152 8.152 12.666 1.00 92.00 360 GLY A N 1
ATOM 2938 C CA . GLY A 1 360 ? -19.145 8.931 11.431 1.00 92.00 360 GLY A CA 1
ATOM 2939 C C . GLY A 1 360 ? -17.777 9.464 11.029 1.00 92.00 360 GLY A C 1
ATOM 2940 O O . GLY A 1 360 ? -17.719 10.438 10.280 1.00 92.00 360 GLY A O 1
ATOM 2941 N N . TYR A 1 361 ? -16.687 8.843 11.496 1.00 93.12 361 TYR A N 1
ATOM 2942 C CA . TYR A 1 361 ? -15.312 9.189 11.115 1.00 93.12 361 TYR A CA 1
ATOM 2943 C C . TYR A 1 361 ? -15.171 9.450 9.606 1.00 93.12 361 TYR A C 1
ATOM 2945 O O . TYR A 1 361 ? -14.648 10.485 9.188 1.00 93.12 361 TYR A O 1
ATOM 2953 N N . GLU A 1 362 ? -15.700 8.547 8.784 1.00 93.06 362 GLU A N 1
ATOM 2954 C CA . GLU A 1 362 ? -15.597 8.616 7.334 1.00 93.06 362 GLU A CA 1
ATOM 2955 C C . GLU A 1 362 ? -16.321 9.835 6.752 1.00 93.06 362 GLU A C 1
ATOM 2957 O O . GLU A 1 362 ? -15.799 10.478 5.842 1.00 93.06 362 GLU A O 1
ATOM 2962 N N . TYR A 1 363 ? -17.491 10.190 7.280 1.00 92.50 363 TYR A N 1
ATOM 2963 C CA . TYR A 1 363 ? -18.234 11.374 6.851 1.00 92.50 363 TYR A CA 1
ATOM 2964 C C . TYR A 1 363 ? -17.562 12.674 7.309 1.00 92.50 363 TYR A C 1
ATOM 2966 O O . TYR A 1 363 ? -17.309 13.575 6.507 1.00 92.50 363 TYR A O 1
ATOM 2974 N N . ILE A 1 364 ? -17.199 12.753 8.591 1.00 91.94 364 ILE A N 1
ATOM 2975 C CA . ILE A 1 364 ? -16.639 13.954 9.234 1.00 91.94 364 ILE A CA 1
ATOM 2976 C C . ILE A 1 364 ? -15.378 14.453 8.515 1.00 91.94 364 ILE A C 1
ATOM 2978 O O . ILE A 1 364 ? -15.171 15.669 8.377 1.00 91.94 364 ILE A O 1
ATOM 2982 N N . PHE A 1 365 ? -14.558 13.514 8.035 1.00 90.44 365 PHE A N 1
ATOM 2983 C CA . PHE A 1 365 ? -13.305 13.786 7.329 1.00 90.44 365 PHE A CA 1
ATOM 2984 C C . PHE A 1 365 ? -13.384 13.584 5.811 1.00 90.44 365 PHE A C 1
ATOM 2986 O O . PHE A 1 365 ? -12.345 13.532 5.155 1.00 90.44 365 PHE A O 1
ATOM 2993 N N . GLY A 1 366 ? -14.591 13.4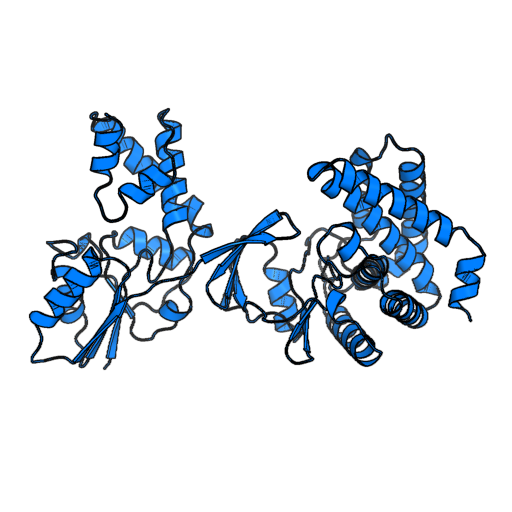98 5.243 1.00 89.44 366 GLY A N 1
ATOM 2994 C CA . GLY A 1 366 ? -14.809 13.509 3.794 1.00 89.44 366 GLY A CA 1
ATOM 2995 C C . GLY A 1 366 ? -14.323 12.264 3.044 1.00 89.44 366 GLY A C 1
ATOM 2996 O O . GLY A 1 366 ? -14.176 12.314 1.825 1.00 89.44 366 GLY A O 1
ATOM 2997 N N . ILE A 1 367 ? -14.086 11.153 3.746 1.00 89.19 367 ILE A N 1
ATOM 2998 C CA . ILE A 1 367 ? -13.813 9.835 3.146 1.00 89.19 367 ILE A CA 1
ATOM 2999 C C . ILE A 1 367 ? -15.089 9.296 2.486 1.00 89.19 367 ILE A C 1
ATOM 3001 O O . ILE A 1 367 ? -15.044 8.648 1.442 1.00 89.19 367 ILE A O 1
ATOM 3005 N N . SER A 1 368 ? -16.244 9.603 3.078 1.00 88.88 368 SER A N 1
ATOM 3006 C CA . SER A 1 368 ? -17.561 9.317 2.526 1.00 88.88 368 SER A CA 1
ATOM 3007 C C . SER A 1 368 ? -18.429 10.571 2.474 1.00 88.88 368 SER A C 1
ATOM 3009 O O . SER A 1 368 ? -18.291 11.484 3.283 1.00 88.88 368 SER A O 1
ATOM 3011 N N . LYS A 1 369 ? -19.361 10.592 1.515 1.00 87.94 369 LYS A N 1
ATOM 3012 C CA . LYS A 1 369 ? -20.429 11.597 1.420 1.00 87.94 369 LYS A CA 1
ATOM 3013 C C . LYS A 1 369 ? -21.693 11.201 2.193 1.00 87.94 369 LYS A C 1
ATOM 3015 O O . LYS A 1 369 ? -22.605 12.011 2.297 1.00 87.94 369 LYS A O 1
ATOM 3020 N N . ASN A 1 370 ? -21.771 9.964 2.684 1.00 84.00 370 ASN A N 1
ATOM 3021 C CA . ASN A 1 370 ? -22.953 9.447 3.367 1.00 84.00 370 ASN A CA 1
ATOM 3022 C C . ASN A 1 370 ? -22.895 9.814 4.851 1.00 84.00 370 ASN A C 1
ATOM 3024 O O . ASN A 1 370 ? -22.084 9.265 5.589 1.00 84.00 370 ASN A O 1
ATOM 3028 N N . GLU A 1 371 ? -23.753 10.738 5.271 1.00 81.69 371 GLU A N 1
ATOM 3029 C CA . GLU A 1 371 ? -23.854 11.190 6.659 1.00 81.69 371 GLU A CA 1
ATOM 3030 C C . GLU A 1 371 ? -24.451 10.125 7.586 1.00 81.69 371 GLU A C 1
ATOM 3032 O O . GLU A 1 371 ? -25.275 9.319 7.157 1.00 81.69 371 GLU A O 1
ATOM 3037 N N . ASN A 1 372 ? -24.021 10.160 8.854 1.00 62.16 372 ASN A N 1
ATOM 3038 C CA . ASN A 1 372 ? -24.471 9.359 9.996 1.00 62.16 372 ASN A CA 1
ATOM 3039 C C . ASN A 1 372 ? -25.843 8.702 9.823 1.00 62.16 372 ASN A C 1
ATOM 3041 O O . ASN A 1 372 ? -26.899 9.328 9.910 1.00 62.16 372 ASN A O 1
ATOM 3045 N N . ARG A 1 373 ? -25.799 7.386 9.626 1.00 74.94 373 ARG A N 1
ATOM 3046 C CA . ARG A 1 373 ? -26.966 6.565 9.328 1.00 74.94 373 ARG A CA 1
ATOM 3047 C C . ARG A 1 373 ? -27.438 5.822 10.584 1.00 74.94 373 ARG A C 1
ATOM 3049 O O . ARG A 1 373 ? -26.584 5.315 11.317 1.00 74.94 373 ARG A O 1
ATOM 3056 N N . PRO A 1 374 ? -28.756 5.700 10.847 1.00 87.00 374 PRO A N 1
ATOM 3057 C CA . PRO A 1 374 ? -29.301 4.898 11.953 1.00 87.00 374 PRO A CA 1
ATOM 3058 C C . PRO A 1 374 ? -28.714 3.478 12.051 1.00 87.00 374 PRO A C 1
ATOM 3060 O O . PRO A 1 374 ? -28.635 2.883 13.124 1.00 87.00 374 PRO A O 1
ATOM 3063 N N . GLU A 1 375 ? -28.270 2.931 10.927 1.00 90.56 375 GLU A N 1
ATOM 3064 C CA . GLU A 1 375 ? -27.598 1.648 10.790 1.00 90.56 375 GLU A CA 1
ATOM 3065 C C . GLU A 1 375 ? -26.243 1.602 11.514 1.00 90.56 375 GLU A C 1
ATOM 3067 O O . GLU A 1 375 ? -25.908 0.562 12.078 1.00 90.56 375 GLU A O 1
ATOM 3072 N N . LEU A 1 376 ? -25.489 2.706 11.566 1.00 91.06 376 LEU A N 1
ATOM 3073 C CA . LEU A 1 376 ? -24.219 2.781 12.300 1.00 91.06 376 LEU A CA 1
ATOM 3074 C C . LEU A 1 376 ? -24.437 2.786 13.817 1.00 91.06 376 LEU A C 1
ATOM 3076 O O . LEU A 1 376 ? -23.682 2.143 14.542 1.00 91.06 376 LEU A O 1
ATOM 3080 N N . ILE A 1 377 ? -25.513 3.419 14.294 1.00 90.25 377 ILE A N 1
ATOM 3081 C CA . ILE A 1 377 ? -25.920 3.360 15.708 1.00 90.25 377 ILE A CA 1
ATOM 3082 C C . ILE A 1 377 ? -26.287 1.918 16.080 1.00 90.25 377 ILE A C 1
ATOM 3084 O O . ILE A 1 377 ? -25.833 1.391 17.098 1.00 90.25 377 ILE A O 1
ATOM 3088 N N . LYS A 1 378 ? -27.059 1.237 15.221 1.00 92.50 378 LYS A N 1
ATOM 3089 C CA . LYS A 1 378 ? -27.387 -0.187 15.401 1.00 92.50 378 LYS A CA 1
ATOM 3090 C C . LYS A 1 378 ? -26.138 -1.068 15.386 1.00 92.50 378 LYS A C 1
ATOM 3092 O O . LYS A 1 378 ? -26.047 -1.990 16.195 1.00 92.50 378 LYS A O 1
ATOM 3097 N N . LEU A 1 379 ? -25.178 -0.788 14.501 1.00 93.75 379 LEU A N 1
ATOM 3098 C CA . LEU A 1 379 ? -23.891 -1.484 14.466 1.00 93.75 379 LEU A CA 1
ATOM 3099 C C . LEU A 1 379 ? -23.127 -1.288 15.776 1.00 93.75 379 LEU A C 1
ATOM 3101 O O . LEU A 1 379 ? -22.694 -2.277 16.357 1.00 93.75 379 LEU A O 1
ATOM 3105 N N . ARG A 1 380 ? -23.023 -0.049 16.276 1.00 94.56 380 ARG A N 1
ATOM 3106 C CA . ARG A 1 380 ? -22.385 0.252 17.565 1.00 94.56 380 ARG A CA 1
ATOM 3107 C C . ARG A 1 380 ? -23.002 -0.579 18.683 1.00 94.56 380 ARG A C 1
ATOM 3109 O O . ARG A 1 380 ? -22.277 -1.296 19.365 1.00 94.56 380 ARG A O 1
ATOM 3116 N N . LYS A 1 381 ? -24.334 -0.540 18.822 1.00 94.25 381 LYS A N 1
ATOM 3117 C CA . LYS A 1 381 ? -25.051 -1.332 19.833 1.00 94.25 381 LYS A CA 1
ATOM 3118 C C . LYS A 1 381 ? -24.743 -2.824 19.683 1.00 94.25 381 LYS A C 1
ATOM 3120 O O . LYS A 1 381 ? -24.381 -3.468 20.657 1.00 94.25 381 LYS A O 1
ATOM 3125 N N . SER A 1 382 ? -24.797 -3.349 18.460 1.00 95.31 382 SER A N 1
ATOM 3126 C CA . SER A 1 382 ? -24.536 -4.770 18.185 1.00 95.31 382 SER A CA 1
ATOM 3127 C C . SER A 1 382 ? -23.104 -5.189 18.540 1.00 95.31 382 SER A C 1
ATOM 3129 O O . SER A 1 382 ? -22.912 -6.257 19.116 1.00 95.31 382 SER A O 1
ATOM 3131 N N . ILE A 1 383 ? -22.104 -4.347 18.244 1.00 95.75 383 ILE A N 1
ATOM 3132 C CA . ILE A 1 383 ? -20.709 -4.581 18.646 1.00 95.75 383 ILE A CA 1
ATOM 3133 C C . ILE A 1 383 ? -20.617 -4.607 20.172 1.00 95.75 383 ILE A C 1
ATOM 3135 O O . ILE A 1 383 ? -20.132 -5.591 20.725 1.00 95.75 383 ILE A O 1
ATOM 3139 N N . MET A 1 384 ? -21.121 -3.577 20.855 1.00 95.25 384 MET A N 1
ATOM 3140 C CA . MET A 1 384 ? -21.006 -3.459 22.312 1.00 95.25 384 MET A CA 1
ATOM 3141 C C . MET A 1 384 ? -21.711 -4.600 23.054 1.00 95.25 384 MET A C 1
ATOM 3143 O O . MET A 1 384 ? -21.133 -5.181 23.965 1.00 95.25 384 MET A O 1
ATOM 3147 N N . THR A 1 385 ? -22.913 -4.993 22.622 1.00 95.00 385 THR A N 1
ATOM 3148 C CA . THR A 1 385 ? -23.657 -6.124 23.204 1.00 95.00 385 THR A CA 1
ATOM 3149 C C . THR A 1 385 ? -22.977 -7.478 22.950 1.00 95.00 385 THR A C 1
ATOM 3151 O O . THR A 1 385 ? -23.232 -8.436 23.674 1.00 95.00 385 THR A O 1
ATOM 3154 N N . SER A 1 386 ? -22.104 -7.583 21.942 1.00 94.31 386 SER A N 1
ATOM 3155 C CA . SER A 1 386 ? -21.350 -8.816 21.667 1.00 94.31 386 SER A CA 1
ATOM 3156 C C . SER A 1 386 ? -20.097 -8.991 22.534 1.00 94.31 386 SER A C 1
ATOM 3158 O O . SER A 1 386 ? -19.506 -10.072 22.534 1.00 94.31 386 SER A O 1
ATOM 3160 N N . LEU A 1 387 ? -19.674 -7.946 23.253 1.00 94.69 387 LEU A N 1
ATOM 3161 C CA . LEU A 1 387 ? -18.491 -7.976 24.110 1.00 94.69 387 LEU A CA 1
ATOM 3162 C C . LEU A 1 387 ? -18.833 -8.491 25.510 1.00 94.69 387 LEU A C 1
ATOM 3164 O O . LEU A 1 387 ? -19.913 -8.234 26.041 1.00 94.69 387 LEU A O 1
ATOM 3168 N N . SER A 1 388 ? -17.872 -9.167 26.144 1.00 95.38 388 SER A N 1
ATOM 3169 C CA . SER A 1 388 ? -17.949 -9.444 27.580 1.00 95.38 388 SER A CA 1
ATOM 3170 C C . SER A 1 388 ? -18.016 -8.121 28.358 1.00 95.38 388 SER A C 1
ATOM 3172 O O . SER A 1 388 ? -17.249 -7.209 28.031 1.00 95.38 388 SER A O 1
ATOM 3174 N N . PRO A 1 389 ? -18.850 -8.002 29.409 1.00 94.25 389 PRO A N 1
ATOM 3175 C CA . PRO A 1 389 ? -18.994 -6.757 30.171 1.00 94.25 389 PRO A CA 1
ATOM 3176 C C . PRO A 1 389 ? -17.672 -6.184 30.704 1.00 94.25 389 PRO A C 1
ATOM 3178 O O . PRO A 1 389 ? -17.477 -4.975 30.708 1.00 94.25 389 PRO A O 1
ATOM 3181 N N . GLU A 1 390 ? -16.731 -7.048 31.086 1.00 94.94 390 GLU A N 1
ATOM 3182 C CA . GLU A 1 390 ? -15.386 -6.672 31.548 1.00 94.94 390 GLU A CA 1
ATOM 3183 C C . GLU A 1 390 ? -14.501 -6.006 30.477 1.00 94.94 390 GLU A C 1
ATOM 3185 O O . GLU A 1 390 ? -13.573 -5.277 30.816 1.00 94.94 390 GLU A O 1
ATOM 3190 N N . LEU A 1 391 ? -14.782 -6.225 29.186 1.00 95.94 391 LEU A N 1
ATOM 3191 C CA . LEU A 1 391 ? -14.025 -5.639 28.074 1.00 95.94 391 LEU A CA 1
ATOM 3192 C C . LEU A 1 391 ? -14.548 -4.260 27.662 1.00 95.94 391 LEU A C 1
ATOM 3194 O O . LEU A 1 391 ? -13.814 -3.509 27.020 1.00 95.94 391 LEU A O 1
ATOM 3198 N N . ILE A 1 392 ? -15.796 -3.930 28.006 1.00 95.94 392 ILE A N 1
ATOM 3199 C CA . ILE A 1 392 ? -16.466 -2.698 27.569 1.00 95.94 392 ILE A CA 1
ATOM 3200 C C . ILE A 1 392 ? -15.670 -1.441 27.966 1.00 95.94 392 ILE A C 1
ATOM 3202 O O . ILE A 1 392 ? -15.314 -0.688 27.054 1.00 95.94 392 ILE A O 1
ATOM 3206 N N . PRO A 1 393 ? -15.275 -1.241 29.243 1.00 95.31 393 PRO A N 1
ATOM 3207 C CA . PRO A 1 393 ? -14.547 -0.032 29.638 1.00 95.31 393 PRO A CA 1
ATOM 3208 C C . PRO A 1 393 ? -13.207 0.118 28.909 1.00 95.31 393 PRO A C 1
ATOM 3210 O O . PRO A 1 393 ? -12.812 1.219 28.513 1.00 95.31 393 PRO A O 1
ATOM 3213 N N . LEU A 1 394 ? -12.509 -1.000 28.680 1.00 96.81 394 LEU A N 1
ATOM 3214 C CA . LEU A 1 394 ? -11.249 -1.017 27.943 1.00 96.81 394 LEU A CA 1
ATOM 3215 C C . LEU A 1 394 ? -11.463 -0.636 26.473 1.00 96.81 394 LEU A C 1
ATOM 3217 O O . LEU A 1 394 ? -10.734 0.202 25.949 1.00 96.81 394 LEU A O 1
ATOM 3221 N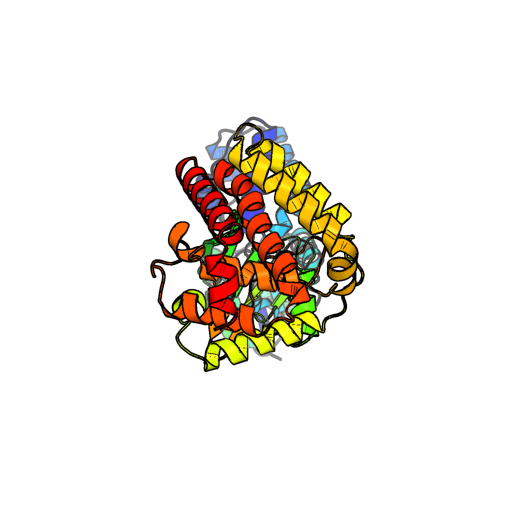 N . VAL A 1 395 ? -12.461 -1.208 25.800 1.00 97.69 395 VAL A N 1
ATOM 3222 C CA . VAL A 1 395 ? -12.752 -0.913 24.388 1.00 97.69 395 VAL A CA 1
ATOM 3223 C C . VAL A 1 395 ? -13.168 0.547 24.185 1.00 97.69 395 VAL A C 1
ATOM 3225 O O . VAL A 1 395 ? -12.698 1.178 23.238 1.00 97.69 395 VAL A O 1
ATOM 3228 N N . GLU A 1 396 ? -13.979 1.107 25.080 1.00 96.44 396 GLU A N 1
ATOM 3229 C CA . GLU A 1 396 ? -14.364 2.526 25.058 1.00 96.44 396 GLU A CA 1
ATOM 3230 C C . GLU A 1 396 ? -13.155 3.443 25.272 1.00 96.44 396 GLU A C 1
ATOM 3232 O O . GLU A 1 396 ? -12.954 4.416 24.541 1.00 96.44 396 GLU A O 1
ATOM 3237 N N . THR A 1 397 ? -12.280 3.078 26.212 1.00 97.25 397 THR A N 1
ATOM 3238 C CA . THR A 1 397 ? -11.009 3.778 26.440 1.00 97.25 397 THR A CA 1
ATOM 3239 C C . THR A 1 397 ? -10.116 3.730 25.197 1.00 97.25 397 THR A C 1
ATOM 3241 O O . THR A 1 397 ? -9.498 4.731 24.824 1.00 97.25 397 THR A O 1
ATOM 3244 N N . LEU A 1 398 ? -10.051 2.581 24.518 1.00 97.81 398 LEU A N 1
ATOM 3245 C CA . LEU A 1 398 ? -9.291 2.433 23.280 1.00 97.81 398 LEU A CA 1
ATOM 3246 C C . LEU A 1 398 ? -9.892 3.272 22.143 1.00 97.81 398 LEU A C 1
ATOM 3248 O O . LEU A 1 398 ? -9.127 3.934 21.440 1.00 97.81 398 LEU A O 1
ATOM 3252 N N . GLU A 1 399 ? -11.220 3.323 22.000 1.00 97.75 399 GLU A N 1
ATOM 3253 C CA . GLU A 1 399 ? -11.907 4.198 21.036 1.00 97.75 399 GLU A CA 1
ATOM 3254 C C . GLU A 1 399 ? -11.518 5.663 21.264 1.00 97.75 399 GLU A C 1
ATOM 3256 O O . GLU A 1 399 ? -11.033 6.328 20.344 1.00 97.75 399 GLU A O 1
ATOM 3261 N N . LEU A 1 400 ? -11.651 6.143 22.502 1.00 97.12 400 LEU A N 1
ATOM 3262 C CA . LEU A 1 400 ? -11.289 7.506 22.890 1.00 97.12 400 LEU A CA 1
ATOM 3263 C C . LEU A 1 400 ? -9.810 7.806 22.598 1.00 97.12 400 LEU A C 1
ATOM 3265 O O . LEU A 1 400 ? -9.462 8.864 22.065 1.00 97.12 400 LEU A O 1
ATOM 3269 N N . SER A 1 401 ? -8.930 6.835 22.852 1.00 96.88 401 SER A N 1
ATOM 3270 C CA . SER A 1 401 ? -7.503 6.955 22.553 1.00 96.88 401 SER A CA 1
ATOM 3271 C C . SER A 1 401 ? -7.203 7.081 21.049 1.00 96.88 401 SER A C 1
ATOM 3273 O O . SER A 1 401 ? -6.244 7.762 20.672 1.00 96.88 401 SER A O 1
ATOM 3275 N N . HIS A 1 402 ? -8.014 6.483 20.164 1.00 95.94 402 HIS A N 1
ATOM 3276 C CA . HIS A 1 402 ? -7.854 6.641 18.712 1.00 95.94 402 HIS A CA 1
ATOM 3277 C C . HIS A 1 402 ? -8.177 8.065 18.265 1.00 95.94 402 HIS A C 1
ATOM 3279 O O . HIS A 1 402 ? -7.445 8.623 17.444 1.00 95.94 402 HIS A O 1
ATOM 3285 N N . TRP A 1 403 ? -9.220 8.673 18.836 1.00 95.94 403 TRP A N 1
ATOM 3286 C CA . TRP A 1 403 ? -9.584 10.068 18.575 1.00 95.94 403 TRP A CA 1
ATOM 3287 C C . TRP A 1 403 ? -8.508 11.044 19.058 1.00 95.94 403 TRP A C 1
ATOM 3289 O O . TRP A 1 403 ? -8.068 11.901 18.287 1.00 95.94 403 TRP A O 1
ATOM 3299 N N . LEU A 1 404 ? -7.955 10.827 20.257 1.00 94.94 404 LEU A N 1
ATOM 3300 C CA . LEU A 1 404 ? -6.791 11.583 20.733 1.00 94.94 404 LEU A CA 1
ATOM 3301 C C . LEU A 1 404 ? -5.588 11.456 19.788 1.00 94.94 404 LEU A C 1
ATOM 3303 O O . LEU A 1 404 ? -4.948 12.449 19.435 1.00 94.94 404 LEU A O 1
ATOM 3307 N N . ARG A 1 405 ? -5.268 10.236 19.338 1.00 92.75 405 ARG A N 1
ATOM 3308 C CA . ARG A 1 405 ? -4.137 10.005 18.424 1.00 92.75 405 ARG A CA 1
ATOM 3309 C C . ARG A 1 405 ? -4.324 10.711 17.087 1.00 92.75 405 ARG A C 1
ATOM 3311 O O . ARG A 1 405 ? -3.328 11.150 16.506 1.00 92.75 405 ARG A O 1
ATOM 3318 N N . MET A 1 406 ? -5.564 10.839 16.618 1.00 91.19 406 MET A N 1
ATOM 3319 C CA . MET A 1 406 ? -5.893 11.499 15.357 1.00 91.19 406 MET A CA 1
ATOM 3320 C C . MET A 1 406 ? -5.586 12.992 15.330 1.00 91.19 406 MET A C 1
ATOM 3322 O O . MET A 1 406 ? -5.262 13.512 14.261 1.00 91.19 406 MET A O 1
ATOM 3326 N N . LEU A 1 407 ? -5.619 13.668 16.480 1.00 91.50 407 LEU A N 1
ATOM 3327 C CA . LEU A 1 407 ? -5.341 15.102 16.581 1.00 91.50 407 LEU A CA 1
ATOM 3328 C C . LEU A 1 407 ? -3.989 15.480 15.967 1.00 91.50 407 LEU A C 1
ATOM 3330 O O . LEU A 1 407 ? -3.889 16.494 15.282 1.00 91.50 407 LEU A O 1
ATOM 3334 N N . ARG A 1 408 ? -2.966 14.629 16.135 1.00 89.62 408 ARG A N 1
ATOM 3335 C CA . ARG A 1 408 ? -1.662 14.789 15.476 1.00 89.62 408 ARG A CA 1
ATOM 3336 C C . ARG A 1 408 ? -1.813 14.912 13.958 1.00 89.62 408 ARG A C 1
ATOM 3338 O O . ARG A 1 408 ? -1.393 15.907 13.379 1.00 89.62 408 ARG A O 1
ATOM 3345 N N . TYR A 1 409 ? -2.421 13.905 13.334 1.00 84.31 409 TYR A N 1
ATOM 3346 C CA . TYR A 1 409 ? -2.541 13.822 11.877 1.00 84.31 409 TYR A CA 1
ATOM 3347 C C . TYR A 1 409 ? -3.425 14.940 11.325 1.00 84.31 409 TYR A C 1
ATOM 3349 O O . TYR A 1 409 ? -3.155 15.492 10.264 1.00 84.31 409 TYR A O 1
ATOM 3357 N N . LYS A 1 410 ? -4.472 15.318 12.063 1.00 85.44 410 LYS A N 1
ATOM 3358 C CA . LYS A 1 410 ? -5.374 16.388 11.638 1.00 85.44 410 LYS A CA 1
ATOM 3359 C C . LYS A 1 410 ? -4.761 17.775 11.767 1.00 85.44 410 LYS A C 1
ATOM 3361 O O . LYS A 1 410 ? -4.994 18.603 10.893 1.00 85.44 410 LYS A O 1
ATOM 3366 N N . LYS A 1 411 ? -3.892 18.005 12.756 1.00 82.25 411 LYS A N 1
ATOM 3367 C CA . LYS A 1 411 ? -3.106 19.245 12.849 1.00 82.25 411 LYS A CA 1
ATOM 3368 C C . LYS A 1 411 ? -2.179 19.438 11.646 1.00 82.25 411 LYS A C 1
ATOM 3370 O O . LYS A 1 411 ? -1.996 20.567 11.209 1.00 82.25 411 LYS A O 1
ATOM 3375 N N . GLU A 1 412 ? -1.617 18.348 11.121 1.00 79.19 412 GLU A N 1
ATOM 3376 C CA . GLU A 1 412 ? -0.743 18.360 9.939 1.00 79.19 412 GLU A CA 1
ATOM 3377 C C . GLU A 1 412 ? -1.521 18.628 8.634 1.00 79.19 412 GLU A C 1
ATOM 3379 O O . GLU A 1 412 ? -0.981 19.246 7.721 1.00 79.19 412 GLU A O 1
ATOM 3384 N N . ILE A 1 413 ? -2.793 18.212 8.554 1.00 76.94 413 ILE A N 1
ATOM 3385 C CA . ILE A 1 413 ? -3.655 18.413 7.375 1.00 76.94 413 ILE A CA 1
ATOM 3386 C C . ILE A 1 413 ? -4.285 19.814 7.356 1.00 76.94 413 ILE A C 1
ATOM 3388 O O . ILE A 1 413 ? -4.316 20.459 6.309 1.00 76.94 413 ILE A O 1
ATOM 3392 N N . GLY A 1 414 ? -4.810 20.293 8.489 1.00 82.25 414 GLY A N 1
ATOM 3393 C CA . GLY A 1 414 ? -5.438 21.611 8.559 1.00 82.25 414 GLY A CA 1
ATOM 3394 C C . GLY A 1 414 ? -6.197 21.893 9.856 1.00 82.25 414 GLY A C 1
ATOM 3395 O O . GLY A 1 414 ? -6.707 20.998 10.527 1.00 82.25 414 GLY A O 1
ATOM 3396 N N . HIS A 1 415 ? -6.321 23.179 10.193 1.00 83.38 415 HIS A N 1
ATOM 3397 C CA . HIS A 1 415 ? -6.913 23.628 11.458 1.00 83.38 415 HIS A CA 1
ATOM 3398 C C . HIS A 1 415 ? -8.373 23.173 11.658 1.00 83.38 415 HIS A C 1
ATOM 3400 O O . HIS A 1 415 ? -8.737 22.749 12.751 1.00 83.38 415 HIS A O 1
ATOM 3406 N N . ASN A 1 416 ? -9.193 23.180 10.601 1.00 89.38 416 ASN A N 1
ATOM 3407 C CA . ASN A 1 416 ? -10.605 22.778 10.689 1.00 89.38 416 ASN A CA 1
ATOM 3408 C C . ASN A 1 416 ? -10.776 21.292 11.035 1.00 89.38 416 ASN A C 1
ATOM 3410 O O . ASN A 1 416 ? -11.637 20.931 11.833 1.00 89.38 416 ASN A O 1
ATOM 3414 N N . ASP A 1 417 ? -9.939 20.429 10.460 1.00 88.94 417 ASP A N 1
ATOM 3415 C CA . ASP A 1 417 ? -9.954 18.992 10.736 1.00 88.94 417 ASP A CA 1
ATOM 3416 C C . ASP A 1 417 ? -9.513 18.695 12.177 1.00 88.94 417 ASP A C 1
ATOM 3418 O O . ASP A 1 417 ? -10.034 17.778 12.813 1.00 88.94 417 ASP A O 1
ATOM 3422 N N . PHE A 1 418 ? -8.582 19.491 12.713 1.00 91.06 418 PHE A N 1
ATOM 3423 C CA . PHE A 1 418 ? -8.180 19.407 14.116 1.00 91.06 418 PHE A CA 1
ATOM 3424 C C . PHE A 1 418 ? -9.333 19.764 15.061 1.00 91.06 418 PHE A C 1
ATOM 3426 O O . PHE A 1 418 ? -9.579 19.024 16.011 1.00 91.06 418 PHE A O 1
ATOM 3433 N N . ILE A 1 419 ? -10.061 20.855 14.786 1.00 92.62 419 ILE A N 1
ATOM 3434 C CA . ILE A 1 419 ? -11.214 21.278 15.600 1.00 92.62 419 ILE A CA 1
ATOM 3435 C C . ILE A 1 419 ? -12.280 20.179 15.631 1.00 92.62 419 ILE A C 1
ATOM 3437 O O . ILE A 1 419 ? -12.680 19.765 16.714 1.00 92.62 419 ILE A O 1
ATOM 3441 N N . LYS A 1 420 ? -12.657 19.632 14.466 1.00 94.12 420 LYS A N 1
ATOM 3442 C CA . LYS A 1 420 ? -13.620 18.521 14.377 1.00 94.12 420 LYS A CA 1
ATOM 3443 C C . LYS A 1 420 ? -13.202 17.321 15.230 1.00 94.12 420 LYS A C 1
ATOM 3445 O O . LYS A 1 420 ? -14.009 16.785 15.980 1.00 94.12 420 LYS A O 1
ATOM 3450 N N . ALA A 1 421 ? -11.939 16.900 15.121 1.00 94.19 421 ALA A N 1
ATOM 3451 C CA . ALA A 1 421 ? -11.423 15.780 15.906 1.00 94.19 421 ALA A CA 1
ATOM 3452 C C . ALA A 1 421 ? -11.455 16.075 17.415 1.00 94.19 421 ALA A C 1
ATOM 3454 O O . ALA A 1 421 ? -11.832 15.202 18.194 1.00 94.19 421 ALA A O 1
ATOM 3455 N N . ARG A 1 422 ? -11.096 17.298 17.827 1.00 95.38 422 ARG A N 1
ATOM 3456 C CA . ARG A 1 422 ? -11.152 17.743 19.227 1.00 95.38 422 ARG A CA 1
ATOM 3457 C C . ARG A 1 422 ? -12.577 17.685 19.772 1.00 95.38 422 ARG A C 1
ATOM 3459 O O . ARG A 1 422 ? -12.782 17.065 20.811 1.00 95.38 422 ARG A O 1
ATOM 3466 N N . ASP A 1 423 ? -13.532 18.293 19.075 1.00 95.56 423 ASP A N 1
ATOM 3467 C CA . ASP A 1 423 ? -14.910 18.414 19.558 1.00 95.56 423 ASP A CA 1
ATOM 3468 C C . ASP A 1 423 ? -15.547 17.030 19.765 1.00 95.56 423 ASP A C 1
ATOM 3470 O O . ASP A 1 423 ? -16.106 16.763 20.827 1.00 95.56 423 ASP A O 1
ATOM 3474 N N . ILE A 1 424 ? -15.340 16.106 18.820 1.00 94.94 424 ILE A N 1
ATOM 3475 C CA . ILE A 1 424 ? -15.807 14.715 18.941 1.00 94.94 424 ILE A CA 1
ATOM 3476 C C . ILE A 1 424 ? -15.120 13.991 20.104 1.00 94.94 424 ILE A C 1
ATOM 3478 O O . ILE A 1 424 ? -15.764 13.251 20.839 1.00 94.94 424 ILE A O 1
ATOM 3482 N N . THR A 1 425 ? -13.814 14.197 20.302 1.00 96.06 425 THR A N 1
ATOM 3483 C CA . THR A 1 425 ? -13.086 13.561 21.416 1.00 96.06 425 THR A CA 1
ATOM 3484 C C . THR A 1 425 ? -13.696 13.964 22.765 1.00 96.06 425 THR A C 1
ATOM 3486 O O . THR A 1 425 ? -13.874 13.120 23.641 1.00 96.06 425 THR A O 1
ATOM 3489 N N . ILE A 1 426 ? -14.046 15.245 22.921 1.00 96.00 426 ILE A N 1
ATOM 3490 C CA . ILE A 1 426 ? -14.682 15.780 24.133 1.00 96.00 426 ILE A CA 1
ATOM 3491 C C . ILE A 1 426 ? -16.111 15.245 24.291 1.00 96.00 426 ILE A C 1
ATOM 3493 O O . ILE A 1 426 ? -16.510 14.889 25.398 1.00 96.00 426 ILE A O 1
ATOM 3497 N N . GLU A 1 427 ? -16.879 15.175 23.203 1.00 94.75 427 GLU A N 1
ATOM 3498 C CA . GLU A 1 427 ? -18.235 14.615 23.201 1.00 94.75 427 GLU A CA 1
ATOM 3499 C C . GLU A 1 427 ? -18.247 13.153 23.666 1.00 94.75 427 GLU A C 1
ATOM 3501 O O . GLU A 1 427 ? -19.021 12.802 24.553 1.00 94.75 427 GLU A O 1
ATOM 3506 N N . ILE A 1 428 ? -17.327 12.328 23.155 1.00 93.19 428 ILE A N 1
ATOM 3507 C CA . ILE A 1 428 ? -17.217 10.917 23.547 1.00 93.19 428 ILE A CA 1
ATOM 3508 C C . ILE A 1 428 ? -16.952 10.784 25.047 1.00 93.19 428 ILE A C 1
ATOM 3510 O O . ILE A 1 428 ? -17.599 9.970 25.698 1.00 93.19 428 ILE A O 1
ATOM 3514 N N . LEU A 1 429 ? -16.035 11.574 25.618 1.00 93.31 429 LEU A N 1
ATOM 3515 C CA . LEU A 1 429 ? -15.790 11.518 27.062 1.00 93.31 429 LEU A CA 1
ATOM 3516 C C . LEU A 1 429 ? -17.059 11.865 27.857 1.00 93.31 429 LEU A C 1
ATOM 3518 O O . LEU A 1 429 ? -17.400 11.147 28.792 1.00 93.31 429 LEU A O 1
ATOM 3522 N N . LYS A 1 430 ? -17.776 12.928 27.471 1.00 92.38 430 LYS A N 1
ATOM 3523 C CA . LYS A 1 430 ? -19.016 13.345 28.151 1.00 92.38 430 LYS A CA 1
ATOM 3524 C C . LYS A 1 430 ? -20.082 12.252 28.126 1.00 92.38 430 LYS A C 1
ATOM 3526 O O . LYS A 1 430 ? -20.801 12.076 29.105 1.00 92.38 430 LYS A O 1
ATOM 3531 N N . GLU A 1 431 ? -20.184 11.517 27.022 1.00 89.44 431 GLU A N 1
ATOM 3532 C CA . GLU A 1 431 ? -21.068 10.356 26.932 1.00 89.44 431 GLU A CA 1
ATOM 3533 C C . GLU A 1 431 ? -20.650 9.240 27.896 1.00 89.44 431 GLU A C 1
ATOM 3535 O O . GLU A 1 431 ? -21.501 8.723 28.617 1.00 89.44 431 GLU A O 1
ATOM 3540 N N . LEU A 1 432 ? -19.356 8.907 27.958 1.00 87.06 432 LEU A N 1
ATOM 3541 C CA . LEU A 1 432 ? -18.827 7.867 28.851 1.00 87.06 432 LEU A CA 1
ATOM 3542 C C . LEU A 1 432 ? -19.002 8.210 30.338 1.00 87.06 432 LEU A C 1
ATOM 3544 O O . LEU A 1 432 ? -19.210 7.318 31.156 1.00 87.06 432 LEU A O 1
ATOM 3548 N N . GLU A 1 433 ? -18.928 9.494 30.691 1.00 84.69 433 GLU A N 1
ATOM 3549 C CA . GLU A 1 433 ? -19.158 9.984 32.056 1.00 84.69 433 GLU A CA 1
ATOM 3550 C C . GLU A 1 433 ? -20.646 10.048 32.432 1.00 84.69 433 GLU A C 1
ATOM 3552 O O . GLU A 1 433 ? -20.985 10.124 33.614 1.00 84.69 433 GLU A O 1
ATOM 3557 N N . SER A 1 434 ? -21.552 10.015 31.452 1.00 80.44 434 SER A N 1
ATOM 3558 C CA . SER A 1 434 ? -22.988 10.075 31.717 1.00 80.44 434 SER A CA 1
ATOM 3559 C C . SER A 1 434 ? -23.540 8.714 32.174 1.00 80.44 434 SER A C 1
ATOM 3561 O O . SER A 1 434 ? -23.414 7.703 31.482 1.00 80.44 434 SER A O 1
ATOM 3563 N N . GLU A 1 435 ? -24.234 8.685 33.320 1.00 54.78 435 GLU A N 1
ATOM 3564 C CA . GLU A 1 435 ? -24.892 7.471 33.854 1.00 54.78 435 GLU A CA 1
ATOM 3565 C C . GLU A 1 435 ? -25.891 6.846 32.856 1.00 54.78 435 GLU A C 1
ATOM 3567 O O . GLU A 1 435 ? -26.130 5.637 32.859 1.00 54.78 435 GLU A O 1
ATOM 3572 N N . THR A 1 436 ? -26.448 7.666 31.958 1.00 51.19 436 THR A N 1
ATOM 3573 C CA . THR A 1 436 ? -27.464 7.283 30.968 1.00 51.19 436 THR A CA 1
ATOM 3574 C C . THR A 1 436 ? -26.941 6.328 29.895 1.00 51.19 436 THR A C 1
ATOM 3576 O O . THR A 1 436 ? -27.704 5.476 29.437 1.00 51.19 436 THR A O 1
ATOM 3579 N N . TRP A 1 437 ? -25.659 6.390 29.525 1.00 45.66 437 TRP A N 1
ATOM 3580 C CA . TRP A 1 437 ? -25.093 5.500 28.502 1.00 45.66 437 TRP A CA 1
ATOM 3581 C C . TRP A 1 437 ? -24.885 4.069 29.006 1.00 45.66 437 TRP A C 1
ATOM 3583 O O . TRP A 1 437 ? -25.248 3.113 28.315 1.00 45.66 437 TRP A O 1
ATOM 3593 N N . GLN A 1 438 ? -24.404 3.906 30.244 1.00 43.69 438 GLN A N 1
ATOM 3594 C CA . GLN A 1 438 ? -24.278 2.588 30.879 1.00 43.69 438 GLN A CA 1
ATOM 3595 C C . GLN A 1 438 ? -25.642 1.900 31.023 1.00 43.69 438 GLN A C 1
ATOM 3597 O O . GLN A 1 438 ? -25.742 0.681 30.893 1.00 43.69 438 GLN A O 1
ATOM 3602 N N . THR A 1 439 ? -26.714 2.676 31.217 1.00 43.22 439 THR A N 1
ATOM 3603 C CA . THR A 1 439 ? -28.074 2.126 31.279 1.00 43.22 439 THR A CA 1
ATOM 3604 C C . THR A 1 439 ? -28.624 1.761 29.892 1.00 43.22 439 THR A C 1
ATOM 3606 O O . THR A 1 439 ? -29.320 0.762 29.765 1.00 43.22 439 THR A O 1
ATOM 3609 N N . GLN A 1 440 ? -28.302 2.512 28.832 1.00 43.72 440 GLN A N 1
ATOM 3610 C CA . GLN A 1 440 ? -28.822 2.287 27.468 1.00 43.72 440 GLN A CA 1
ATOM 3611 C C . GLN A 1 440 ? -28.197 1.097 26.717 1.00 43.72 440 GLN A C 1
ATOM 3613 O O . GLN A 1 440 ? -28.781 0.620 25.743 1.00 43.72 440 GLN A O 1
ATOM 3618 N N . LEU A 1 441 ? -27.028 0.609 27.144 1.00 43.38 441 LEU A N 1
ATOM 3619 C CA . LEU A 1 441 ? -26.411 -0.612 26.603 1.00 43.38 441 LEU A CA 1
ATOM 3620 C C . LEU A 1 441 ? -26.978 -1.902 27.222 1.00 43.38 441 LEU A C 1
ATOM 3622 O O . LEU A 1 441 ? -26.872 -2.965 26.611 1.00 43.38 441 LEU A O 1
ATOM 3626 N N . LEU A 1 442 ? -27.577 -1.803 28.413 1.00 38.69 442 LEU A N 1
ATOM 3627 C CA . LEU A 1 442 ? -28.109 -2.930 29.189 1.00 38.69 442 LEU A CA 1
ATOM 3628 C C . LEU A 1 442 ? -29.613 -3.193 28.958 1.00 38.69 442 LEU A C 1
ATOM 3630 O O . LEU A 1 442 ? -30.129 -4.193 29.457 1.00 38.69 442 LEU A O 1
ATOM 3634 N N . TYR A 1 443 ? -30.290 -2.346 28.174 1.00 34.00 443 TYR A N 1
ATOM 3635 C CA . TYR A 1 443 ? -31.675 -2.502 27.699 1.00 34.00 443 TYR A CA 1
ATOM 3636 C C . TYR A 1 443 ? -31.720 -2.426 26.165 1.00 34.00 443 TYR A C 1
ATOM 3638 O O . TYR A 1 443 ? -32.598 -3.059 25.541 1.00 34.00 443 TYR A O 1
#

Foldseek 3Di:
DEAEAFEDDPTQKPLLVLLLVLLQVLQVVVVDGDDSVLVVVQVVHDCVVSCVVVVNPDPVSVVSSVVSSVVCSLVSLLVMGGPLVVLPDANYEYFYQADPVVRVSSCVVQVRDRHPYYQYNVNFDDHFVALGRVLSVCVVPPDQEYEYEEADPRVVNSLVNVCVVCVPRHHYHYDHDDWDWDWDQDPVRWIWIDTPFKIKTFDQPVVQQVLCVVLVQFAFAWSGDDRGITMTGNQPFAQLLVVQDDPLSLVQLVVSLVSQLPAADPLFDFLVQQLVLLVVLCVLPVVPPLLVVLNVVLNVLSVVCRVVLRVQAGAALQQLESRQWGQHPNHTHGHDRDDDSHHHHGSLLNLLNHLLNLVVVCCLVVVDVDPRDVSSVVSNLVSLLPDDPSCNSVSLSSNLSVLSSCLVVQVVVDDVSNVSSVVVSSVSVVLVPDPVNVVVSVD

Secondary structure (DSSP, 8-state):
-EEEEE-TBTTTEE-HHHHHHHHHHHHHHTT----HHHHHHTTTS-HHHHHHHTT---HHHHHHHHHHHHHHHGGGGGG-EE-HHHHT-SSEEEE-SS-HHHHHHHHHHTT---EEEEE-GGG-SS-TTSSHHHHHHHHHS--SEEEEEE-SHHHHHHHHHHHHHHTTT-EEEEEE----EEEEE-TTS-EEEEETTEEEEE-S-HHHHHHHHHTT---PPEEEE-SSEEEEE---SEEHHHH--SHHHHHHHHHHHHHHHTS-------HHHHHHHHHHHHTTTTT-HHHHHHHHHHHHHHHHTHHHHHHTB----S---GGGEEEETTEEEE------TTS--BHHHHHHHHHHHHTTHHHHTTS-S----HHHHHHHHHHHHHS-GGGHHHHHHHHHHHHHHHHHHHHHH-HHHHHHHHHHHHHHHHHHH-HHHHHHT--

pLDDT: mean 90.18, std 9.79, range [34.0, 98.44]

Nearest PDB structures (foldseek):
  4rn3-assembly1_A  TM=7.666E-01  e=7.949E-07  Geobacter sulfurreducens PCA
  4rn3-assembly2_B  TM=7.549E-01  e=2.926E-06  Geobacter sulfurreducens PCA
  2fi1-assembly1_A  TM=6.588E-01  e=5.470E-06  Streptococcus pneumoniae TIGR4
  3sd7-assembly1_A  TM=7.118E-01  e=1.125E-04  Clostridioides difficile 630
  6f2x-assembly1_A  TM=6.819E-01  e=1.105E-02  Mycobacterium tuberculosis H37Rv

Radius of gyration: 27.59 Å; Cα contacts (8 Å, |Δi|>4): 686; chains: 1; bounding box: 65×48×81 Å

Sequence (443 aa):
MHINLVDFDQVLFYTREALTKAYQEAFRIHGFVISEQQLIEIEGQSIVQLFDNLNIHDEHLRSEIRRFKKENYKTYFKYIIPNIDLLSLPNKVIVSNASSEDIADILTYYNITDVMGIIGRDKVKKLKPHPDPYLQAMNSFPATSYTIYEDSDTGLAAAKAAMQSVEYKHKINIVKVDLQITEFKGGSGQLIRKLNNKIDKITTTNSALLTLKRNKVPVPEIYFSNDEKIIMEYVEGDLLYNQYTNEKHFKKLMELQGNIRKIHYINGCSTTTYIERLKDHSKYFSADPELTYIFNYCCKSLLEHQELFNNERSFCHGDFTLSNIIVKDDKLVVIDPNINDNAMSSWLLDISKLLQSTRGYEYIFGISKNENRPELIKLRKSIMTSLSPELIPLVETLELSHWLRMLRYKKEIGHNDFIKARDITIEILKELESETWQTQLLY

Mean predicted aligned error: 6.77 Å